Protein AF-T1KMU9-F1 (afdb_monomer_lite)

Structure (mmCIF, N/CA/C/O backbone):
data_AF-T1KMU9-F1
#
_entry.id   AF-T1KMU9-F1
#
loop_
_atom_site.group_PDB
_atom_site.id
_atom_site.type_symbol
_atom_site.label_atom_id
_atom_site.label_alt_id
_atom_site.label_comp_id
_atom_site.label_asym_id
_atom_site.label_entity_id
_atom_site.label_seq_id
_atom_site.pdbx_PDB_ins_code
_atom_site.Cartn_x
_atom_site.Cartn_y
_atom_site.Cartn_z
_atom_site.occupancy
_atom_site.B_iso_or_equiv
_atom_site.auth_seq_id
_atom_site.auth_comp_id
_atom_site.auth_asym_id
_atom_site.auth_atom_id
_atom_site.pdbx_PDB_model_num
ATOM 1 N N . MET A 1 1 ? 41.778 -11.193 -11.182 1.00 35.47 1 MET A N 1
ATOM 2 C CA . MET A 1 1 ? 40.832 -10.112 -11.517 1.00 35.47 1 MET A CA 1
ATOM 3 C C . MET A 1 1 ? 41.648 -8.946 -12.033 1.00 35.47 1 MET A C 1
ATOM 5 O O . MET A 1 1 ? 42.296 -8.279 -11.237 1.00 35.47 1 MET A O 1
ATOM 9 N N . GLU A 1 2 ? 41.706 -8.772 -13.350 1.00 30.92 2 GLU A N 1
ATOM 10 C CA . GLU A 1 2 ? 42.262 -7.556 -13.945 1.00 30.92 2 GLU A CA 1
ATOM 11 C C . GLU A 1 2 ? 41.321 -6.395 -13.622 1.00 30.92 2 GLU A C 1
ATOM 13 O O . GLU A 1 2 ? 40.133 -6.436 -13.941 1.00 30.92 2 GLU A O 1
ATOM 18 N N . GLN A 1 3 ? 41.849 -5.381 -12.938 1.00 37.22 3 GLN A N 1
ATOM 19 C CA . GLN A 1 3 ? 41.213 -4.075 -12.839 1.00 37.22 3 GLN A CA 1
ATOM 20 C C . GLN A 1 3 ? 41.080 -3.524 -14.261 1.00 37.22 3 GLN A C 1
ATOM 22 O O . GLN A 1 3 ? 42.087 -3.198 -14.889 1.00 37.22 3 GLN A O 1
ATOM 27 N N . GLN A 1 4 ? 39.853 -3.414 -14.777 1.00 42.16 4 GLN A N 1
ATOM 28 C CA . GLN A 1 4 ? 39.608 -2.554 -15.929 1.00 42.16 4 GLN A CA 1
ATOM 29 C C . GLN A 1 4 ? 40.000 -1.132 -15.528 1.00 42.16 4 GLN A C 1
ATOM 31 O O . GLN A 1 4 ? 39.414 -0.528 -14.633 1.00 42.16 4 GLN A O 1
ATOM 36 N N . SER A 1 5 ? 41.060 -0.649 -16.163 1.00 38.38 5 SER A N 1
ATOM 37 C CA . SER A 1 5 ? 41.624 0.679 -15.998 1.00 38.38 5 SER A CA 1
ATOM 38 C C . SER A 1 5 ? 40.558 1.758 -16.185 1.00 38.38 5 SER A C 1
ATOM 40 O O . SER A 1 5 ? 39.973 1.880 -17.263 1.00 38.38 5 SER A O 1
ATOM 42 N N . ASP A 1 6 ? 40.374 2.575 -15.154 1.00 45.53 6 ASP A N 1
ATOM 43 C CA . ASP A 1 6 ? 39.490 3.742 -15.090 1.00 45.53 6 ASP A CA 1
ATOM 44 C C . ASP A 1 6 ? 40.054 4.928 -15.902 1.00 45.53 6 ASP A C 1
ATOM 46 O O . ASP A 1 6 ? 40.309 6.010 -15.381 1.00 45.53 6 ASP A O 1
ATOM 50 N N . ASN A 1 7 ? 40.340 4.697 -17.189 1.00 49.81 7 ASN A N 1
ATOM 51 C CA . ASN A 1 7 ? 40.978 5.685 -18.065 1.00 49.81 7 ASN A CA 1
ATOM 52 C C . ASN A 1 7 ? 40.315 5.843 -19.440 1.00 49.81 7 ASN A C 1
ATOM 54 O O . ASN A 1 7 ? 40.753 6.665 -20.244 1.00 49.81 7 ASN A O 1
ATOM 58 N N . SER A 1 8 ? 39.240 5.109 -19.736 1.00 59.44 8 SER A N 1
ATOM 59 C CA . SER A 1 8 ? 38.420 5.426 -20.902 1.00 59.44 8 SER A CA 1
ATOM 60 C C . SER A 1 8 ? 37.391 6.482 -20.512 1.00 59.44 8 SER A C 1
ATOM 62 O O . SER A 1 8 ? 36.563 6.271 -19.629 1.00 59.44 8 SER A O 1
ATOM 64 N N . GLY A 1 9 ? 37.349 7.602 -21.236 1.00 85.88 9 GLY A N 1
ATOM 65 C CA . GLY A 1 9 ? 36.228 8.555 -21.200 1.00 85.88 9 GLY A CA 1
ATOM 66 C C . GLY A 1 9 ? 34.877 7.946 -21.611 1.00 85.88 9 GLY A C 1
ATOM 67 O O . GLY A 1 9 ? 33.913 8.670 -21.798 1.00 85.88 9 GLY A O 1
ATOM 68 N N . LYS A 1 10 ? 34.797 6.619 -21.748 1.00 91.94 10 LYS A N 1
ATOM 69 C CA . LYS A 1 10 ? 33.654 5.838 -22.196 1.00 91.94 10 LYS A CA 1
ATOM 70 C C . LYS A 1 10 ? 33.396 4.691 -21.227 1.00 91.94 10 LYS A C 1
ATOM 72 O O . LYS A 1 10 ? 34.346 4.052 -20.775 1.00 91.94 10 LYS A O 1
ATOM 77 N N . THR A 1 11 ? 32.129 4.393 -20.980 1.00 92.62 11 THR A N 1
ATOM 78 C CA . THR A 1 11 ? 31.681 3.150 -20.342 1.00 92.62 11 THR A CA 1
ATOM 79 C C . THR A 1 11 ? 31.007 2.288 -21.396 1.00 92.62 11 THR A C 1
ATOM 81 O O . THR A 1 11 ? 30.127 2.776 -22.097 1.00 92.62 11 THR A O 1
ATOM 84 N N . THR A 1 12 ? 31.421 1.025 -21.511 1.00 94.81 12 THR A N 1
ATOM 85 C CA . THR A 1 12 ? 30.827 0.050 -22.439 1.00 94.81 12 THR A CA 1
ATOM 86 C C . THR A 1 12 ? 30.276 -1.128 -21.650 1.00 94.81 12 THR A C 1
ATOM 88 O O . THR A 1 12 ? 30.941 -1.606 -20.733 1.00 94.81 12 THR A O 1
ATOM 91 N N . PHE A 1 13 ? 29.080 -1.592 -21.994 1.00 95.06 13 PHE A N 1
ATOM 92 C CA . PHE A 1 13 ? 28.454 -2.773 -21.400 1.00 95.06 13 PHE A CA 1
ATOM 93 C C . PHE A 1 13 ? 27.574 -3.484 -22.430 1.00 95.06 13 PHE A C 1
ATOM 95 O O . PHE A 1 13 ? 27.214 -2.906 -23.453 1.00 95.06 13 PHE A O 1
ATOM 102 N N . LYS A 1 14 ? 27.242 -4.748 -22.172 1.00 96.94 14 LYS A N 1
ATOM 103 C CA . LYS A 1 14 ? 26.488 -5.597 -23.094 1.00 96.94 14 LYS A CA 1
ATOM 104 C C . LYS A 1 14 ? 25.031 -5.693 -22.703 1.00 96.94 14 LYS A C 1
ATOM 106 O O . LYS A 1 14 ? 24.708 -5.825 -21.523 1.00 96.94 14 LYS A O 1
ATOM 111 N N . VAL A 1 15 ? 24.169 -5.706 -23.709 1.00 96.25 15 VAL A N 1
ATOM 112 C CA . VAL A 1 15 ? 22.746 -5.963 -23.541 1.00 96.25 15 VAL A CA 1
ATOM 113 C C . VAL A 1 15 ? 22.283 -7.075 -24.482 1.00 96.25 15 VAL A C 1
ATOM 115 O O . VAL A 1 15 ? 22.514 -7.002 -25.684 1.00 96.25 15 VAL A O 1
ATOM 118 N N . GLU A 1 16 ? 21.657 -8.118 -23.944 1.00 95.06 16 GLU A N 1
ATOM 119 C CA . GLU A 1 16 ? 20.971 -9.144 -24.724 1.00 95.06 16 GLU A CA 1
ATOM 120 C C . GLU A 1 16 ? 19.561 -8.664 -25.063 1.00 95.06 16 GLU A C 1
ATOM 122 O O . GLU A 1 16 ? 18.756 -8.365 -24.177 1.00 95.06 16 GLU A O 1
ATOM 127 N N . PHE A 1 17 ? 19.236 -8.640 -26.348 1.00 94.94 17 PHE A N 1
ATOM 128 C CA . PHE A 1 17 ? 17.902 -8.363 -26.836 1.00 94.94 17 PHE A CA 1
ATOM 129 C C . PHE A 1 17 ? 17.502 -9.413 -27.869 1.00 94.94 17 PHE A C 1
ATOM 131 O O . PHE A 1 17 ? 18.180 -9.621 -28.869 1.00 94.94 17 PHE A O 1
ATOM 138 N N . LEU A 1 18 ? 16.387 -10.105 -27.614 1.00 90.06 18 LEU A N 1
ATOM 139 C CA . LEU A 1 18 ? 15.819 -11.116 -28.517 1.00 90.06 18 LEU A CA 1
ATOM 140 C C . LEU A 1 18 ? 16.801 -12.236 -28.931 1.00 90.06 18 LEU A C 1
ATOM 142 O O . LEU A 1 18 ? 16.654 -12.810 -30.010 1.00 90.06 18 LEU A O 1
ATOM 146 N N . GLY A 1 19 ? 17.757 -12.575 -28.059 1.00 87.81 19 GLY A N 1
ATOM 147 C CA . GLY A 1 19 ? 18.765 -13.618 -28.283 1.00 87.81 19 GLY A CA 1
ATOM 148 C C . GLY A 1 19 ? 20.084 -13.128 -28.887 1.00 87.81 19 GLY A C 1
ATOM 149 O O . GLY A 1 19 ? 20.975 -13.944 -29.114 1.00 87.81 19 GLY A O 1
ATOM 150 N N . GLU A 1 20 ? 20.227 -11.827 -29.143 1.00 93.38 20 GLU A N 1
ATOM 151 C CA . GLU A 1 20 ? 21.447 -11.219 -29.679 1.00 93.38 20 GLU A CA 1
ATOM 152 C C . GLU A 1 20 ? 22.046 -10.238 -28.666 1.00 93.38 20 GLU A C 1
ATOM 154 O O . GLU A 1 20 ? 21.326 -9.491 -28.007 1.00 93.38 20 GLU A O 1
ATOM 159 N N . TYR A 1 21 ? 23.374 -10.239 -28.521 1.00 96.69 21 TYR A N 1
ATOM 160 C CA . TYR A 1 21 ? 24.072 -9.277 -27.666 1.00 96.69 21 TYR A CA 1
ATOM 161 C C . TYR A 1 21 ? 24.503 -8.050 -28.466 1.00 96.69 21 TYR A C 1
ATOM 163 O O . TYR A 1 21 ? 25.114 -8.170 -29.528 1.00 96.69 21 TYR A O 1
ATOM 171 N N . HIS A 1 22 ? 24.271 -6.876 -27.889 1.00 97.25 22 HIS A N 1
ATOM 172 C CA . HIS A 1 22 ? 24.672 -5.583 -28.424 1.00 97.25 22 HIS A CA 1
ATOM 173 C C . HIS A 1 22 ? 25.554 -4.848 -27.413 1.00 97.25 22 HIS A C 1
ATOM 175 O O . HIS A 1 22 ? 25.317 -4.923 -26.206 1.00 97.25 22 HIS A O 1
ATOM 181 N N . ASP A 1 23 ? 26.553 -4.119 -27.903 1.00 96.69 23 ASP A N 1
ATOM 182 C CA . ASP A 1 23 ? 27.363 -3.235 -27.068 1.00 96.69 23 ASP A CA 1
ATOM 183 C C . ASP A 1 23 ? 26.676 -1.868 -26.960 1.00 96.69 23 ASP A C 1
ATOM 185 O O . ASP A 1 23 ? 26.379 -1.224 -27.968 1.00 96.69 23 ASP A O 1
ATOM 189 N N . LEU A 1 24 ? 26.438 -1.423 -25.729 1.00 95.94 24 LEU A N 1
ATOM 190 C CA . LEU A 1 24 ? 26.002 -0.070 -25.409 1.00 95.94 24 LEU A CA 1
ATOM 191 C C . LEU A 1 24 ? 27.184 0.730 -24.869 1.00 95.94 24 LEU A C 1
ATOM 193 O O . LEU A 1 24 ? 27.920 0.266 -23.996 1.00 95.94 24 LEU A O 1
ATOM 197 N N . VAL A 1 25 ? 27.353 1.948 -25.379 1.00 94.81 25 VAL A N 1
ATOM 198 C CA . VAL A 1 25 ? 28.472 2.836 -25.053 1.00 94.81 25 VAL A CA 1
ATOM 199 C C . VAL A 1 25 ? 27.946 4.182 -24.570 1.00 94.81 25 VAL A C 1
ATOM 201 O O . VAL A 1 25 ? 27.153 4.827 -25.246 1.00 94.81 25 VAL A O 1
ATOM 204 N N . ILE A 1 26 ? 28.419 4.638 -23.413 1.00 92.25 26 ILE A N 1
ATOM 205 C CA . ILE A 1 26 ? 28.221 6.012 -22.943 1.00 92.25 26 ILE A CA 1
ATOM 206 C C . ILE A 1 26 ? 29.570 6.716 -22.989 1.00 92.25 26 ILE A C 1
ATOM 208 O O . ILE A 1 26 ? 30.481 6.349 -22.247 1.00 92.25 26 ILE A O 1
ATOM 212 N N . ASP A 1 27 ? 29.697 7.724 -23.846 1.00 92.62 27 ASP A N 1
ATOM 213 C CA . ASP A 1 27 ? 30.846 8.623 -23.900 1.00 92.62 27 ASP A CA 1
ATOM 214 C C . ASP A 1 27 ? 30.638 9.806 -22.949 1.00 92.62 27 ASP A C 1
ATOM 216 O O . ASP A 1 27 ? 29.829 10.705 -23.183 1.00 92.62 27 ASP A O 1
ATOM 220 N N . TRP A 1 28 ? 31.374 9.809 -21.843 1.00 88.38 28 TRP A N 1
ATOM 221 C CA . TRP A 1 28 ? 31.303 10.849 -20.821 1.00 88.38 28 TRP A CA 1
ATOM 222 C C . TRP A 1 28 ? 31.886 12.181 -21.301 1.00 88.38 28 TRP A C 1
ATOM 224 O O . TRP A 1 28 ? 31.529 13.226 -20.754 1.00 88.38 28 TRP A O 1
ATOM 234 N N . ASN A 1 29 ? 32.698 12.158 -22.359 1.00 88.75 29 ASN A N 1
ATOM 235 C CA . ASN A 1 29 ? 33.295 13.339 -22.973 1.00 88.75 29 ASN A CA 1
ATOM 236 C C . ASN A 1 29 ? 32.461 13.886 -24.146 1.00 88.75 29 ASN A C 1
ATOM 238 O O . ASN A 1 29 ? 32.847 14.884 -24.742 1.00 88.75 29 ASN A O 1
ATOM 242 N N . ASP A 1 30 ? 31.315 13.277 -24.479 1.00 84.56 30 ASP A N 1
ATOM 243 C CA . ASP A 1 30 ? 30.477 13.745 -25.591 1.00 84.56 30 ASP A CA 1
ATOM 244 C C . ASP A 1 30 ? 29.642 14.971 -25.201 1.00 84.56 30 ASP A C 1
ATOM 246 O O . ASP A 1 30 ? 28.592 14.868 -24.554 1.00 84.56 30 ASP A O 1
ATOM 250 N N . ASP A 1 31 ? 30.110 16.149 -25.594 1.00 83.25 31 ASP A N 1
ATOM 251 C CA . ASP A 1 31 ? 29.490 17.440 -25.288 1.00 83.25 31 ASP A CA 1
ATOM 252 C C . ASP A 1 31 ? 28.140 17.674 -25.982 1.00 83.25 31 ASP A C 1
ATOM 254 O O . ASP A 1 31 ? 27.430 18.619 -25.634 1.00 83.25 31 ASP A O 1
ATOM 258 N N . LYS A 1 32 ? 27.720 16.789 -26.898 1.00 82.25 32 LYS A N 1
ATOM 259 C CA . LYS A 1 32 ? 26.381 16.831 -27.504 1.00 82.25 32 LYS A CA 1
ATOM 260 C C . LYS A 1 32 ? 25.267 16.623 -26.472 1.00 82.25 32 LYS A C 1
ATOM 262 O O . LYS A 1 32 ? 24.167 17.148 -26.649 1.00 82.25 32 LYS A O 1
ATOM 267 N N . TYR A 1 33 ? 25.528 15.871 -25.398 1.00 77.19 33 TYR A N 1
ATOM 268 C CA . TYR A 1 33 ? 24.531 15.544 -24.376 1.00 77.19 33 TYR A CA 1
ATOM 269 C C . TYR A 1 33 ? 24.895 16.160 -23.023 1.00 77.19 33 TYR A C 1
ATOM 271 O O . TYR A 1 33 ? 25.870 15.766 -22.385 1.00 77.19 33 TYR A O 1
ATOM 279 N N . ILE A 1 34 ? 24.040 17.061 -22.528 1.00 73.81 34 ILE A N 1
ATOM 280 C CA . ILE A 1 34 ? 24.131 17.590 -21.154 1.00 73.81 34 ILE A CA 1
ATOM 281 C C . ILE A 1 34 ? 23.980 16.446 -20.135 1.00 73.81 34 ILE A C 1
ATOM 283 O O . ILE A 1 34 ? 24.741 16.352 -19.175 1.00 73.81 34 ILE A O 1
ATOM 287 N N . CYS A 1 35 ? 23.037 15.530 -20.379 1.00 78.31 35 CYS A N 1
ATOM 288 C CA . CYS A 1 35 ? 22.885 14.286 -19.626 1.00 78.31 35 CYS A CA 1
ATOM 289 C C . CYS A 1 35 ? 23.428 13.120 -20.446 1.00 78.31 35 CYS A C 1
ATOM 291 O O . CYS A 1 35 ? 22.758 12.643 -21.362 1.00 78.31 35 CYS A O 1
ATOM 293 N N . LYS A 1 36 ? 24.625 12.638 -20.099 1.00 84.75 36 LYS A N 1
ATOM 294 C CA . LYS A 1 36 ? 25.361 11.634 -20.887 1.00 84.75 36 LYS A CA 1
ATOM 295 C C . LYS A 1 36 ? 24.585 10.321 -21.072 1.00 84.75 36 LYS A C 1
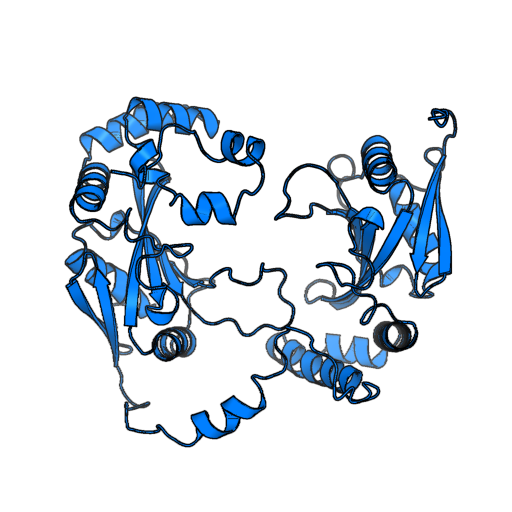ATOM 297 O O . LYS A 1 36 ? 24.629 9.735 -22.146 1.00 84.75 36 LYS A O 1
ATOM 302 N N . GLY A 1 37 ? 23.766 9.924 -20.092 1.00 82.69 37 GLY A N 1
ATOM 303 C CA . GLY A 1 37 ? 22.882 8.754 -20.198 1.00 82.69 37 GLY A CA 1
ATOM 304 C C . GLY A 1 37 ? 21.855 8.815 -21.343 1.00 82.69 37 GLY A C 1
ATOM 305 O O . GLY A 1 37 ? 21.378 7.771 -21.780 1.00 82.69 37 GLY A O 1
ATOM 306 N N . LYS A 1 38 ? 21.548 10.003 -21.896 1.00 86.56 38 LYS A N 1
ATOM 307 C CA . LYS A 1 38 ? 20.625 10.131 -23.039 1.00 86.56 38 LYS A CA 1
ATOM 308 C C . LYS A 1 38 ? 21.167 9.516 -24.339 1.00 86.56 38 LYS A C 1
ATOM 310 O O . LYS A 1 38 ? 20.378 9.231 -25.235 1.00 86.56 38 LYS A O 1
ATOM 315 N N . GLN A 1 39 ? 22.467 9.230 -24.422 1.00 91.12 39 GLN A N 1
ATOM 316 C CA . GLN A 1 39 ? 23.059 8.484 -25.542 1.00 91.12 39 GLN A CA 1
ATOM 317 C C . GLN A 1 39 ? 22.447 7.087 -25.721 1.00 91.12 39 GLN A C 1
ATOM 319 O O . GLN A 1 39 ? 22.483 6.535 -26.820 1.00 91.12 39 GLN A O 1
ATOM 324 N N . LEU A 1 40 ? 21.874 6.507 -24.659 1.00 92.56 40 LEU A N 1
ATOM 325 C CA . LEU A 1 40 ? 21.238 5.194 -24.730 1.00 92.56 40 LEU A CA 1
ATOM 326 C C . LEU A 1 40 ? 19.968 5.197 -25.592 1.00 92.56 40 LEU A C 1
ATOM 328 O O . LEU A 1 40 ? 19.663 4.178 -26.197 1.00 92.56 40 LEU A O 1
ATOM 332 N N . PHE A 1 41 ? 19.252 6.320 -25.714 1.00 92.06 41 PHE A N 1
ATOM 333 C CA . PHE A 1 41 ? 18.036 6.383 -26.537 1.00 92.06 41 PHE A CA 1
ATOM 334 C C . PHE A 1 41 ? 18.330 6.184 -28.025 1.00 92.06 41 PHE A C 1
ATOM 336 O O . PHE A 1 41 ? 17.638 5.410 -28.677 1.00 92.06 41 PHE A O 1
ATOM 343 N N . ASP A 1 42 ? 19.376 6.831 -28.547 1.00 93.06 42 ASP A N 1
ATOM 344 C CA . ASP A 1 42 ? 19.779 6.679 -29.953 1.00 93.06 42 ASP A CA 1
ATOM 345 C C . ASP A 1 42 ? 20.252 5.244 -30.248 1.00 93.06 42 ASP A C 1
ATOM 347 O O . ASP A 1 42 ? 19.977 4.678 -31.305 1.00 93.06 42 ASP A O 1
ATOM 351 N N . GLN A 1 43 ? 20.941 4.623 -29.288 1.00 96.31 43 GLN A N 1
ATOM 352 C CA . GLN A 1 43 ? 21.412 3.246 -29.426 1.00 96.31 43 GLN A CA 1
ATOM 353 C C . GLN A 1 43 ? 20.266 2.236 -29.349 1.00 96.31 43 GLN A C 1
ATOM 355 O O . GLN A 1 43 ? 20.214 1.311 -30.157 1.00 96.31 43 GLN A O 1
ATOM 360 N N . LEU A 1 44 ? 19.314 2.422 -28.431 1.00 95.56 44 LEU A N 1
ATOM 361 C CA . LEU A 1 44 ? 18.135 1.563 -28.334 1.00 95.56 44 LEU A CA 1
ATOM 362 C C . LEU A 1 44 ? 17.194 1.741 -29.528 1.00 95.56 44 LEU A C 1
ATOM 364 O O . LEU A 1 44 ? 16.608 0.756 -29.967 1.00 95.56 44 LEU A O 1
ATOM 368 N N . GLU A 1 45 ? 17.084 2.937 -30.107 1.00 94.62 45 GLU A N 1
ATOM 369 C CA . GLU A 1 45 ? 16.388 3.140 -31.384 1.00 94.62 45 GLU A CA 1
ATOM 370 C C . GLU A 1 45 ? 17.025 2.300 -32.499 1.00 94.62 45 GLU A C 1
ATOM 372 O O . GLU A 1 45 ? 16.313 1.600 -33.213 1.00 94.62 45 GLU A O 1
ATOM 377 N N . SER A 1 46 ? 18.357 2.276 -32.594 1.00 95.50 46 SER A N 1
ATOM 378 C CA . SER A 1 46 ? 19.078 1.435 -33.561 1.00 95.50 46 SER A CA 1
ATOM 379 C C . SER A 1 46 ? 18.872 -0.070 -33.319 1.00 95.50 46 SER A C 1
ATOM 381 O O . SER A 1 46 ? 18.597 -0.818 -34.256 1.00 95.50 46 SER A O 1
ATOM 383 N N . ILE A 1 47 ? 18.948 -0.521 -32.060 1.00 95.75 47 ILE A N 1
ATOM 384 C CA . ILE A 1 47 ? 18.835 -1.944 -31.683 1.00 95.75 47 ILE A CA 1
ATOM 385 C C . ILE A 1 47 ? 17.403 -2.466 -31.854 1.00 95.75 47 ILE A C 1
ATOM 387 O O . ILE A 1 47 ? 17.176 -3.558 -32.370 1.00 95.75 47 ILE A O 1
ATOM 391 N N . THR A 1 48 ? 16.416 -1.694 -31.407 1.00 93.81 48 THR A N 1
ATOM 392 C CA . THR A 1 48 ? 15.017 -2.142 -31.330 1.00 93.81 48 THR A CA 1
ATOM 393 C C . THR A 1 48 ? 14.205 -1.725 -32.561 1.00 93.81 48 THR A C 1
ATOM 395 O O . THR A 1 48 ? 13.177 -2.322 -32.909 1.00 93.81 48 THR A O 1
ATOM 398 N N . GLY A 1 49 ? 14.665 -0.691 -33.268 1.00 92.38 49 GLY A N 1
ATOM 399 C CA . GLY A 1 49 ? 13.944 -0.022 -34.343 1.00 92.38 49 GLY A CA 1
ATOM 400 C C . GLY A 1 49 ? 12.638 0.632 -33.887 1.00 92.38 49 GLY A C 1
ATOM 401 O O . GLY A 1 49 ? 11.763 0.848 -34.724 1.00 92.38 49 GLY A O 1
ATOM 402 N N . VAL A 1 50 ? 12.465 0.876 -32.583 1.00 90.62 50 VAL A N 1
ATOM 403 C CA . VAL A 1 50 ? 11.398 1.732 -32.053 1.00 90.62 50 VAL A CA 1
ATOM 404 C C . VAL A 1 50 ? 11.924 3.166 -32.039 1.00 90.62 50 VAL A C 1
ATOM 406 O O . VAL A 1 50 ? 12.964 3.398 -31.418 1.00 90.62 50 VAL A O 1
ATOM 409 N N . PRO A 1 51 ? 11.243 4.126 -32.692 1.00 90.12 51 PRO A N 1
ATOM 410 C CA . PRO A 1 51 ? 11.711 5.502 -32.723 1.00 90.12 51 PRO A CA 1
ATOM 411 C C . PRO A 1 51 ? 11.866 6.073 -31.314 1.00 90.12 51 PRO A C 1
ATOM 413 O O . PRO A 1 51 ? 10.973 5.919 -30.476 1.00 90.12 51 PRO A O 1
ATOM 416 N N . LYS A 1 52 ? 12.974 6.770 -31.046 1.00 87.56 52 LYS A N 1
ATOM 417 C CA . LYS A 1 52 ? 13.311 7.226 -29.682 1.00 87.56 52 LYS A CA 1
ATOM 418 C C . LYS A 1 52 ? 12.266 8.142 -29.048 1.00 87.56 52 LYS A C 1
ATOM 420 O O . LYS A 1 52 ? 12.143 8.169 -27.832 1.00 87.56 52 LYS A O 1
ATOM 425 N N . GLN A 1 53 ? 11.473 8.836 -29.864 1.00 85.19 53 GLN A N 1
ATOM 426 C CA . GLN A 1 53 ? 10.347 9.664 -29.420 1.00 85.19 53 GLN A CA 1
ATOM 427 C C . GLN A 1 53 ? 9.237 8.879 -28.704 1.00 85.19 53 GLN A C 1
ATOM 429 O O . GLN A 1 53 ? 8.480 9.472 -27.941 1.00 85.19 53 GLN A O 1
ATOM 434 N N . TYR A 1 54 ? 9.148 7.564 -28.930 1.00 85.69 54 TYR A N 1
ATOM 435 C CA . TYR A 1 54 ? 8.225 6.678 -28.221 1.00 85.69 54 TYR A CA 1
ATOM 436 C C . TYR A 1 54 ? 8.864 6.020 -26.996 1.00 85.69 54 TYR A C 1
ATOM 438 O O . TYR A 1 54 ? 8.160 5.386 -26.216 1.00 85.69 54 TYR A O 1
ATOM 446 N N . ILE A 1 55 ? 10.176 6.156 -26.791 1.00 88.75 55 ILE A N 1
ATOM 447 C CA . ILE A 1 55 ? 10.849 5.632 -25.604 1.00 88.75 55 ILE A CA 1
ATOM 448 C C . ILE A 1 55 ? 10.687 6.665 -24.489 1.00 88.75 55 ILE A C 1
ATOM 450 O O . ILE A 1 55 ? 11.343 7.702 -24.497 1.00 88.75 55 ILE A O 1
ATOM 454 N N . ALA A 1 56 ? 9.813 6.394 -23.523 1.00 83.62 56 ALA A N 1
ATOM 455 C CA . ALA A 1 56 ? 9.587 7.319 -22.415 1.00 83.62 56 ALA A CA 1
ATOM 456 C C . ALA A 1 56 ? 10.763 7.294 -21.433 1.00 83.62 56 ALA A C 1
ATOM 458 O O . ALA A 1 56 ? 11.283 8.343 -21.030 1.00 83.62 56 ALA A O 1
ATOM 459 N N . GLU A 1 57 ? 11.191 6.085 -21.067 1.00 86.75 57 GLU A N 1
ATOM 460 C CA . GLU A 1 57 ? 12.144 5.866 -19.987 1.00 86.75 57 GLU A CA 1
ATOM 461 C C . GLU A 1 57 ? 13.085 4.692 -20.268 1.00 86.75 57 GLU A C 1
ATOM 463 O O . GLU A 1 57 ? 12.693 3.668 -20.834 1.00 86.75 57 GLU A O 1
ATOM 468 N N . ILE A 1 58 ? 14.328 4.834 -19.809 1.00 89.44 58 ILE A N 1
ATOM 469 C CA . ILE A 1 58 ? 15.304 3.751 -19.707 1.00 89.44 58 ILE A CA 1
ATOM 470 C C . ILE A 1 58 ? 15.646 3.586 -18.233 1.00 89.44 58 ILE A C 1
ATOM 472 O O . ILE A 1 58 ? 16.158 4.499 -17.589 1.00 89.44 58 ILE A O 1
ATOM 476 N N . ASN A 1 59 ? 15.357 2.410 -17.708 1.00 87.06 59 ASN A N 1
ATOM 477 C CA . ASN A 1 59 ? 15.504 2.060 -16.313 1.00 87.06 59 ASN A CA 1
ATOM 478 C C . ASN A 1 59 ? 16.763 1.202 -16.150 1.00 87.06 59 ASN A C 1
ATOM 480 O O . ASN A 1 59 ? 16.823 0.068 -16.629 1.00 87.06 59 ASN A O 1
ATOM 484 N N . VAL A 1 60 ? 17.783 1.750 -15.484 1.00 84.69 60 VAL A N 1
ATOM 485 C CA . VAL A 1 60 ? 19.050 1.052 -15.217 1.00 84.69 60 VAL A CA 1
ATOM 486 C C . VAL A 1 60 ? 19.013 0.459 -13.814 1.00 84.69 60 VAL A C 1
ATOM 488 O O . VAL A 1 60 ? 18.779 1.186 -12.849 1.00 84.69 60 VAL A O 1
ATOM 491 N N . TYR A 1 61 ? 19.205 -0.856 -13.710 1.00 71.00 61 TYR A N 1
ATOM 492 C CA . TYR A 1 61 ? 19.143 -1.581 -12.441 1.00 71.00 61 TYR A CA 1
ATOM 493 C C . TYR A 1 61 ? 20.167 -1.048 -11.428 1.00 71.00 61 TYR A C 1
ATOM 495 O O . TYR A 1 61 ? 21.357 -0.974 -11.744 1.00 71.00 61 TYR A O 1
ATOM 503 N N . GLU A 1 62 ? 19.728 -0.712 -10.210 1.00 65.19 62 GLU A N 1
ATOM 504 C CA . GLU A 1 62 ? 20.615 -0.367 -9.097 1.00 65.19 62 GLU A CA 1
ATOM 505 C C . GLU A 1 62 ? 20.685 -1.507 -8.064 1.00 65.19 62 GLU A C 1
ATOM 507 O O . GLU A 1 62 ? 19.659 -1.949 -7.548 1.00 65.19 62 GLU A O 1
ATOM 512 N N . PRO A 1 63 ? 21.891 -1.972 -7.713 1.00 53.66 63 PRO A N 1
ATOM 513 C CA . PRO A 1 63 ? 22.069 -3.098 -6.797 1.00 53.66 63 PRO A CA 1
ATOM 514 C C . PRO A 1 63 ? 21.898 -2.798 -5.305 1.00 53.66 63 PRO A C 1
ATOM 516 O O . PRO A 1 63 ? 21.932 -3.726 -4.499 1.00 53.66 63 PRO A O 1
ATOM 519 N N . TRP A 1 64 ? 21.709 -1.536 -4.912 1.00 45.75 64 TRP A N 1
ATOM 520 C CA . TRP A 1 64 ? 21.678 -1.142 -3.503 1.00 45.75 64 TRP A CA 1
ATOM 521 C C . TRP A 1 64 ? 20.532 -0.180 -3.206 1.00 45.75 64 TRP A C 1
ATOM 523 O O . TRP A 1 64 ? 20.667 1.006 -3.472 1.00 45.75 64 TRP A O 1
ATOM 533 N N . TRP A 1 65 ? 19.455 -0.691 -2.594 1.00 38.34 65 TRP A N 1
ATOM 534 C CA . TRP A 1 65 ? 18.883 -0.154 -1.343 1.00 38.34 65 TRP A CA 1
ATOM 535 C C . TRP A 1 65 ? 17.701 -0.984 -0.815 1.00 38.34 65 TRP A C 1
ATOM 537 O O . TRP A 1 65 ? 17.392 -0.892 0.370 1.00 38.34 65 TRP A O 1
ATOM 547 N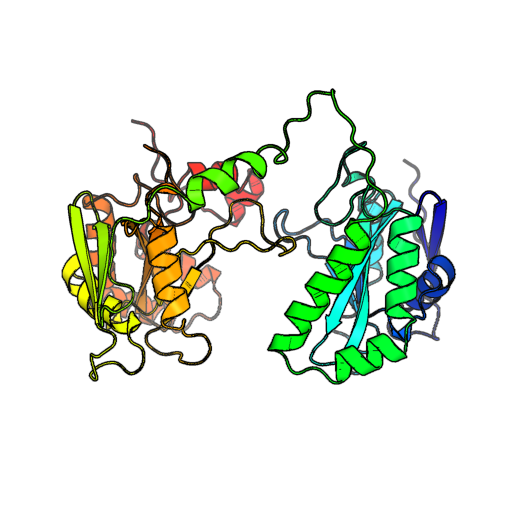 N . ASP A 1 66 ? 17.055 -1.811 -1.644 1.00 40.75 66 ASP A N 1
ATOM 548 C CA . ASP A 1 66 ? 15.844 -2.532 -1.238 1.00 40.75 66 ASP A CA 1
ATOM 549 C C . ASP A 1 66 ? 15.532 -3.713 -2.190 1.00 40.75 66 ASP A C 1
ATOM 551 O O . ASP A 1 66 ? 15.349 -3.493 -3.385 1.00 40.75 66 ASP A O 1
ATOM 555 N N . PRO A 1 67 ? 15.456 -4.970 -1.719 1.00 36.78 67 PRO A N 1
ATOM 556 C CA . PRO A 1 67 ? 15.037 -6.099 -2.554 1.00 36.78 67 PRO A CA 1
ATOM 557 C C . PRO A 1 67 ? 13.532 -6.101 -2.897 1.00 36.78 67 PRO A C 1
ATOM 559 O O . PRO A 1 67 ? 13.124 -6.869 -3.763 1.00 36.78 67 PRO A O 1
ATOM 562 N N . PHE A 1 68 ? 12.715 -5.247 -2.268 1.00 36.44 68 PHE A N 1
ATOM 563 C CA . PHE A 1 68 ? 11.285 -5.065 -2.583 1.00 36.44 68 PHE A CA 1
ATOM 564 C C . PHE A 1 68 ? 11.006 -3.823 -3.422 1.00 36.44 68 PHE A C 1
ATOM 566 O O . PHE A 1 68 ? 9.885 -3.611 -3.877 1.00 36.44 68 PHE A O 1
ATOM 573 N N . ASN A 1 69 ? 12.031 -3.005 -3.632 1.00 41.59 69 ASN A N 1
ATOM 574 C CA . ASN A 1 69 ? 11.959 -1.796 -4.421 1.00 41.59 69 ASN A CA 1
ATOM 575 C C . ASN A 1 69 ? 13.184 -1.830 -5.319 1.00 41.59 69 ASN A C 1
ATOM 577 O O . ASN A 1 69 ? 14.236 -1.298 -4.969 1.00 41.59 69 ASN A O 1
ATOM 581 N N . THR A 1 70 ? 13.076 -2.520 -6.457 1.00 47.91 70 THR A N 1
ATOM 582 C CA . THR A 1 70 ? 14.099 -2.422 -7.495 1.00 47.91 70 THR A CA 1
ATOM 583 C C . THR A 1 70 ? 14.149 -0.959 -7.914 1.00 47.91 70 THR A C 1
ATOM 585 O O . THR A 1 70 ? 13.335 -0.493 -8.710 1.00 47.91 70 THR A O 1
ATOM 588 N N . GLN A 1 71 ? 15.042 -0.193 -7.288 1.00 54.41 71 GLN A N 1
ATOM 589 C CA . GLN A 1 71 ? 15.222 1.206 -7.611 1.00 54.41 71 GLN A CA 1
ATOM 590 C C . GLN A 1 71 ? 15.958 1.219 -8.935 1.00 54.41 71 GLN A C 1
ATOM 592 O O . GLN A 1 71 ? 17.166 1.033 -9.020 1.00 54.41 71 GLN A O 1
ATOM 597 N N . TYR A 1 72 ? 15.194 1.366 -10.004 1.00 62.28 72 TYR A N 1
ATOM 598 C CA . TYR A 1 72 ? 15.779 1.728 -11.269 1.00 62.28 72 TYR A CA 1
ATOM 599 C C . TYR A 1 72 ? 16.144 3.195 -11.210 1.00 62.28 72 TYR A C 1
ATOM 601 O O . TYR A 1 72 ? 15.350 4.043 -10.796 1.00 62.28 72 TYR A O 1
ATOM 609 N N . ARG A 1 73 ? 17.348 3.506 -11.675 1.00 72.06 73 ARG A N 1
ATOM 610 C CA . ARG A 1 73 ? 17.641 4.881 -12.045 1.00 72.06 73 ARG A CA 1
ATOM 611 C C . ARG A 1 73 ? 17.024 5.118 -13.410 1.00 72.06 73 ARG A C 1
ATOM 613 O O . ARG A 1 73 ? 17.428 4.520 -14.407 1.00 72.06 73 ARG A O 1
ATOM 620 N N . THR A 1 74 ? 16.007 5.963 -13.415 1.00 77.44 74 THR A N 1
ATOM 621 C CA . THR A 1 74 ? 15.232 6.294 -14.601 1.00 77.44 74 THR A CA 1
ATOM 622 C C . THR A 1 74 ? 15.928 7.399 -15.382 1.00 77.44 74 THR A C 1
ATOM 624 O O . THR A 1 74 ? 16.185 8.486 -14.867 1.00 77.44 74 THR A O 1
ATOM 627 N N . ILE A 1 75 ? 16.211 7.135 -16.651 1.00 79.81 75 ILE A N 1
ATOM 628 C CA . ILE A 1 75 ? 16.640 8.133 -17.623 1.00 79.81 75 ILE A CA 1
ATOM 629 C C . ILE A 1 75 ? 15.417 8.455 -18.477 1.00 79.81 75 ILE A C 1
ATOM 631 O O . ILE A 1 75 ? 14.879 7.565 -19.130 1.00 79.81 75 ILE A O 1
ATOM 635 N N . ARG A 1 76 ? 14.967 9.712 -18.474 1.00 78.19 76 ARG A N 1
ATOM 636 C CA . ARG A 1 76 ? 13.759 10.148 -19.193 1.00 78.19 76 ARG A CA 1
ATOM 637 C C . ARG A 1 76 ? 14.083 10.888 -20.483 1.00 78.19 76 ARG A C 1
ATOM 639 O O . ARG A 1 76 ? 15.032 11.678 -20.537 1.00 78.19 76 ARG A O 1
ATOM 646 N N . TYR A 1 77 ? 13.264 10.669 -21.510 1.00 71.88 77 TYR A N 1
ATOM 647 C CA . TYR A 1 77 ? 13.439 11.307 -22.817 1.00 71.88 77 TYR A CA 1
ATOM 648 C C . TYR A 1 77 ? 13.059 12.802 -22.793 1.00 71.88 77 TYR A C 1
ATOM 650 O O . TYR A 1 77 ? 13.898 13.654 -23.113 1.00 71.88 77 TYR A O 1
ATOM 658 N N . ASN A 1 78 ? 11.841 13.116 -22.322 1.00 62.03 78 ASN A N 1
ATOM 659 C CA . ASN A 1 78 ? 11.153 14.410 -22.494 1.00 62.03 78 ASN A CA 1
ATOM 660 C C . ASN A 1 78 ? 11.348 15.461 -21.386 1.00 62.03 78 ASN A C 1
ATOM 662 O O . ASN A 1 78 ? 10.760 16.539 -21.465 1.00 62.03 78 ASN A O 1
ATOM 666 N N . GLU A 1 79 ? 12.151 15.214 -20.351 1.00 56.28 79 GLU A N 1
ATOM 667 C CA . GLU A 1 79 ? 12.288 16.217 -19.289 1.00 56.28 79 GLU A CA 1
ATOM 668 C C . GLU A 1 79 ? 13.049 17.458 -19.786 1.00 56.28 79 GLU A C 1
ATOM 670 O O . GLU A 1 79 ? 14.157 17.365 -20.306 1.00 56.28 79 GLU A O 1
ATOM 675 N N . THR A 1 80 ? 12.416 18.625 -19.653 1.00 50.19 80 THR A N 1
ATOM 676 C CA . THR A 1 80 ? 12.955 19.976 -19.893 1.00 50.19 80 THR A CA 1
ATOM 677 C C . THR A 1 80 ? 13.238 20.727 -18.581 1.00 50.19 80 THR A C 1
ATOM 679 O O . THR A 1 80 ? 13.652 21.884 -18.612 1.00 50.19 80 THR A O 1
ATOM 682 N N . TYR A 1 81 ? 13.032 20.086 -17.423 1.00 40.81 81 TYR A N 1
ATOM 683 C CA . TYR A 1 81 ? 13.215 20.679 -16.095 1.00 40.81 81 TYR A CA 1
ATOM 684 C C . TYR A 1 81 ? 14.651 20.527 -15.556 1.00 40.81 81 TYR A C 1
ATOM 686 O O . TYR A 1 81 ? 15.331 19.534 -15.788 1.00 40.81 81 TYR A O 1
ATOM 694 N N . ASP A 1 82 ? 15.081 21.560 -14.827 1.00 44.44 82 ASP A N 1
ATOM 695 C CA . ASP A 1 82 ? 16.421 21.850 -14.298 1.00 44.44 82 ASP A CA 1
ATOM 696 C C . ASP A 1 82 ? 17.218 20.635 -13.753 1.00 44.44 82 ASP A C 1
ATOM 698 O O . ASP A 1 82 ? 16.824 19.927 -12.824 1.00 44.44 82 ASP A O 1
ATOM 702 N N . PHE A 1 83 ? 18.394 20.417 -14.348 1.00 47.06 83 PHE A N 1
ATOM 703 C CA . PHE A 1 83 ? 18.927 19.101 -14.722 1.00 47.06 83 PHE A CA 1
ATOM 704 C C . PHE A 1 83 ? 20.027 18.517 -13.817 1.00 47.06 83 PHE A C 1
ATOM 706 O O . PHE A 1 83 ? 20.676 17.540 -14.186 1.00 47.06 83 PHE A O 1
ATOM 713 N N . ARG A 1 84 ? 20.288 19.077 -12.629 1.00 48.28 84 ARG A N 1
ATOM 714 C CA . ARG A 1 84 ? 21.421 18.608 -11.793 1.00 48.28 84 ARG A CA 1
ATOM 715 C C . ARG A 1 84 ? 21.062 17.611 -10.694 1.00 48.28 84 ARG A C 1
ATOM 717 O O . ARG A 1 84 ? 21.955 16.923 -10.216 1.00 48.28 84 ARG A O 1
ATOM 724 N N . ARG A 1 85 ? 19.795 17.521 -10.274 1.00 47.97 85 ARG A N 1
ATOM 725 C CA . ARG A 1 85 ? 19.400 16.654 -9.142 1.00 47.97 85 ARG A CA 1
ATOM 726 C C . ARG A 1 85 ? 18.998 15.227 -9.526 1.00 47.97 85 ARG A C 1
ATOM 72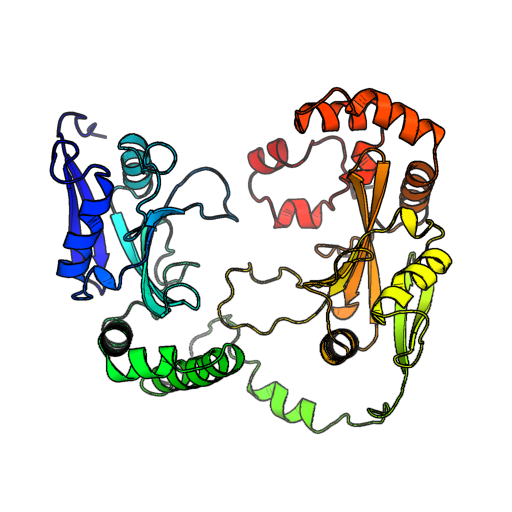8 O O . ARG A 1 85 ? 19.058 14.365 -8.659 1.00 47.97 85 ARG A O 1
ATOM 735 N N . PHE A 1 86 ? 18.632 14.978 -10.786 1.00 52.03 86 PHE A N 1
ATOM 736 C CA . PHE A 1 86 ? 18.118 13.674 -11.243 1.00 52.03 86 PHE A CA 1
ATOM 737 C C . PHE A 1 86 ? 18.899 13.060 -12.415 1.00 52.03 86 PHE A C 1
ATOM 739 O O . PHE A 1 86 ? 18.579 11.960 -12.854 1.00 52.03 86 PHE A O 1
ATOM 746 N N . ALA A 1 87 ? 19.935 13.738 -12.924 1.00 64.38 87 ALA A N 1
ATOM 747 C CA . ALA A 1 87 ? 20.789 13.167 -13.959 1.00 64.38 87 ALA A CA 1
ATOM 748 C C . ALA A 1 87 ? 21.602 11.999 -13.387 1.00 64.38 87 ALA A C 1
ATOM 750 O O . ALA A 1 87 ? 22.302 12.156 -12.385 1.00 64.38 87 ALA A O 1
ATOM 751 N N . ILE A 1 88 ? 21.528 10.842 -14.048 1.00 73.12 88 ILE A N 1
ATOM 752 C CA . ILE A 1 88 ? 22.340 9.683 -13.684 1.00 73.12 88 ILE A CA 1
ATOM 753 C C . ILE A 1 88 ? 23.833 10.022 -13.820 1.00 73.12 88 ILE A C 1
ATOM 755 O O . ILE A 1 88 ? 24.270 10.570 -14.838 1.00 73.12 88 ILE A O 1
ATOM 759 N N . THR A 1 89 ? 24.614 9.739 -12.781 1.00 80.69 89 THR A N 1
ATOM 760 C CA . THR A 1 89 ? 26.048 10.050 -12.744 1.00 80.69 89 THR A CA 1
ATOM 761 C C . THR A 1 89 ? 26.883 8.932 -13.374 1.00 80.69 89 THR A C 1
ATOM 763 O O . THR A 1 89 ? 26.436 7.788 -13.494 1.00 80.69 89 THR A O 1
ATOM 766 N N . LYS A 1 90 ? 28.133 9.250 -13.748 1.00 86.19 90 LYS A N 1
ATOM 767 C CA . LYS A 1 90 ? 29.115 8.251 -14.209 1.00 86.19 90 LYS A CA 1
ATOM 768 C C . LYS A 1 90 ? 29.282 7.117 -13.204 1.00 86.19 90 LYS A C 1
ATOM 770 O O . LYS A 1 90 ? 29.226 5.952 -13.579 1.00 86.19 90 LYS A O 1
ATOM 775 N N . GLU A 1 91 ? 29.433 7.468 -11.934 1.00 83.81 91 GLU A N 1
ATOM 776 C CA . GLU A 1 91 ? 29.590 6.512 -10.839 1.00 83.81 91 GLU A CA 1
ATOM 777 C C . GLU A 1 91 ? 28.380 5.578 -10.711 1.00 83.81 91 GLU A C 1
ATOM 779 O O . GLU A 1 91 ? 28.547 4.371 -10.581 1.00 83.81 91 GLU A O 1
ATOM 784 N N . GLN A 1 92 ? 27.159 6.108 -10.831 1.00 81.62 92 GLN A N 1
ATOM 785 C CA . GLN A 1 92 ? 25.939 5.301 -10.758 1.00 81.62 92 GLN A CA 1
ATOM 786 C C . GLN A 1 92 ? 25.862 4.265 -11.883 1.00 81.62 92 GLN A C 1
ATOM 788 O O . GLN A 1 92 ? 25.604 3.096 -11.612 1.00 81.62 92 GLN A O 1
ATOM 793 N N . ILE A 1 93 ? 26.147 4.663 -13.129 1.00 86.38 93 ILE A N 1
ATOM 794 C CA . ILE A 1 93 ? 26.219 3.718 -14.251 1.00 86.38 93 ILE A CA 1
ATOM 795 C C . ILE A 1 93 ? 27.317 2.678 -14.017 1.00 86.38 93 ILE A C 1
ATOM 797 O O . ILE A 1 93 ? 27.076 1.492 -14.218 1.00 86.38 93 ILE A O 1
ATOM 801 N N . LEU A 1 94 ? 28.511 3.097 -13.588 1.00 87.44 94 LEU A N 1
ATOM 802 C CA . LEU A 1 94 ? 29.617 2.173 -13.333 1.00 87.44 94 LEU A CA 1
ATOM 803 C C . LEU A 1 94 ? 29.272 1.152 -12.245 1.00 87.44 94 LEU A C 1
ATOM 805 O O . LEU A 1 94 ? 29.593 -0.021 -12.404 1.00 87.44 94 LEU A O 1
ATOM 809 N N . ASN A 1 95 ? 28.571 1.563 -11.188 1.00 84.56 95 ASN A N 1
ATOM 810 C CA . ASN A 1 95 ? 28.113 0.663 -10.130 1.00 84.56 95 ASN A CA 1
ATOM 811 C C . ASN A 1 95 ? 27.108 -0.369 -10.657 1.00 84.56 95 ASN A C 1
ATOM 813 O O . ASN A 1 95 ? 27.255 -1.560 -10.381 1.00 84.56 95 ASN A O 1
ATOM 817 N N . SER A 1 96 ? 26.125 0.065 -11.451 1.00 84.81 96 SER A N 1
ATOM 818 C CA . SER A 1 96 ? 25.161 -0.828 -12.104 1.00 84.81 96 SER A CA 1
ATOM 819 C C . SER A 1 96 ? 25.844 -1.817 -13.049 1.00 84.81 96 SER A C 1
ATOM 821 O O . SER A 1 96 ? 25.578 -3.015 -12.989 1.00 84.81 96 SER A O 1
ATOM 823 N N . VAL A 1 97 ? 26.752 -1.328 -13.900 1.00 89.19 97 VAL A N 1
ATOM 824 C CA . VAL A 1 97 ? 27.528 -2.143 -14.848 1.00 89.19 97 VAL A CA 1
ATOM 825 C C . VAL A 1 97 ? 28.402 -3.148 -14.105 1.00 89.19 97 VAL A C 1
ATOM 827 O O . VAL A 1 97 ? 28.412 -4.317 -14.469 1.00 89.19 97 VAL A O 1
ATOM 830 N N . SER A 1 98 ? 29.095 -2.719 -13.050 1.00 86.75 98 SER A N 1
ATOM 831 C CA . SER A 1 98 ? 29.947 -3.580 -12.225 1.00 86.75 98 SER A CA 1
ATOM 832 C C . SER A 1 98 ? 29.149 -4.715 -11.581 1.00 86.75 98 SER A C 1
ATOM 834 O O . SER A 1 98 ? 29.532 -5.877 -11.686 1.00 86.75 98 SER A O 1
ATOM 836 N N . TYR A 1 99 ? 27.996 -4.403 -10.984 1.00 85.06 99 TYR A N 1
ATOM 837 C CA . TYR A 1 99 ? 27.136 -5.414 -10.372 1.00 85.06 99 TYR A CA 1
ATOM 838 C C . TYR A 1 99 ? 26.569 -6.417 -11.372 1.00 85.06 99 TYR A C 1
ATOM 840 O O . TYR A 1 99 ? 26.501 -7.608 -11.086 1.00 85.06 99 TYR A O 1
ATOM 848 N N . ALA A 1 100 ? 26.165 -5.939 -12.545 1.00 85.62 100 ALA A N 1
ATOM 849 C CA . ALA A 1 100 ? 25.650 -6.791 -13.604 1.00 85.62 100 ALA A CA 1
ATOM 850 C C . ALA A 1 100 ? 26.760 -7.562 -14.339 1.00 85.62 100 ALA A C 1
ATOM 852 O O . ALA A 1 100 ? 26.500 -8.163 -15.377 1.00 85.62 100 ALA A O 1
ATOM 853 N N . GLU A 1 101 ? 28.011 -7.489 -13.867 1.00 89.62 101 GLU A N 1
ATOM 854 C CA . GLU A 1 101 ? 29.188 -8.059 -14.531 1.00 89.62 101 GLU A CA 1
ATOM 855 C C . GLU A 1 101 ? 29.305 -7.613 -16.003 1.00 89.62 101 GLU A C 1
ATOM 857 O O . GLU A 1 101 ? 29.769 -8.334 -16.888 1.00 89.62 101 GLU A O 1
ATOM 862 N N . GLY A 1 102 ? 28.845 -6.391 -16.278 1.00 91.19 102 GLY A N 1
ATOM 863 C CA . GLY A 1 102 ? 28.804 -5.785 -17.600 1.00 91.19 102 GLY A CA 1
ATOM 864 C C . GLY A 1 102 ? 27.748 -6.354 -18.545 1.00 91.19 102 GLY A C 1
ATOM 865 O O . GLY A 1 102 ? 27.819 -6.044 -19.735 1.00 91.19 102 GLY A O 1
ATOM 866 N N . ARG A 1 103 ? 26.793 -7.164 -18.068 1.00 93.50 103 ARG A N 1
ATOM 867 C CA . ARG A 1 103 ? 25.793 -7.843 -18.904 1.00 93.50 103 ARG A CA 1
ATOM 868 C C . ARG A 1 103 ? 24.368 -7.667 -18.400 1.00 93.50 103 ARG A C 1
ATOM 870 O O . ARG A 1 103 ? 24.043 -7.942 -17.247 1.00 93.50 103 ARG A O 1
ATOM 877 N N . PHE A 1 104 ? 23.495 -7.268 -19.311 1.00 94.19 104 PHE A N 1
ATOM 878 C CA . PHE A 1 104 ? 22.084 -7.046 -19.033 1.00 94.19 104 PHE A CA 1
ATOM 879 C C . PHE A 1 104 ? 21.211 -7.775 -20.048 1.00 94.19 104 PHE A C 1
ATOM 881 O O . PHE A 1 104 ? 21.591 -7.909 -21.204 1.00 94.19 104 PHE A O 1
ATOM 888 N N . HIS A 1 105 ? 20.002 -8.151 -19.657 1.00 92.31 105 HIS A N 1
ATOM 889 C CA . HIS A 1 105 ? 18.906 -8.371 -20.588 1.00 92.31 105 HIS A CA 1
ATOM 890 C C . HIS A 1 105 ? 18.145 -7.060 -20.807 1.00 92.31 105 HIS A C 1
ATOM 892 O O . HIS A 1 105 ? 17.865 -6.329 -19.851 1.00 92.31 105 HIS A O 1
ATOM 898 N N . LEU A 1 106 ? 17.766 -6.782 -22.056 1.00 93.88 106 LEU A N 1
ATOM 899 C CA . LEU A 1 106 ? 16.831 -5.712 -22.383 1.00 93.88 106 LEU A CA 1
ATOM 900 C C . LEU A 1 106 ? 15.404 -6.241 -22.262 1.00 93.88 106 LEU A C 1
ATOM 902 O O . LEU A 1 106 ? 14.938 -7.015 -23.102 1.00 93.88 106 LEU A O 1
ATOM 906 N N . ALA A 1 107 ? 14.702 -5.800 -21.226 1.00 89.56 107 ALA A N 1
ATOM 907 C CA . ALA A 1 107 ? 13.268 -6.001 -21.113 1.00 89.56 107 ALA A CA 1
ATOM 908 C C . ALA A 1 107 ? 12.505 -4.735 -21.493 1.00 89.56 107 ALA A C 1
ATOM 910 O O . ALA A 1 107 ? 13.065 -3.636 -21.515 1.00 89.56 107 ALA A O 1
ATOM 911 N N . TYR A 1 108 ? 11.215 -4.893 -21.772 1.00 87.69 108 TYR A N 1
ATOM 912 C CA . TYR A 1 108 ? 10.353 -3.780 -22.129 1.00 87.69 108 TYR A CA 1
ATOM 913 C C . TYR A 1 108 ? 8.943 -3.907 -21.549 1.00 87.69 108 TYR A C 1
ATOM 915 O O . TYR A 1 108 ? 8.425 -5.014 -21.354 1.00 87.69 108 TYR A O 1
ATOM 923 N N . ASP A 1 109 ? 8.317 -2.749 -21.349 1.00 82.50 109 ASP A N 1
ATOM 924 C CA . ASP A 1 109 ? 6.885 -2.596 -21.101 1.00 82.50 109 ASP A CA 1
ATOM 925 C C . ASP A 1 109 ? 6.290 -1.511 -21.991 1.00 82.50 109 ASP A C 1
ATOM 927 O O . ASP A 1 109 ? 6.939 -0.514 -22.306 1.00 82.50 109 ASP A O 1
ATOM 931 N N . ILE A 1 110 ? 5.037 -1.717 -22.396 1.00 78.12 110 ILE A N 1
ATOM 932 C CA . ILE A 1 110 ? 4.258 -0.716 -23.123 1.00 78.12 110 ILE A CA 1
ATOM 933 C C . ILE A 1 110 ? 3.401 0.031 -22.118 1.00 78.12 110 ILE A C 1
ATOM 935 O O . ILE A 1 110 ? 2.706 -0.579 -21.302 1.00 78.12 110 ILE A O 1
ATOM 939 N N . TYR A 1 111 ? 3.390 1.345 -22.238 1.00 73.75 111 TYR A N 1
ATOM 940 C CA . TYR A 1 111 ? 2.536 2.216 -21.466 1.00 73.75 111 TYR A CA 1
ATOM 941 C C . TYR A 1 111 ? 1.644 3.034 -22.390 1.00 73.75 111 TYR A C 1
ATOM 943 O O . TYR A 1 111 ? 2.065 3.526 -23.436 1.00 73.75 111 TYR A O 1
ATOM 951 N N . PHE A 1 112 ? 0.399 3.207 -21.968 1.00 69.81 112 PHE A N 1
ATOM 952 C CA . PHE A 1 112 ? -0.564 4.078 -22.625 1.00 69.81 112 PHE A CA 1
ATOM 953 C C . PHE A 1 112 ? -0.833 5.232 -21.666 1.00 69.81 112 PHE A C 1
ATOM 955 O O . PHE A 1 112 ? -1.548 5.080 -20.675 1.00 69.81 112 PHE A O 1
ATOM 962 N N . GLY A 1 113 ? -0.152 6.355 -21.896 1.00 55.94 113 GLY A N 1
ATOM 963 C CA . GLY A 1 113 ? -0.099 7.450 -20.936 1.00 55.94 113 GLY A CA 1
ATOM 964 C C . GLY A 1 113 ? -1.193 8.491 -21.128 1.00 55.94 113 GLY A C 1
ATOM 965 O O . GLY A 1 113 ? -1.258 9.151 -22.162 1.00 55.94 113 GLY A O 1
ATOM 966 N N . ASN A 1 114 ? -1.976 8.732 -20.072 1.00 49.62 114 ASN A N 1
ATOM 967 C CA . ASN A 1 114 ? -3.055 9.731 -20.067 1.00 49.62 114 ASN A CA 1
ATOM 968 C C . ASN A 1 114 ? -2.555 11.190 -20.090 1.00 49.62 114 ASN A C 1
ATOM 970 O O . ASN A 1 114 ? -3.278 12.073 -20.545 1.00 49.62 114 ASN A O 1
ATOM 974 N N . ARG A 1 115 ? -1.344 11.472 -19.580 1.00 44.34 115 ARG A N 1
ATOM 975 C CA . ARG A 1 115 ? -0.803 12.847 -19.488 1.00 44.34 115 ARG A CA 1
ATOM 976 C C . ARG A 1 115 ? -0.120 13.326 -20.766 1.00 44.34 115 ARG A C 1
ATOM 978 O O . ARG A 1 115 ? -0.271 14.488 -21.121 1.00 44.34 115 ARG A O 1
ATOM 985 N N . GLU A 1 116 ? 0.612 12.446 -21.441 1.00 50.78 116 GLU A N 1
ATOM 986 C CA . GLU A 1 116 ? 1.371 12.794 -22.653 1.00 50.78 116 GLU A CA 1
ATOM 987 C C . GLU A 1 116 ? 0.626 12.442 -23.942 1.00 50.78 116 GLU A C 1
ATOM 989 O O . GLU A 1 116 ? 1.114 12.755 -25.024 1.00 50.78 116 GLU A O 1
ATOM 994 N N . LYS A 1 117 ? -0.558 11.818 -23.825 1.00 55.25 117 LYS A N 1
ATOM 995 C CA . LYS A 1 117 ? -1.376 11.355 -24.948 1.00 55.25 117 LYS A CA 1
ATOM 996 C C . LYS A 1 117 ? -0.535 10.644 -26.014 1.00 55.25 117 LYS A C 1
ATOM 998 O O . LYS A 1 117 ? -0.651 10.948 -27.194 1.00 55.25 117 LYS A O 1
ATOM 1003 N N . ASN A 1 118 ? 0.293 9.690 -25.594 1.00 65.50 118 ASN A N 1
ATOM 1004 C CA . ASN A 1 118 ? 1.100 8.872 -26.492 1.00 65.50 118 ASN A CA 1
ATOM 1005 C C . ASN A 1 118 ? 1.192 7.432 -25.970 1.00 65.50 118 ASN A C 1
ATOM 1007 O O . ASN A 1 118 ? 1.207 7.193 -24.758 1.00 65.50 118 ASN A O 1
ATOM 1011 N N . THR A 1 119 ? 1.261 6.477 -26.898 1.00 75.38 119 THR A N 1
ATOM 1012 C CA . THR A 1 119 ? 1.759 5.128 -26.612 1.00 75.38 119 THR A CA 1
ATOM 1013 C C . THR A 1 119 ? 3.269 5.226 -26.469 1.00 75.38 119 THR A C 1
ATOM 1015 O O . THR A 1 119 ? 3.934 5.778 -27.345 1.00 75.38 119 THR A O 1
ATOM 1018 N N . SER A 1 120 ? 3.815 4.709 -25.378 1.00 82.44 120 SER A N 1
ATOM 1019 C CA . SER A 1 120 ? 5.248 4.742 -25.120 1.00 82.44 120 SER A CA 1
ATOM 1020 C C . SER A 1 120 ? 5.778 3.389 -24.668 1.00 82.44 120 SER A C 1
ATOM 1022 O O . SER A 1 120 ? 5.038 2.516 -24.215 1.00 82.44 120 SER A O 1
ATOM 1024 N N . ILE A 1 121 ? 7.084 3.208 -24.826 1.00 87.12 121 ILE A N 1
ATOM 1025 C CA . ILE A 1 121 ? 7.821 2.038 -24.371 1.00 87.12 121 ILE A CA 1
ATOM 1026 C C . ILE A 1 121 ? 8.799 2.432 -23.269 1.00 87.12 121 ILE A C 1
ATOM 1028 O O . ILE A 1 121 ? 9.437 3.487 -23.310 1.00 87.12 121 ILE A O 1
ATOM 1032 N N . TYR A 1 122 ? 8.893 1.559 -22.278 1.00 88.69 122 TYR A N 1
ATOM 1033 C CA . TYR A 1 122 ? 9.810 1.640 -21.156 1.00 88.69 122 TYR A CA 1
ATOM 1034 C C . TYR A 1 122 ? 10.799 0.506 -21.335 1.00 88.69 122 TYR A C 1
ATOM 1036 O O . TYR A 1 122 ? 10.385 -0.641 -21.506 1.00 88.69 122 TYR A O 1
ATOM 1044 N N . TYR A 1 123 ? 12.089 0.816 -21.302 1.00 92.88 123 TYR A N 1
ATOM 1045 C CA . TYR A 1 123 ? 13.135 -0.198 -21.345 1.00 92.88 123 TYR A CA 1
ATOM 1046 C C . TYR A 1 123 ? 13.729 -0.414 -19.963 1.00 92.88 123 TYR A C 1
ATOM 1048 O O . TYR A 1 123 ? 13.957 0.542 -19.226 1.00 92.88 123 TYR A O 1
ATOM 1056 N N . TYR A 1 124 ? 14.026 -1.668 -19.640 1.00 90.50 124 TYR A N 1
ATOM 1057 C CA . TYR A 1 124 ? 14.679 -2.063 -18.399 1.00 90.50 124 TYR A CA 1
ATOM 1058 C C . TYR A 1 124 ? 15.956 -2.823 -18.730 1.00 90.50 124 TYR A C 1
ATOM 1060 O O . TYR A 1 124 ? 15.921 -3.835 -19.432 1.00 90.50 124 TYR A O 1
ATOM 1068 N N . LEU A 1 125 ? 17.081 -2.341 -18.208 1.00 92.31 125 LEU A N 1
ATOM 1069 C CA . LEU A 1 125 ? 18.349 -3.058 -18.229 1.00 92.31 125 LEU A CA 1
ATOM 1070 C C . LEU A 1 125 ? 18.409 -3.929 -16.976 1.00 92.31 125 LEU A C 1
ATOM 1072 O O . LEU A 1 125 ? 18.716 -3.439 -15.889 1.00 92.31 125 LEU A O 1
ATOM 1076 N N . VAL A 1 126 ? 18.066 -5.208 -17.120 1.00 87.00 126 VAL A N 1
ATOM 1077 C CA . VAL A 1 126 ? 18.011 -6.183 -16.021 1.00 87.00 126 VAL A CA 1
ATOM 1078 C C . VAL A 1 126 ? 19.325 -6.950 -15.983 1.00 87.00 126 VAL A C 1
ATOM 1080 O O . VAL A 1 126 ? 19.700 -7.522 -16.997 1.00 87.00 126 VAL A O 1
ATOM 1083 N N . ALA A 1 127 ? 20.036 -6.964 -14.855 1.00 87.75 127 ALA A N 1
ATOM 1084 C CA . ALA A 1 127 ? 21.296 -7.703 -14.747 1.00 87.75 127 ALA A CA 1
ATOM 1085 C C . ALA A 1 127 ? 21.093 -9.189 -15.098 1.00 87.75 127 ALA A C 1
ATOM 1087 O O . ALA A 1 127 ? 20.161 -9.815 -14.592 1.00 87.75 127 ALA A O 1
ATOM 1088 N N . GLU A 1 128 ? 21.958 -9.748 -15.951 1.00 87.00 128 GLU A N 1
ATOM 1089 C CA . GLU A 1 128 ? 21.874 -11.159 -16.374 1.00 87.00 128 GLU A CA 1
ATOM 1090 C C . GLU A 1 128 ? 21.969 -12.102 -15.161 1.00 87.00 128 GLU A C 1
ATOM 1092 O O . GLU A 1 128 ? 21.205 -13.056 -15.039 1.00 87.00 128 GLU A O 1
ATOM 1097 N N . SER A 1 129 ? 22.815 -11.754 -14.187 1.00 83.00 129 SER A N 1
ATOM 1098 C CA . SER A 1 129 ? 22.966 -12.467 -12.911 1.00 83.00 129 SER A CA 1
ATOM 1099 C C . SER A 1 129 ? 21.709 -12.469 -12.028 1.00 83.00 129 SER A C 1
ATOM 1101 O O . SER A 1 129 ? 21.590 -13.317 -11.144 1.00 83.00 129 SER A O 1
ATOM 1103 N N . SER A 1 130 ? 20.758 -11.560 -12.266 1.00 75.44 130 SER A N 1
ATOM 1104 C CA . SER A 1 130 ? 19.494 -11.469 -11.523 1.00 75.44 130 SER A CA 1
ATOM 1105 C C . SER A 1 130 ? 18.355 -12.282 -12.152 1.00 75.44 130 SER A C 1
ATOM 1107 O O . SER A 1 130 ? 17.248 -12.291 -11.609 1.00 75.44 130 SER A O 1
ATOM 1109 N N . VAL A 1 131 ? 18.584 -12.945 -13.291 1.00 75.44 131 VAL A N 1
ATOM 1110 C CA . VAL A 1 131 ? 17.587 -13.790 -13.963 1.00 75.44 131 VAL A CA 1
ATOM 1111 C C . VAL A 1 131 ? 17.962 -15.261 -13.763 1.00 75.44 131 VAL A C 1
ATOM 1113 O O . VAL A 1 131 ? 18.956 -15.719 -14.327 1.00 75.44 131 VAL A O 1
ATOM 1116 N N . PRO A 1 132 ? 17.187 -16.039 -12.981 1.00 71.06 132 PRO A N 1
ATOM 1117 C CA . PRO A 1 132 ? 17.475 -17.456 -12.806 1.00 71.06 132 PRO A CA 1
ATOM 1118 C C . PRO A 1 132 ? 17.397 -18.206 -14.143 1.00 71.06 132 PRO A C 1
ATOM 1120 O O . PRO A 1 132 ? 16.566 -17.916 -15.009 1.00 71.06 132 PRO A O 1
ATOM 1123 N N . GLN A 1 133 ? 18.287 -19.181 -14.325 1.00 65.38 133 GLN A N 1
ATOM 1124 C CA . GLN A 1 133 ? 18.445 -19.889 -15.591 1.00 65.38 133 GLN A CA 1
ATOM 1125 C C . GLN A 1 133 ? 17.148 -20.606 -16.002 1.00 65.38 133 GLN A C 1
ATOM 1127 O O . GLN A 1 133 ? 16.697 -21.529 -15.334 1.00 65.38 133 GLN A O 1
ATOM 1132 N N . GLY A 1 134 ? 16.579 -20.214 -17.145 1.00 61.28 134 GLY A N 1
ATOM 1133 C CA . GLY A 1 134 ? 15.344 -20.810 -17.672 1.00 61.28 134 GLY A CA 1
ATOM 1134 C C . GLY A 1 134 ? 14.055 -20.296 -17.024 1.00 61.28 134 GLY A C 1
ATOM 1135 O O . GLY A 1 134 ? 12.978 -20.769 -17.383 1.00 61.28 134 GLY A O 1
ATOM 1136 N N . GLU A 1 135 ? 14.146 -19.317 -16.125 1.00 64.56 135 GLU A N 1
ATOM 1137 C CA . GLU A 1 135 ? 13.006 -18.763 -15.401 1.00 64.56 135 GLU A CA 1
ATOM 1138 C C . GLU A 1 135 ? 12.716 -17.311 -15.812 1.00 64.56 135 GLU A C 1
ATOM 1140 O O . GLU A 1 135 ? 13.324 -16.742 -16.723 1.00 64.56 135 GLU A O 1
ATOM 1145 N N . CYS A 1 136 ? 11.720 -16.721 -15.155 1.00 62.28 136 CYS A N 1
ATOM 1146 C CA . CYS A 1 136 ? 11.346 -15.325 -15.301 1.00 62.28 136 CYS A CA 1
ATOM 1147 C C . CYS A 1 136 ? 11.595 -14.608 -13.975 1.00 62.28 136 CYS A C 1
ATOM 1149 O O . CYS A 1 136 ? 11.295 -15.146 -12.913 1.00 62.28 136 CYS A O 1
ATOM 1151 N N . CYS A 1 137 ? 12.113 -13.387 -14.036 1.00 64.62 137 CYS A N 1
ATOM 1152 C CA . CYS A 1 137 ? 12.091 -12.460 -12.916 1.00 64.62 137 CYS A CA 1
ATOM 1153 C C . CYS A 1 137 ? 10.987 -11.418 -13.133 1.00 64.62 137 CYS A C 1
ATOM 1155 O O . CYS A 1 137 ? 10.304 -11.405 -14.160 1.00 64.62 137 CYS A O 1
ATOM 1157 N N . PHE A 1 138 ? 10.823 -10.526 -12.159 1.00 63.31 138 PHE A N 1
ATOM 1158 C CA . PHE A 1 138 ? 9.788 -9.498 -12.184 1.00 63.31 138 PHE A CA 1
ATOM 1159 C C . PHE A 1 138 ? 9.816 -8.645 -13.464 1.00 63.31 138 PHE A C 1
ATOM 1161 O O . PHE A 1 138 ? 8.777 -8.397 -14.067 1.00 63.31 138 PHE A O 1
ATOM 1168 N N . TYR A 1 139 ? 11.010 -8.242 -13.908 1.00 67.62 139 TYR A N 1
ATOM 1169 C CA . TYR A 1 139 ? 11.176 -7.333 -15.046 1.00 67.62 139 TYR A CA 1
ATOM 1170 C C . TYR A 1 139 ? 11.544 -8.041 -16.348 1.00 67.62 139 TYR A C 1
ATOM 1172 O O . TYR A 1 139 ? 11.437 -7.440 -17.410 1.00 67.62 139 TYR A O 1
ATOM 1180 N N . PHE A 1 140 ? 11.957 -9.310 -16.313 1.00 75.88 140 PHE A N 1
ATOM 1181 C CA . PHE A 1 140 ? 12.373 -10.041 -17.506 1.00 75.88 140 PHE A CA 1
ATOM 1182 C C . PHE A 1 140 ? 11.832 -11.466 -17.510 1.00 75.88 140 PHE A C 1
ATOM 1184 O O . PHE A 1 140 ? 12.046 -12.238 -16.583 1.00 75.88 140 PHE A O 1
ATOM 1191 N N . CYS A 1 141 ? 11.186 -11.848 -18.609 1.00 76.25 141 CYS A N 1
ATOM 1192 C CA . CYS A 1 141 ? 10.730 -13.213 -18.823 1.00 76.25 141 CYS A CA 1
ATOM 1193 C C . CYS A 1 141 ? 11.058 -13.647 -20.248 1.00 76.25 141 CYS A C 1
ATOM 1195 O O . CYS A 1 141 ? 10.617 -13.001 -21.202 1.00 76.25 141 CYS A O 1
ATOM 1197 N N . ARG A 1 142 ? 11.794 -14.753 -20.414 1.00 70.62 142 ARG A N 1
ATOM 1198 C CA . ARG A 1 142 ? 12.233 -15.222 -21.741 1.00 70.62 142 ARG A CA 1
ATOM 1199 C C . ARG A 1 142 ? 11.061 -15.556 -22.673 1.00 70.62 142 ARG A C 1
ATOM 1201 O O . ARG A 1 142 ? 11.183 -15.409 -23.882 1.00 70.62 142 ARG A O 1
ATOM 1208 N N . PHE A 1 143 ? 9.909 -15.936 -22.114 1.00 77.12 143 PHE A N 1
ATOM 1209 C CA . PHE A 1 143 ? 8.678 -16.202 -22.872 1.00 77.12 143 PHE A CA 1
ATOM 1210 C C . PHE A 1 143 ? 7.964 -14.924 -23.351 1.00 77.12 143 PHE A C 1
ATOM 1212 O O . PHE A 1 143 ? 7.316 -14.939 -24.396 1.00 77.12 143 PHE A O 1
ATOM 1219 N N . LYS A 1 144 ? 8.099 -13.808 -22.619 1.00 78.12 144 LYS A N 1
ATOM 1220 C CA . LYS A 1 144 ? 7.557 -12.489 -23.003 1.00 78.12 144 LYS A CA 1
ATOM 1221 C C . LYS A 1 144 ? 8.495 -11.774 -23.978 1.00 78.12 144 LYS A C 1
ATOM 1223 O O . LYS A 1 144 ? 8.053 -11.214 -24.975 1.00 78.12 144 LYS A O 1
ATOM 1228 N N . ASN A 1 145 ? 9.797 -11.819 -23.710 1.00 76.50 145 ASN A N 1
ATOM 1229 C CA . ASN A 1 145 ? 10.827 -11.118 -24.475 1.00 76.50 145 ASN A CA 1
ATOM 1230 C C . ASN A 1 145 ? 11.282 -11.931 -25.701 1.00 76.50 145 ASN A C 1
ATOM 1232 O O . ASN A 1 145 ? 12.471 -12.153 -25.914 1.00 76.50 145 ASN A O 1
ATOM 1236 N N . THR A 1 146 ? 10.322 -12.394 -26.507 1.00 81.50 146 THR A N 1
ATOM 1237 C CA . THR A 1 146 ? 10.584 -13.091 -27.775 1.00 81.50 146 THR A CA 1
ATOM 1238 C C . THR A 1 146 ? 10.434 -12.146 -28.960 1.00 81.50 146 THR A C 1
ATOM 1240 O O . THR A 1 146 ? 9.691 -11.163 -28.903 1.00 81.50 146 THR A O 1
ATOM 1243 N N . LYS A 1 147 ? 11.111 -12.466 -30.070 1.00 85.69 147 LYS A N 1
ATOM 1244 C CA . LYS A 1 147 ? 11.068 -11.659 -31.299 1.00 85.69 147 LYS A CA 1
ATOM 1245 C C . LYS A 1 147 ? 9.645 -11.496 -31.829 1.00 85.69 147 LYS A C 1
ATOM 1247 O O . LYS A 1 147 ? 9.258 -10.406 -32.232 1.00 85.69 147 LYS A O 1
ATOM 1252 N N . THR A 1 148 ? 8.847 -12.560 -31.762 1.00 80.25 148 THR A N 1
ATOM 1253 C CA . THR A 1 148 ? 7.444 -12.554 -32.189 1.00 80.25 148 THR A CA 1
ATOM 1254 C C . THR A 1 148 ? 6.598 -11.582 -31.370 1.00 80.25 148 THR A C 1
ATOM 1256 O O . THR A 1 148 ? 5.851 -10.794 -31.945 1.00 80.25 148 THR A O 1
ATOM 1259 N N . VAL A 1 149 ? 6.719 -11.608 -30.038 1.00 79.12 149 VAL A N 1
ATOM 1260 C CA . VAL A 1 149 ? 5.953 -10.706 -29.162 1.00 79.12 149 VAL A CA 1
ATOM 1261 C C . VAL A 1 149 ? 6.421 -9.265 -29.346 1.00 79.12 149 VAL A C 1
ATOM 1263 O O . VAL A 1 149 ? 5.588 -8.379 -29.527 1.00 79.12 149 VAL A O 1
ATOM 1266 N N . PHE A 1 150 ? 7.736 -9.032 -29.388 1.00 86.31 150 PHE A N 1
ATOM 1267 C CA . PHE A 1 150 ? 8.280 -7.687 -29.551 1.00 86.31 150 PHE A CA 1
ATOM 1268 C C . PHE A 1 150 ? 7.899 -7.053 -30.894 1.00 86.31 150 PHE A C 1
ATOM 1270 O O . PHE A 1 150 ? 7.562 -5.875 -30.932 1.00 86.31 150 PHE A O 1
ATOM 1277 N N . ASN A 1 151 ? 7.872 -7.818 -31.989 1.00 85.12 151 ASN A N 1
ATOM 1278 C CA . ASN A 1 151 ? 7.422 -7.293 -33.280 1.00 85.12 151 ASN A CA 1
ATOM 1279 C C . ASN A 1 151 ? 5.967 -6.805 -33.218 1.00 85.12 151 ASN A C 1
ATOM 1281 O O . ASN A 1 151 ? 5.685 -5.708 -33.684 1.00 85.12 151 ASN A O 1
ATOM 1285 N N . LYS A 1 152 ? 5.066 -7.542 -32.551 1.00 81.94 152 LYS A N 1
ATOM 1286 C CA . LYS A 1 152 ? 3.677 -7.087 -32.343 1.00 81.94 152 LYS A CA 1
ATOM 1287 C C . LYS A 1 152 ? 3.623 -5.797 -31.514 1.00 81.94 152 LYS A C 1
ATOM 1289 O O . LYS A 1 152 ? 2.848 -4.898 -31.819 1.00 81.94 152 LYS A O 1
ATOM 1294 N N . VAL A 1 153 ? 4.454 -5.692 -30.475 1.00 81.81 153 VAL A N 1
ATOM 1295 C CA . VAL A 1 153 ? 4.582 -4.473 -29.655 1.00 81.81 153 VAL A CA 1
ATOM 1296 C C . VAL A 1 153 ? 5.058 -3.286 -30.489 1.00 81.81 153 VAL A C 1
ATOM 1298 O O . VAL A 1 153 ? 4.476 -2.206 -30.427 1.00 81.81 153 VAL A O 1
ATOM 1301 N N . LYS A 1 154 ? 6.084 -3.501 -31.307 1.00 84.62 154 LYS A N 1
ATOM 1302 C CA . LYS A 1 154 ? 6.627 -2.504 -32.223 1.00 84.62 154 LYS A CA 1
ATOM 1303 C C . LYS A 1 154 ? 5.588 -2.049 -33.248 1.00 84.62 154 LYS A C 1
ATOM 1305 O O . LYS A 1 154 ? 5.471 -0.850 -33.485 1.00 84.62 154 LYS A O 1
ATOM 1310 N N . ASP A 1 155 ? 4.810 -2.974 -33.804 1.00 83.19 155 ASP A N 1
ATOM 1311 C CA . ASP A 1 155 ? 3.725 -2.659 -34.737 1.00 83.19 155 ASP A CA 1
ATOM 1312 C C . ASP A 1 155 ? 2.636 -1.811 -34.069 1.00 83.19 155 ASP A C 1
ATOM 1314 O O . ASP A 1 155 ? 2.132 -0.876 -34.681 1.00 83.19 155 ASP A O 1
ATOM 1318 N N . ILE A 1 156 ? 2.302 -2.088 -32.802 1.00 78.25 156 ILE A N 1
ATOM 1319 C CA . ILE A 1 156 ? 1.352 -1.286 -32.013 1.00 78.25 156 ILE A CA 1
ATOM 1320 C C . ILE A 1 156 ? 1.879 0.137 -31.804 1.00 78.25 156 ILE A C 1
ATOM 1322 O O . ILE A 1 156 ? 1.153 1.094 -32.059 1.00 78.25 156 ILE A O 1
ATOM 1326 N N . ILE A 1 157 ? 3.133 0.281 -31.364 1.00 77.94 157 ILE A N 1
ATOM 1327 C CA . ILE A 1 157 ? 3.746 1.590 -31.085 1.00 77.94 157 ILE A CA 1
ATOM 1328 C C . ILE A 1 157 ? 3.835 2.437 -32.358 1.00 77.94 157 ILE A C 1
ATOM 1330 O O . ILE A 1 157 ? 3.557 3.632 -32.318 1.00 77.94 157 ILE A O 1
ATOM 1334 N N . ASN A 1 158 ? 4.163 1.815 -33.491 1.00 78.19 158 ASN A N 1
ATOM 1335 C CA . ASN A 1 158 ? 4.297 2.493 -34.780 1.00 78.19 158 ASN A CA 1
ATOM 1336 C C . ASN A 1 158 ? 2.963 2.664 -35.531 1.00 78.19 158 ASN A C 1
ATOM 1338 O O . ASN A 1 158 ? 2.957 3.127 -36.671 1.00 78.19 158 ASN A O 1
ATOM 1342 N N . ASN A 1 159 ? 1.826 2.281 -34.940 1.00 80.62 159 ASN A N 1
ATOM 1343 C CA . ASN A 1 159 ? 0.524 2.434 -35.576 1.00 80.62 159 ASN A CA 1
ATOM 1344 C C . ASN A 1 159 ? -0.090 3.796 -35.237 1.00 80.62 159 ASN A C 1
ATOM 1346 O O . ASN A 1 159 ? -0.803 3.952 -34.245 1.00 80.62 159 ASN A O 1
ATOM 1350 N N . ASP A 1 160 ? 0.141 4.775 -36.110 1.00 73.50 160 ASP A N 1
ATOM 1351 C CA . ASP A 1 160 ? -0.357 6.145 -35.945 1.00 73.50 160 ASP A CA 1
ATOM 1352 C C . ASP A 1 160 ? -1.885 6.228 -35.815 1.00 73.50 160 ASP A C 1
ATOM 1354 O O . ASP A 1 160 ? -2.397 7.051 -35.056 1.00 73.50 160 ASP A O 1
ATOM 1358 N N . GLN A 1 161 ? -2.632 5.358 -36.504 1.00 73.31 161 GLN A N 1
ATOM 1359 C CA . GLN A 1 161 ? -4.095 5.329 -36.414 1.00 73.31 161 GLN A CA 1
ATOM 1360 C C . GLN A 1 161 ? -4.567 4.805 -35.057 1.00 73.31 161 GLN A C 1
ATOM 1362 O O . GLN A 1 161 ? -5.493 5.362 -34.467 1.00 73.31 161 GLN A O 1
ATOM 1367 N N . LEU A 1 162 ? -3.930 3.745 -34.554 1.00 69.81 162 LEU A N 1
ATOM 1368 C CA . LEU A 1 162 ? -4.216 3.192 -33.235 1.00 69.81 162 LEU A CA 1
ATOM 1369 C C . LEU A 1 162 ? -3.845 4.195 -32.146 1.00 69.81 162 LEU A C 1
ATOM 1371 O O . LEU A 1 162 ? -4.651 4.434 -31.251 1.00 69.81 162 LEU A O 1
ATOM 1375 N N . ASN A 1 163 ? -2.679 4.829 -32.265 1.00 68.25 163 ASN A N 1
ATOM 1376 C CA . ASN A 1 163 ? -2.248 5.890 -31.364 1.00 68.25 163 ASN A CA 1
ATOM 1377 C C . ASN A 1 163 ? -3.276 7.026 -31.349 1.00 68.25 163 ASN A C 1
ATOM 1379 O O . ASN A 1 163 ? -3.792 7.358 -30.287 1.00 68.25 163 ASN A O 1
ATOM 1383 N N . ALA A 1 164 ? -3.676 7.545 -32.514 1.00 68.88 164 ALA A N 1
ATOM 1384 C CA . ALA A 1 164 ? -4.693 8.592 -32.614 1.00 68.88 164 ALA A CA 1
ATOM 1385 C C . ALA A 1 164 ? -6.048 8.173 -32.014 1.00 68.88 164 ALA A C 1
ATOM 1387 O O . ALA A 1 164 ? -6.693 8.969 -31.330 1.00 68.88 164 ALA A O 1
ATOM 1388 N N . LYS A 1 165 ? -6.466 6.916 -32.219 1.00 68.19 165 LYS A N 1
ATOM 1389 C CA . LYS A 1 165 ? -7.703 6.371 -31.646 1.00 68.19 165 LYS A CA 1
ATOM 1390 C C . LYS A 1 165 ? -7.621 6.287 -30.123 1.00 68.19 165 LYS A C 1
ATOM 1392 O O . LYS A 1 165 ? -8.536 6.765 -29.458 1.00 68.19 165 LYS A O 1
ATOM 1397 N N . VAL A 1 166 ? -6.531 5.756 -29.566 1.00 63.34 166 VAL A N 1
ATOM 1398 C CA . VAL A 1 166 ? -6.297 5.713 -28.110 1.00 63.34 166 VAL A CA 1
ATOM 1399 C C . VAL A 1 166 ? -6.312 7.128 -27.521 1.00 63.34 166 VAL A C 1
ATOM 1401 O O . VAL A 1 166 ? -6.891 7.332 -26.460 1.00 63.34 166 VAL A O 1
ATOM 1404 N N . MET A 1 167 ? -5.800 8.125 -28.250 1.00 62.22 167 MET A N 1
ATOM 1405 C CA . MET A 1 167 ? -5.818 9.532 -27.822 1.00 62.22 167 MET A CA 1
ATOM 1406 C C . MET A 1 167 ? -7.178 10.219 -27.863 1.00 62.22 167 MET A C 1
ATOM 1408 O O . MET A 1 167 ? -7.324 11.303 -27.290 1.00 62.22 167 MET A O 1
ATOM 1412 N N . SER A 1 168 ? -8.161 9.605 -28.518 1.00 61.56 168 SER A N 1
ATOM 1413 C CA . SER A 1 168 ? -9.539 10.096 -28.587 1.00 61.56 168 SER A CA 1
ATOM 1414 C C . SER A 1 168 ? -10.470 9.487 -27.532 1.00 61.56 168 SER A C 1
ATOM 1416 O O . SER A 1 168 ? -11.618 9.911 -27.433 1.00 61.56 168 SER A O 1
ATOM 1418 N N . LEU A 1 169 ? -10.005 8.499 -26.757 1.00 58.84 169 LEU A N 1
ATOM 1419 C CA . LEU A 1 169 ? -10.811 7.810 -25.746 1.00 58.84 169 LEU A CA 1
ATOM 1420 C C . LEU A 1 169 ? -10.741 8.525 -24.385 1.00 58.84 169 LEU A C 1
ATOM 1422 O O . LEU A 1 169 ? -9.660 8.886 -23.923 1.00 58.84 169 LEU A O 1
ATOM 1426 N N . ASP A 1 170 ? -11.887 8.671 -23.712 1.00 53.16 170 ASP A N 1
ATOM 1427 C CA . ASP A 1 170 ? -11.952 9.109 -22.310 1.00 53.16 170 ASP A CA 1
ATOM 1428 C C . ASP A 1 170 ? -11.487 7.998 -21.346 1.00 53.16 170 ASP A C 1
ATOM 1430 O O . ASP A 1 170 ? -11.552 6.805 -21.665 1.00 53.16 170 ASP A O 1
ATOM 1434 N N . GLN A 1 171 ? -11.036 8.388 -20.144 1.00 49.41 171 GLN A N 1
ATOM 1435 C CA . GLN A 1 171 ? -10.312 7.532 -19.183 1.00 49.41 171 GLN A CA 1
ATOM 1436 C C . GLN A 1 171 ? -10.884 6.112 -18.960 1.00 49.41 171 GLN A C 1
ATOM 1438 O O . GLN A 1 171 ? -10.083 5.177 -18.947 1.00 49.41 171 GLN A O 1
ATOM 1443 N N . PRO A 1 172 ? -12.208 5.883 -18.829 1.00 46.38 172 PRO A N 1
ATOM 1444 C CA . PRO A 1 172 ? -12.750 4.536 -18.606 1.00 46.38 172 PRO A CA 1
ATOM 1445 C C . PRO A 1 172 ? -12.649 3.621 -19.839 1.00 46.38 172 PRO A C 1
ATOM 1447 O O . PRO A 1 172 ? -12.521 2.404 -19.713 1.00 46.38 172 PRO A O 1
ATOM 1450 N N . HIS A 1 173 ? -12.686 4.187 -21.049 1.00 45.00 173 HIS A N 1
ATOM 1451 C CA . HIS A 1 173 ? -12.718 3.415 -22.294 1.00 45.00 173 HIS A CA 1
ATOM 1452 C C . HIS A 1 173 ? -11.334 2.934 -22.749 1.00 45.00 173 HIS A C 1
ATOM 1454 O O . HIS A 1 173 ? -11.242 1.918 -23.442 1.00 45.00 173 HIS A O 1
ATOM 1460 N N . ILE A 1 174 ? -10.263 3.604 -22.311 1.00 46.28 174 ILE A N 1
ATOM 1461 C CA . ILE A 1 174 ? -8.872 3.205 -22.579 1.00 46.28 174 ILE A CA 1
ATOM 1462 C C . ILE A 1 174 ? -8.563 1.835 -21.951 1.00 46.28 174 ILE A C 1
ATOM 1464 O O . ILE A 1 174 ? -7.942 0.993 -22.599 1.00 46.28 174 ILE A O 1
ATOM 1468 N N . PHE A 1 175 ? -9.041 1.571 -20.727 1.00 41.19 175 PHE A N 1
ATOM 1469 C CA . PHE A 1 175 ? -8.812 0.294 -20.035 1.00 41.19 175 PHE A CA 1
ATOM 1470 C C . PHE A 1 175 ? -9.493 -0.891 -20.742 1.00 41.19 175 PHE A C 1
ATOM 1472 O O . PHE A 1 175 ? -8.897 -1.955 -20.883 1.00 41.19 175 PHE A O 1
ATOM 1479 N N . ILE A 1 176 ? -10.699 -0.689 -21.281 1.00 45.94 176 ILE A N 1
ATOM 1480 C CA . ILE A 1 176 ? -11.467 -1.742 -21.965 1.00 45.94 176 ILE A CA 1
ATOM 1481 C C . ILE A 1 176 ? -10.878 -2.077 -23.350 1.00 45.94 176 ILE A C 1
ATOM 1483 O O . ILE A 1 176 ? -10.856 -3.241 -23.756 1.00 45.94 176 ILE A O 1
ATOM 1487 N N . GLU A 1 177 ? -10.404 -1.082 -24.108 1.00 47.25 177 GLU A N 1
ATOM 1488 C CA . GLU A 1 177 ? -9.711 -1.318 -25.389 1.00 47.25 177 GLU A CA 1
ATOM 1489 C C . GLU A 1 177 ? -8.315 -1.930 -25.178 1.00 47.25 177 GLU A C 1
ATOM 1491 O O . GLU A 1 177 ? -7.936 -2.838 -25.922 1.00 47.25 177 GLU A O 1
ATOM 1496 N N . ARG A 1 178 ? -7.594 -1.538 -24.114 1.00 49.19 178 ARG A N 1
ATOM 1497 C CA . ARG A 1 178 ? -6.318 -2.151 -23.697 1.00 49.19 178 ARG A CA 1
ATOM 1498 C C . ARG A 1 178 ? -6.443 -3.668 -23.537 1.00 49.19 178 ARG A C 1
ATOM 1500 O O . ARG A 1 178 ? -5.632 -4.405 -24.101 1.00 49.19 178 ARG A O 1
ATOM 1507 N N . ASP A 1 179 ? -7.465 -4.140 -22.829 1.00 47.03 179 ASP A N 1
ATOM 1508 C CA . ASP A 1 179 ? -7.660 -5.574 -22.592 1.00 47.03 179 ASP A CA 1
ATOM 1509 C C . ASP A 1 179 ? -7.982 -6.340 -23.879 1.00 47.03 179 ASP A C 1
ATOM 1511 O O . ASP A 1 179 ? -7.505 -7.459 -24.078 1.00 47.03 179 ASP A O 1
ATOM 1515 N N . LYS A 1 180 ? -8.712 -5.723 -24.816 1.00 50.12 180 LYS A N 1
ATOM 1516 C CA . LYS A 1 180 ? -9.004 -6.318 -26.132 1.00 50.12 180 LYS A CA 1
ATOM 1517 C C . LYS A 1 180 ? -7.753 -6.431 -27.005 1.00 50.12 180 LYS A C 1
ATOM 1519 O O . LYS A 1 180 ? -7.544 -7.467 -27.641 1.00 50.12 180 LYS A O 1
ATOM 1524 N N . ILE A 1 181 ? -6.903 -5.407 -27.017 1.00 48.72 181 ILE A N 1
ATOM 1525 C CA . ILE A 1 181 ? -5.654 -5.393 -27.794 1.00 48.72 181 ILE A CA 1
ATOM 1526 C C . ILE A 1 181 ? -4.663 -6.426 -27.229 1.00 48.72 181 ILE A C 1
ATOM 1528 O O . ILE A 1 181 ? -4.123 -7.243 -27.980 1.00 48.72 181 ILE A O 1
ATOM 1532 N N . LEU A 1 182 ? -4.496 -6.476 -25.901 1.00 46.41 182 LEU A N 1
ATOM 1533 C CA . LEU A 1 182 ? -3.614 -7.440 -25.230 1.00 46.41 182 LEU A CA 1
ATOM 1534 C C . LEU A 1 182 ? -4.129 -8.887 -25.332 1.00 46.41 182 LEU A C 1
ATOM 1536 O O . LEU A 1 182 ? -3.336 -9.811 -25.530 1.00 46.41 182 LEU A O 1
ATOM 1540 N N . ALA A 1 183 ? -5.446 -9.107 -25.272 1.00 48.06 183 ALA A N 1
ATOM 1541 C CA . ALA A 1 183 ? -6.044 -10.427 -25.476 1.00 48.06 183 ALA A CA 1
ATOM 1542 C C . ALA A 1 183 ? -5.862 -10.944 -26.915 1.00 48.06 183 ALA A C 1
ATOM 1544 O O . ALA A 1 183 ? -5.662 -12.143 -27.122 1.00 48.06 183 ALA A O 1
ATOM 1545 N N . THR A 1 184 ? -5.877 -10.050 -27.908 1.00 42.38 184 THR A N 1
ATOM 1546 C CA . THR A 1 184 ? -5.655 -10.406 -29.320 1.00 42.38 184 THR A CA 1
ATOM 1547 C C . THR A 1 184 ? -4.203 -10.836 -29.566 1.00 42.38 184 THR A C 1
ATOM 1549 O O . THR A 1 184 ? -3.958 -11.789 -30.306 1.00 42.38 184 THR A O 1
ATOM 1552 N N . ALA A 1 185 ? -3.240 -10.224 -28.867 1.00 37.41 185 ALA A N 1
ATOM 1553 C CA . ALA A 1 185 ? -1.831 -10.619 -28.918 1.00 37.41 185 ALA A CA 1
ATOM 1554 C C . ALA A 1 185 ? -1.549 -11.989 -28.260 1.00 37.41 185 ALA A C 1
ATOM 1556 O O . ALA A 1 185 ? -0.648 -12.700 -28.708 1.00 37.41 185 ALA A O 1
ATOM 1557 N N . ARG A 1 186 ? -2.327 -12.378 -27.234 1.00 44.62 186 ARG A N 1
ATOM 1558 C CA . ARG A 1 186 ? -2.172 -13.647 -26.488 1.00 44.62 186 ARG A CA 1
ATOM 1559 C C . ARG A 1 186 ? -2.771 -14.876 -27.188 1.00 44.62 186 ARG A C 1
ATOM 1561 O O . ARG A 1 186 ? -2.325 -15.987 -26.924 1.00 44.62 186 ARG A O 1
ATOM 1568 N N . ARG A 1 187 ? -3.771 -14.713 -28.064 1.00 39.38 187 ARG A N 1
ATOM 1569 C CA . ARG A 1 187 ? -4.533 -15.841 -28.647 1.00 39.38 187 ARG A CA 1
ATOM 1570 C C . ARG A 1 187 ? -3.837 -16.611 -29.775 1.00 39.38 187 ARG A C 1
ATOM 1572 O O . ARG A 1 187 ? -4.390 -17.618 -30.202 1.00 39.38 187 ARG A O 1
ATOM 1579 N N . SER A 1 188 ? -2.683 -16.167 -30.277 1.00 37.06 188 SER A N 1
ATOM 1580 C CA . SER A 1 188 ? -2.151 -16.707 -31.539 1.00 37.06 188 SER A CA 1
ATOM 1581 C C . SER A 1 188 ? -1.138 -17.858 -31.431 1.00 37.06 188 SER A C 1
ATOM 1583 O O . SER A 1 188 ? -1.113 -18.636 -32.367 1.00 37.06 188 SER A O 1
ATOM 1585 N N . ASP A 1 189 ? -0.334 -18.025 -30.365 1.00 39.09 189 ASP A N 1
ATOM 1586 C CA . ASP A 1 189 ? 0.885 -18.869 -30.489 1.00 39.09 189 ASP A CA 1
ATOM 1587 C C . ASP A 1 189 ? 1.384 -19.592 -29.208 1.00 39.09 189 ASP A C 1
ATOM 1589 O O . ASP A 1 189 ? 2.591 -19.677 -28.986 1.00 39.09 189 ASP A O 1
ATOM 1593 N N . MET A 1 190 ? 0.520 -20.146 -28.345 1.00 31.88 190 MET A N 1
ATOM 1594 C CA . MET A 1 190 ? 0.994 -21.064 -27.283 1.00 31.88 190 MET A CA 1
ATOM 1595 C C . MET A 1 190 ? 0.670 -22.527 -27.636 1.00 31.88 190 MET A C 1
ATOM 1597 O O . MET A 1 190 ? -0.510 -22.880 -27.659 1.00 31.88 190 MET A O 1
ATOM 1601 N N . PRO A 1 191 ? 1.667 -23.400 -27.899 1.00 30.02 191 PRO A N 1
ATOM 1602 C CA . PRO A 1 191 ? 1.421 -24.830 -28.031 1.00 30.02 191 PRO A CA 1
ATOM 1603 C C . PRO A 1 191 ? 1.028 -25.414 -26.670 1.00 30.02 191 PRO A C 1
ATOM 1605 O O . PRO A 1 191 ? 1.692 -25.167 -25.661 1.00 30.02 191 PRO A O 1
ATOM 1608 N N . LEU A 1 192 ? -0.041 -26.210 -26.658 1.00 31.59 192 LEU A N 1
ATOM 1609 C CA . LEU A 1 192 ? -0.446 -27.054 -25.536 1.00 31.59 192 LEU A CA 1
ATOM 1610 C C . LEU A 1 192 ? 0.667 -28.073 -25.237 1.00 31.59 192 LEU A C 1
ATOM 1612 O O . LEU A 1 192 ? 0.793 -29.083 -25.923 1.00 31.59 192 LEU A O 1
ATOM 1616 N N . LEU A 1 193 ? 1.482 -27.799 -24.219 1.00 27.83 193 LEU A N 1
ATOM 1617 C CA . LEU A 1 193 ? 2.355 -28.787 -23.587 1.00 27.83 193 LEU A CA 1
ATOM 1618 C C . LEU A 1 193 ? 1.555 -29.478 -22.479 1.00 27.83 193 LEU A C 1
ATOM 1620 O O . LEU A 1 193 ? 1.510 -29.025 -21.335 1.00 27.83 193 LEU A O 1
ATOM 1624 N N . GLU A 1 194 ? 0.885 -30.567 -22.848 1.00 29.16 194 GLU A N 1
ATOM 1625 C CA . GLU A 1 194 ? 0.495 -31.589 -21.885 1.00 29.16 194 GLU A CA 1
ATOM 1626 C C . GLU A 1 194 ? 1.758 -32.341 -21.436 1.00 29.16 194 GLU A C 1
ATOM 1628 O O . GLU A 1 194 ? 2.603 -32.722 -22.242 1.00 29.16 194 GLU A O 1
ATOM 1633 N N . ASP A 1 195 ? 1.856 -32.550 -20.124 1.00 30.69 195 ASP A N 1
ATOM 1634 C CA . ASP A 1 195 ? 2.754 -33.504 -19.470 1.00 30.69 195 ASP A CA 1
ATOM 1635 C C . ASP A 1 195 ? 4.239 -33.118 -19.286 1.00 30.69 195 ASP A C 1
ATOM 1637 O O . ASP A 1 195 ? 5.167 -33.781 -19.735 1.00 30.69 195 ASP A O 1
ATOM 1641 N N . THR A 1 196 ? 4.496 -32.094 -18.466 1.00 25.50 196 THR A N 1
ATOM 1642 C CA . THR A 1 196 ? 5.586 -32.150 -17.469 1.00 25.50 196 THR A CA 1
ATOM 1643 C C . THR A 1 196 ? 5.176 -31.400 -16.197 1.00 25.50 196 THR A C 1
ATOM 1645 O O . THR A 1 196 ? 4.500 -30.373 -16.234 1.00 25.50 196 THR A O 1
ATOM 1648 N N . ARG A 1 197 ? 5.534 -31.960 -15.036 1.00 29.59 197 ARG A N 1
ATOM 1649 C CA . ARG A 1 197 ? 5.188 -31.467 -13.693 1.00 29.59 197 ARG A CA 1
ATOM 1650 C C . ARG A 1 197 ? 5.792 -30.078 -13.444 1.00 29.59 197 ARG A C 1
ATOM 1652 O O . ARG A 1 197 ? 6.912 -29.974 -12.960 1.00 29.59 197 ARG A O 1
ATOM 1659 N N . LEU A 1 198 ? 5.027 -29.030 -13.731 1.00 25.97 198 LEU A N 1
ATOM 1660 C CA . LEU A 1 198 ? 5.285 -27.657 -13.300 1.00 25.97 198 LEU A CA 1
ATOM 1661 C C . LEU A 1 198 ? 4.295 -27.289 -12.190 1.00 25.97 198 LEU A C 1
ATOM 1663 O O . LEU A 1 198 ? 3.077 -27.331 -12.372 1.00 25.97 198 LEU A O 1
ATOM 1667 N N . ILE A 1 199 ? 4.833 -26.949 -11.022 1.00 31.52 199 ILE A N 1
ATOM 1668 C CA . ILE A 1 199 ? 4.094 -26.342 -9.916 1.00 31.52 199 ILE A CA 1
ATOM 1669 C C . ILE A 1 199 ? 3.975 -24.851 -10.260 1.00 31.52 199 ILE A C 1
ATOM 1671 O O . ILE A 1 199 ? 4.926 -24.094 -10.114 1.00 31.52 199 ILE A O 1
ATOM 1675 N N . GLY A 1 200 ? 2.817 -24.456 -10.788 1.00 25.25 200 GLY A N 1
ATOM 1676 C CA . GLY A 1 200 ? 2.470 -23.090 -11.193 1.00 25.25 200 GLY A CA 1
ATOM 1677 C C . GLY A 1 200 ? 0.951 -22.953 -11.395 1.00 25.25 200 GLY A C 1
ATOM 1678 O O . GLY A 1 200 ? 0.260 -23.971 -11.514 1.00 25.25 200 GLY A O 1
ATOM 1679 N N . PRO A 1 201 ? 0.384 -21.731 -11.382 1.00 29.19 201 PRO A N 1
ATOM 1680 C CA . PRO A 1 201 ? -1.033 -21.477 -11.110 1.00 29.19 201 PRO A CA 1
ATOM 1681 C C . PRO A 1 201 ? -1.931 -21.659 -12.347 1.00 29.19 201 PRO A C 1
ATOM 1683 O O . PRO A 1 201 ? -2.775 -20.825 -12.641 1.00 29.19 201 PRO A O 1
ATOM 1686 N N . THR A 1 202 ? -1.792 -22.757 -13.086 1.00 28.45 202 THR A N 1
ATOM 1687 C CA . THR A 1 202 ? -2.553 -22.997 -14.329 1.00 28.45 202 THR A CA 1
ATOM 1688 C C . THR A 1 202 ? -3.710 -23.988 -14.189 1.00 28.45 202 THR A C 1
ATOM 1690 O O . THR A 1 202 ? -4.417 -24.244 -15.157 1.00 28.45 202 THR A O 1
ATOM 1693 N N . ARG A 1 203 ? -4.011 -24.495 -12.982 1.00 25.22 203 ARG A N 1
ATOM 1694 C CA . ARG A 1 203 ? -5.150 -25.419 -12.758 1.00 25.22 203 ARG A CA 1
ATOM 1695 C C . ARG A 1 203 ? -6.439 -24.808 -12.189 1.00 25.22 203 ARG A C 1
ATOM 1697 O O . ARG A 1 203 ? -7.389 -25.554 -11.969 1.00 25.22 203 ARG A O 1
ATOM 1704 N N . ARG A 1 204 ? -6.541 -23.492 -11.960 1.00 30.56 204 ARG A N 1
ATOM 1705 C CA . ARG A 1 204 ? -7.756 -22.911 -11.334 1.00 30.56 204 ARG A CA 1
ATOM 1706 C C . ARG A 1 204 ? -8.857 -22.440 -12.288 1.00 30.56 204 ARG A C 1
ATOM 1708 O O . ARG A 1 204 ? -9.975 -22.251 -11.826 1.00 30.56 204 ARG A O 1
ATOM 1715 N N . ILE A 1 205 ? -8.614 -22.361 -13.597 1.00 33.09 205 ILE A N 1
ATOM 1716 C CA . ILE A 1 205 ? -9.619 -21.828 -14.538 1.00 33.09 205 ILE A CA 1
ATOM 1717 C C . ILE A 1 205 ? -10.793 -22.803 -14.760 1.00 33.09 205 ILE A C 1
ATOM 1719 O O . ILE A 1 205 ? -11.930 -22.367 -14.887 1.00 33.09 205 ILE A O 1
ATOM 1723 N N . HIS A 1 206 ? -10.578 -24.121 -14.682 1.00 25.59 206 HIS A N 1
ATOM 1724 C CA . HIS A 1 206 ? -11.677 -25.091 -14.833 1.00 25.59 206 HIS A CA 1
ATOM 1725 C C . HIS A 1 206 ? -12.514 -25.316 -13.562 1.00 25.59 206 HIS A C 1
ATOM 1727 O O . HIS A 1 206 ? -13.576 -25.915 -13.647 1.00 25.59 206 HIS A O 1
ATOM 1733 N N . LYS A 1 207 ? -12.091 -24.822 -12.386 1.00 28.16 207 LYS A N 1
ATOM 1734 C CA . LYS A 1 207 ? -12.869 -24.959 -11.136 1.00 28.16 207 LYS A CA 1
ATOM 1735 C C . LYS A 1 207 ? -13.774 -23.764 -10.824 1.00 28.16 207 LYS A C 1
ATOM 1737 O O . LYS A 1 207 ? -14.490 -23.814 -9.833 1.00 28.16 207 LYS A O 1
ATOM 1742 N N . HIS A 1 208 ? -13.719 -22.680 -11.598 1.00 29.12 208 HIS A N 1
ATOM 1743 C CA . HIS A 1 208 ? -14.468 -21.449 -11.296 1.00 29.12 208 HIS A CA 1
ATOM 1744 C C . HIS A 1 208 ? -15.721 -21.245 -12.154 1.00 29.12 208 HIS A C 1
ATOM 1746 O O . HIS A 1 208 ? -16.527 -20.383 -11.829 1.00 29.12 208 HIS A O 1
ATOM 1752 N N . ILE A 1 209 ? -15.950 -22.075 -13.177 1.00 28.94 209 ILE A N 1
ATOM 1753 C CA . ILE A 1 209 ? -17.206 -22.036 -13.943 1.00 28.94 209 ILE A CA 1
ATOM 1754 C C . ILE A 1 209 ? -18.341 -22.752 -13.185 1.00 28.94 209 ILE A C 1
ATOM 1756 O O . ILE A 1 209 ? -19.471 -22.272 -13.193 1.00 28.94 209 ILE A O 1
ATOM 1760 N N . ASP A 1 210 ? -18.039 -23.800 -12.411 1.00 27.28 210 ASP A N 1
ATOM 1761 C CA . ASP A 1 210 ? -19.066 -24.549 -11.664 1.00 27.28 210 ASP A CA 1
ATOM 1762 C C . ASP A 1 210 ? -19.455 -23.916 -10.312 1.00 27.28 210 ASP A C 1
ATOM 1764 O O . ASP A 1 210 ? -20.532 -24.192 -9.786 1.00 27.28 210 ASP A O 1
ATOM 1768 N N . ILE A 1 211 ? -18.628 -23.025 -9.749 1.00 31.59 211 ILE A N 1
ATOM 1769 C CA . ILE A 1 211 ? -18.913 -22.361 -8.458 1.00 31.59 211 ILE A CA 1
ATOM 1770 C C . ILE A 1 211 ? -19.825 -21.134 -8.634 1.00 31.59 211 ILE A C 1
ATOM 1772 O O . ILE A 1 211 ? -20.569 -20.786 -7.720 1.00 31.59 211 ILE A O 1
ATOM 1776 N N . ILE A 1 212 ? -19.860 -20.530 -9.825 1.00 30.44 212 ILE A N 1
ATOM 1777 C CA . ILE A 1 212 ? -20.721 -19.370 -10.111 1.00 30.44 212 ILE A CA 1
ATOM 1778 C C . ILE A 1 212 ? -22.192 -19.784 -10.326 1.00 30.44 212 ILE A C 1
ATOM 1780 O O . ILE A 1 212 ? -23.090 -18.970 -10.139 1.00 30.44 212 ILE A O 1
ATOM 1784 N N . CYS A 1 213 ? -22.478 -21.059 -10.622 1.00 26.59 213 CYS A N 1
ATOM 1785 C CA . CYS A 1 213 ? -23.853 -21.528 -10.849 1.00 26.59 213 CYS A CA 1
ATOM 1786 C C . CYS A 1 213 ? -24.520 -22.220 -9.645 1.00 26.59 213 CYS A C 1
ATOM 1788 O O . CYS A 1 213 ? -25.704 -22.540 -9.726 1.00 26.59 213 CYS A O 1
ATOM 1790 N N . VAL A 1 214 ? -23.827 -22.434 -8.517 1.00 28.55 214 VAL A N 1
ATOM 1791 C CA . VAL A 1 214 ? -24.407 -23.146 -7.358 1.00 28.55 214 VAL A CA 1
ATOM 1792 C C . VAL A 1 214 ? -24.030 -22.486 -6.026 1.00 28.55 214 VAL A C 1
ATOM 1794 O O . VAL A 1 214 ? -23.363 -23.087 -5.191 1.00 28.55 214 VAL A O 1
ATOM 1797 N N . LYS A 1 215 ? -24.464 -21.235 -5.820 1.00 31.55 215 LYS A N 1
ATOM 1798 C CA . LYS A 1 215 ? -24.942 -20.711 -4.517 1.00 31.55 215 LYS A CA 1
ATOM 1799 C C . LYS A 1 215 ? -25.508 -19.290 -4.658 1.00 31.55 215 LYS A C 1
ATOM 1801 O O . LYS A 1 215 ? -25.108 -18.356 -3.976 1.00 31.55 215 LYS A O 1
ATOM 1806 N N . MET A 1 216 ? -26.498 -19.134 -5.537 1.00 33.09 216 MET A N 1
ATOM 1807 C CA . MET A 1 216 ? -27.483 -18.060 -5.393 1.00 33.09 216 MET A CA 1
ATOM 1808 C C . MET A 1 216 ? -28.529 -18.505 -4.368 1.00 33.09 216 MET A C 1
ATOM 1810 O O . MET A 1 216 ? -29.590 -19.005 -4.726 1.00 33.09 216 MET A O 1
ATOM 1814 N N . GLU A 1 217 ? -28.238 -18.309 -3.086 1.00 31.91 217 GLU A N 1
ATOM 1815 C CA . GLU A 1 217 ? -29.280 -18.255 -2.060 1.00 31.91 217 GLU A CA 1
ATOM 1816 C C . GLU A 1 217 ? -29.193 -16.915 -1.325 1.00 31.91 217 GLU A C 1
ATOM 1818 O O . GLU A 1 217 ? -28.493 -16.754 -0.334 1.00 31.91 217 GLU A O 1
ATOM 1823 N N . ARG A 1 218 ? -29.932 -15.950 -1.889 1.00 39.16 218 ARG A N 1
ATOM 1824 C CA . ARG A 1 218 ? -30.576 -14.800 -1.235 1.00 39.16 218 ARG A CA 1
ATOM 1825 C C . ARG A 1 218 ? -29.753 -14.046 -0.179 1.00 39.16 218 ARG A C 1
ATOM 1827 O O . ARG A 1 218 ? -29.943 -14.239 1.018 1.00 39.16 218 ARG A O 1
ATOM 1834 N N . GLN A 1 219 ? -29.053 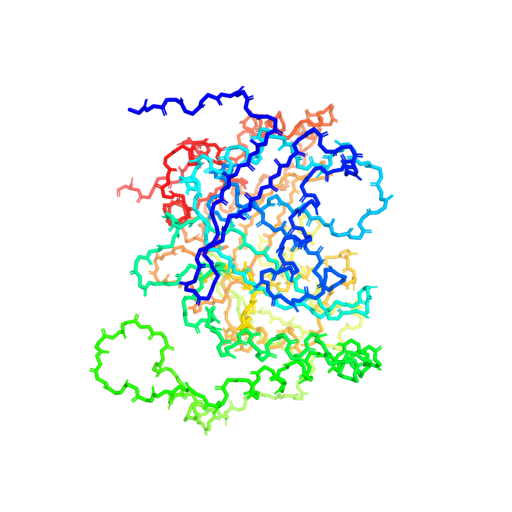-13.007 -0.622 1.00 38.75 219 GLN A N 1
ATOM 1835 C CA . GLN A 1 219 ? -29.111 -11.722 0.077 1.00 38.75 219 GLN A CA 1
ATOM 1836 C C . GLN A 1 219 ? -29.545 -10.651 -0.927 1.00 38.75 219 GLN A C 1
ATOM 1838 O O . GLN A 1 219 ? -29.098 -10.638 -2.067 1.00 38.75 219 GLN A O 1
ATOM 1843 N N . ASN A 1 220 ? -30.525 -9.845 -0.527 1.00 38.12 220 ASN A N 1
ATOM 1844 C CA . ASN A 1 220 ? -31.187 -8.842 -1.353 1.00 38.12 220 ASN A CA 1
ATOM 1845 C C . ASN A 1 220 ? -30.183 -7.816 -1.909 1.00 38.12 220 ASN A C 1
ATOM 1847 O O . ASN A 1 220 ? -29.812 -6.892 -1.191 1.00 38.12 220 ASN A O 1
ATOM 1851 N N . ASP A 1 221 ? -29.877 -7.878 -3.207 1.00 43.56 221 ASP A N 1
ATOM 1852 C CA . ASP A 1 221 ? -29.196 -6.796 -3.950 1.00 43.56 221 ASP A CA 1
ATOM 1853 C C . ASP A 1 221 ? -30.028 -5.478 -4.007 1.00 43.56 221 ASP A C 1
ATOM 1855 O O . ASP A 1 221 ? -29.584 -4.482 -4.565 1.00 43.56 221 ASP A O 1
ATOM 1859 N N . ASN A 1 222 ? -31.215 -5.443 -3.378 1.00 49.19 222 ASN A N 1
ATOM 1860 C CA . ASN A 1 222 ? -32.081 -4.266 -3.195 1.00 49.19 222 ASN A CA 1
ATOM 1861 C C . ASN A 1 222 ? -32.116 -3.736 -1.745 1.00 49.19 222 ASN A C 1
ATOM 1863 O O . ASN A 1 222 ? -33.014 -2.977 -1.388 1.00 49.19 222 ASN A O 1
ATOM 1867 N N . SER A 1 223 ? -31.210 -4.173 -0.869 1.00 62.31 223 SER A N 1
ATOM 1868 C CA . SER A 1 223 ? -31.177 -3.674 0.508 1.00 62.31 223 SER A CA 1
ATOM 1869 C C . SER A 1 223 ? -30.495 -2.304 0.575 1.00 62.31 223 SER A C 1
ATOM 1871 O O . SER A 1 223 ? -29.338 -2.148 0.184 1.00 62.31 223 SER A O 1
ATOM 1873 N N . ASP A 1 224 ? -31.186 -1.320 1.152 1.00 86.25 224 ASP A N 1
ATOM 1874 C CA . ASP A 1 224 ? -30.629 -0.005 1.501 1.00 86.25 224 ASP A CA 1
ATOM 1875 C C . ASP A 1 224 ? -29.538 -0.082 2.577 1.00 86.25 224 ASP A C 1
ATOM 1877 O O . ASP A 1 224 ? -28.919 0.921 2.911 1.00 86.25 224 ASP A O 1
ATOM 1881 N N . LYS A 1 225 ? -29.264 -1.276 3.111 1.00 91.38 225 LYS A N 1
ATOM 1882 C CA . LYS A 1 225 ? -28.222 -1.523 4.106 1.00 91.38 225 LYS A CA 1
ATOM 1883 C C . LYS A 1 225 ? -27.396 -2.744 3.739 1.00 91.38 225 LYS A C 1
ATOM 1885 O O . LYS A 1 225 ? -27.933 -3.711 3.197 1.00 91.38 225 LYS A O 1
ATOM 1890 N N . ILE A 1 226 ? -26.122 -2.736 4.101 1.00 92.94 226 ILE A N 1
ATOM 1891 C CA . ILE A 1 226 ? -25.277 -3.931 4.100 1.00 92.94 226 ILE A CA 1
ATOM 1892 C C . ILE A 1 226 ? -24.820 -4.236 5.523 1.00 92.94 226 ILE A C 1
ATOM 1894 O O . ILE A 1 226 ? -24.436 -3.333 6.264 1.00 92.94 226 ILE A O 1
ATOM 1898 N N . THR A 1 227 ? -24.874 -5.512 5.896 1.00 94.88 227 THR A N 1
ATOM 1899 C CA . THR A 1 227 ? -24.496 -6.002 7.223 1.00 94.88 227 THR A CA 1
ATOM 1900 C C . THR A 1 227 ? -23.384 -7.029 7.082 1.00 94.88 227 THR A C 1
ATOM 1902 O O . THR A 1 227 ? -23.465 -7.925 6.243 1.00 94.88 227 THR A O 1
ATOM 1905 N N . PHE A 1 228 ? -22.354 -6.916 7.912 1.00 96.25 228 PHE A N 1
ATOM 1906 C CA . PHE A 1 228 ? -21.230 -7.846 7.952 1.00 96.25 228 PHE A CA 1
ATOM 1907 C C . PHE A 1 228 ? -20.697 -7.985 9.381 1.00 96.25 228 PHE A C 1
ATOM 1909 O O . PHE A 1 228 ? -21.132 -7.279 10.291 1.00 96.25 228 PHE A O 1
ATOM 1916 N N . ARG A 1 229 ? -19.788 -8.936 9.610 1.00 97.62 229 ARG A N 1
ATOM 1917 C CA . ARG A 1 229 ? -19.259 -9.246 10.942 1.00 97.62 229 ARG A CA 1
ATOM 1918 C C . ARG A 1 229 ? -17.774 -8.940 11.028 1.00 97.62 229 ARG A C 1
ATOM 1920 O O . ARG A 1 229 ? -17.012 -9.249 10.112 1.00 97.62 229 ARG A O 1
ATOM 1927 N N . VAL A 1 230 ? -17.373 -8.386 12.163 1.00 97.19 230 VAL A N 1
ATOM 1928 C CA . VAL A 1 230 ? -15.985 -8.059 12.483 1.00 97.19 230 VAL A CA 1
ATOM 1929 C C . VAL A 1 230 ? -15.591 -8.773 13.772 1.00 97.19 230 VAL A C 1
ATOM 1931 O O . VAL A 1 230 ? -16.213 -8.566 14.811 1.00 97.19 230 VAL A O 1
ATOM 1934 N N . GLU A 1 231 ? -14.571 -9.626 13.708 1.00 95.44 231 GLU A N 1
ATOM 1935 C CA . GLU A 1 231 ? -13.943 -10.238 14.877 1.00 95.44 231 GLU A CA 1
ATOM 1936 C C . GLU A 1 231 ? -12.944 -9.256 15.495 1.00 95.44 231 GLU A C 1
ATOM 1938 O O . GLU A 1 231 ? -11.986 -8.831 14.841 1.00 95.44 231 GLU A O 1
ATOM 1943 N N . PHE A 1 232 ? -13.124 -8.935 16.772 1.00 95.25 232 PHE A N 1
ATOM 1944 C CA . PHE A 1 232 ? -12.181 -8.150 17.550 1.00 95.25 232 PHE A CA 1
ATOM 1945 C C . PHE A 1 232 ? -11.935 -8.814 18.905 1.00 95.25 232 PHE A C 1
ATOM 1947 O O . PHE A 1 232 ? -12.856 -9.081 19.668 1.00 95.25 232 PHE A O 1
ATOM 1954 N N . LEU A 1 233 ? -10.666 -9.117 19.201 1.00 91.50 233 LEU A N 1
ATOM 1955 C CA . LEU A 1 233 ? -10.233 -9.747 20.459 1.00 91.50 233 LEU A CA 1
ATOM 1956 C C . LEU A 1 233 ? -10.989 -11.045 20.825 1.00 91.50 233 LEU A C 1
ATOM 1958 O O . LEU A 1 233 ? -11.127 -11.366 22.006 1.00 91.50 233 LEU A O 1
ATOM 1962 N N . GLY A 1 234 ? -11.422 -11.810 19.817 1.00 88.75 234 GLY A N 1
ATOM 1963 C CA . GLY A 1 234 ? -12.147 -13.076 19.972 1.00 88.75 234 GLY A CA 1
ATOM 1964 C C . GLY A 1 234 ? -13.670 -12.943 20.057 1.00 88.75 234 GLY A C 1
ATOM 1965 O O . GLY A 1 234 ? -14.351 -13.955 20.211 1.00 88.75 234 GLY A O 1
ATOM 1966 N N . GLU A 1 235 ? -14.212 -11.730 19.945 1.00 93.94 235 GLU A N 1
ATOM 1967 C CA . GLU A 1 235 ? -15.651 -11.464 19.924 1.00 93.94 235 GLU A CA 1
ATOM 1968 C C . GLU A 1 235 ? -16.087 -10.978 18.537 1.00 93.94 235 GLU A C 1
ATOM 1970 O O . GLU A 1 235 ? -15.386 -10.212 17.880 1.00 93.94 235 GLU A O 1
ATOM 1975 N N . TYR A 1 236 ? -17.249 -11.445 18.074 1.00 96.81 236 TYR A N 1
ATOM 1976 C CA . TYR A 1 236 ? -17.828 -11.018 16.801 1.00 96.81 236 TYR A CA 1
ATOM 1977 C C . TYR A 1 236 ? -18.835 -9.897 17.016 1.00 96.81 236 TYR A C 1
ATOM 1979 O O . TYR A 1 236 ? -19.819 -10.069 17.737 1.00 96.81 236 TYR A O 1
ATOM 1987 N N . HIS A 1 237 ? -18.635 -8.801 16.298 1.00 97.81 237 HIS A N 1
ATOM 1988 C CA . HIS A 1 237 ? -19.518 -7.646 16.282 1.00 97.81 237 HIS A CA 1
ATOM 1989 C C . HIS A 1 237 ? -20.209 -7.545 14.926 1.00 97.81 237 HIS A C 1
ATOM 1991 O O . HIS A 1 237 ? -19.591 -7.778 13.886 1.00 97.81 237 HIS A O 1
ATOM 1997 N N . GLU A 1 238 ? -21.498 -7.226 14.936 1.00 97.62 238 GLU A N 1
ATOM 1998 C CA . GLU A 1 238 ? -22.239 -6.916 13.718 1.00 97.62 238 GLU A CA 1
ATOM 1999 C C . GLU A 1 238 ? -22.043 -5.439 13.373 1.00 97.62 238 GLU A C 1
ATOM 2001 O O . GLU A 1 238 ? -22.149 -4.576 14.243 1.00 97.62 238 GLU A O 1
ATOM 2006 N N . VAL A 1 239 ? -21.730 -5.170 12.109 1.00 97.50 239 VAL A N 1
ATOM 2007 C CA . VAL A 1 239 ? -21.499 -3.832 11.567 1.00 97.50 239 VAL A CA 1
ATOM 2008 C C . VAL A 1 239 ? -22.454 -3.617 10.404 1.00 97.50 239 VAL A C 1
ATOM 2010 O O . VAL A 1 239 ? -22.626 -4.500 9.561 1.00 97.50 239 VAL A O 1
ATOM 2013 N N . VAL A 1 240 ? -23.080 -2.442 10.360 1.00 96.06 240 VAL A N 1
ATOM 2014 C CA . VAL A 1 240 ? -24.097 -2.087 9.366 1.00 96.06 240 VAL A CA 1
ATOM 2015 C C . VAL A 1 240 ? -23.709 -0.791 8.668 1.00 96.06 240 VAL A C 1
ATOM 2017 O O . VAL A 1 240 ? -23.410 0.198 9.326 1.00 96.06 240 VAL A O 1
ATOM 2020 N N . ILE A 1 241 ? -23.748 -0.769 7.339 1.00 94.38 241 ILE A N 1
ATOM 2021 C CA . ILE A 1 241 ? -23.673 0.469 6.556 1.00 94.38 241 ILE A CA 1
ATOM 2022 C C . ILE A 1 241 ? -25.047 0.703 5.938 1.00 94.38 241 ILE A C 1
ATOM 2024 O O . ILE A 1 241 ? -25.510 -0.100 5.129 1.00 94.38 241 ILE A O 1
ATOM 2028 N N . ASP A 1 242 ? -25.697 1.794 6.332 1.00 94.62 242 ASP A N 1
ATOM 2029 C CA . ASP A 1 242 ? -26.973 2.252 5.789 1.00 94.62 242 ASP A CA 1
ATOM 2030 C C . ASP A 1 242 ? -26.741 3.275 4.669 1.00 94.62 242 ASP A C 1
ATOM 2032 O O . ASP A 1 242 ? -26.293 4.400 4.902 1.00 94.62 242 ASP A O 1
ATOM 2036 N N . TRP A 1 243 ? -27.043 2.895 3.432 1.00 90.88 243 TRP A N 1
ATOM 2037 C CA . TRP A 1 243 ? -26.854 3.737 2.254 1.00 90.88 243 TRP A CA 1
ATOM 2038 C C . TRP A 1 243 ? -27.797 4.949 2.239 1.00 90.88 243 TRP A C 1
ATOM 2040 O O . TRP A 1 243 ? -27.468 5.959 1.615 1.00 90.88 243 TRP A O 1
ATOM 2050 N N . ASN A 1 244 ? -28.897 4.902 2.995 1.00 90.75 244 ASN A N 1
ATOM 2051 C CA . ASN A 1 244 ? -29.873 5.984 3.120 1.00 90.75 244 ASN A CA 1
ATOM 2052 C C . ASN A 1 244 ? -29.622 6.895 4.332 1.00 90.75 244 ASN A C 1
ATOM 2054 O O . ASN A 1 244 ? -30.399 7.813 4.570 1.00 90.75 244 ASN A O 1
ATOM 2058 N N . ASP A 1 245 ? -28.540 6.694 5.094 1.00 89.88 245 ASP A N 1
ATOM 2059 C CA . ASP A 1 245 ? -28.255 7.544 6.256 1.00 89.88 245 ASP A CA 1
ATOM 2060 C C . ASP A 1 245 ? -27.693 8.911 5.841 1.00 89.88 245 ASP A C 1
ATOM 2062 O O . ASP A 1 245 ? -26.497 9.072 5.567 1.00 89.88 245 ASP A O 1
ATOM 2066 N N . ASP A 1 246 ? -28.566 9.910 5.789 1.00 89.94 246 ASP A N 1
ATOM 2067 C CA . ASP A 1 246 ? -28.252 11.282 5.386 1.00 89.94 246 ASP A CA 1
ATOM 2068 C C . ASP A 1 246 ? -27.266 12.004 6.319 1.00 89.94 246 ASP A C 1
ATOM 2070 O O . ASP A 1 246 ? -26.734 13.053 5.946 1.00 89.94 246 ASP A O 1
ATOM 2074 N N . LYS A 1 247 ? -26.946 11.445 7.499 1.00 90.69 247 LYS A N 1
ATOM 2075 C CA . LYS A 1 247 ? -25.898 11.982 8.383 1.00 90.69 247 LYS A CA 1
ATOM 2076 C C . LYS A 1 247 ? -24.524 11.972 7.709 1.00 90.69 247 LYS A C 1
ATOM 2078 O O . LYS A 1 247 ? -23.701 12.843 7.998 1.00 90.69 247 LYS A O 1
ATOM 2083 N N . TYR A 1 248 ? -24.259 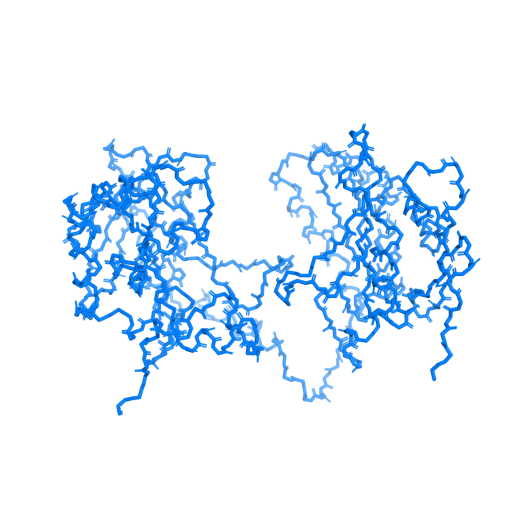11.010 6.822 1.00 87.25 248 TYR A N 1
ATOM 2084 C CA . TYR A 1 248 ? -22.949 10.837 6.197 1.00 87.25 248 TYR A CA 1
ATOM 2085 C C . TYR A 1 248 ? -23.019 11.059 4.690 1.00 87.25 248 TYR A C 1
ATOM 2087 O O . TYR A 1 248 ? -23.668 10.307 3.961 1.00 87.25 248 TYR A O 1
ATOM 2095 N N . LYS A 1 249 ? -22.245 12.036 4.204 1.00 85.88 249 LYS A N 1
ATOM 2096 C CA . LYS A 1 249 ? -21.970 12.211 2.768 1.00 85.88 249 LYS A CA 1
ATOM 2097 C C . LYS A 1 249 ? -21.381 10.932 2.163 1.00 85.88 249 LYS A C 1
ATOM 2099 O O . LYS A 1 249 ? -21.795 10.488 1.098 1.00 85.88 249 LYS A O 1
ATOM 2104 N N . HIS A 1 250 ? -20.434 10.341 2.883 1.00 88.88 250 HIS A N 1
ATOM 2105 C CA . HIS A 1 250 ? -19.722 9.132 2.510 1.00 88.88 250 HIS A CA 1
ATOM 2106 C C . HIS A 1 250 ? -20.111 8.001 3.464 1.00 88.88 250 HIS A C 1
ATOM 2108 O O . HIS A 1 250 ? -19.757 8.024 4.643 1.00 88.88 250 HIS A O 1
ATOM 2114 N N . LYS A 1 251 ? -20.891 7.031 2.975 1.00 89.81 251 LYS A N 1
ATOM 2115 C CA . LYS A 1 251 ? -21.631 6.089 3.835 1.00 89.81 251 LYS A CA 1
ATOM 2116 C C . LYS A 1 251 ? -20.727 5.132 4.615 1.00 89.81 251 LYS A C 1
ATOM 2118 O O . LYS A 1 251 ? -21.040 4.811 5.755 1.00 89.81 251 LYS A O 1
ATOM 2123 N N . GLY A 1 252 ? -19.556 4.779 4.085 1.00 89.31 252 GLY A N 1
ATOM 2124 C CA . GLY A 1 252 ? -18.559 4.002 4.828 1.00 89.31 252 GLY A CA 1
ATOM 2125 C C . GLY A 1 252 ? -18.002 4.720 6.070 1.00 89.31 252 GLY A C 1
ATOM 2126 O O . GLY A 1 252 ? -17.439 4.061 6.935 1.00 89.31 252 GLY A O 1
ATOM 2127 N N . ARG A 1 253 ? -18.200 6.042 6.247 1.00 92.31 253 ARG A N 1
ATOM 2128 C CA . ARG A 1 253 ? -17.787 6.741 7.481 1.00 92.31 253 ARG A CA 1
ATOM 2129 C C . ARG A 1 253 ? -18.609 6.324 8.706 1.00 92.31 253 ARG A C 1
ATOM 2131 O O . ARG A 1 253 ? -18.172 6.545 9.830 1.00 92.31 253 ARG A O 1
ATOM 2138 N N . GLN A 1 254 ? -19.737 5.636 8.510 1.00 94.50 254 GLN A N 1
ATOM 2139 C CA . GLN A 1 254 ? -20.461 4.945 9.585 1.00 94.50 254 GLN A CA 1
ATOM 2140 C C . GLN A 1 254 ? -19.586 3.936 10.341 1.00 94.50 254 GLN A C 1
ATOM 2142 O O . GLN A 1 254 ? -19.871 3.622 11.497 1.00 94.50 254 GLN A O 1
ATOM 2147 N N . LEU A 1 255 ? -18.519 3.435 9.709 1.00 95.19 255 LEU A N 1
ATOM 2148 C CA . LEU A 1 255 ? -17.574 2.524 10.343 1.00 95.19 255 LEU A CA 1
ATOM 2149 C C . LEU A 1 255 ? -16.816 3.182 11.498 1.00 95.19 255 LEU A C 1
ATOM 2151 O O . LEU A 1 255 ? -16.538 2.498 12.474 1.00 95.19 255 LEU A O 1
ATOM 2155 N N . PHE A 1 256 ? -16.520 4.485 11.446 1.00 95.06 256 PHE A N 1
ATOM 2156 C CA . PHE A 1 256 ? -15.805 5.162 12.534 1.00 95.06 256 PHE A CA 1
ATOM 2157 C C . PHE A 1 256 ? -16.605 5.138 13.838 1.00 95.06 256 PHE A C 1
ATOM 2159 O O . PHE A 1 256 ? -16.080 4.719 14.866 1.00 95.06 256 PHE A O 1
ATOM 2166 N N . ASP A 1 257 ? -17.884 5.515 13.779 1.00 94.69 257 ASP A N 1
ATOM 2167 C CA . ASP A 1 257 ? -18.750 5.575 14.962 1.00 94.69 257 ASP A CA 1
ATOM 2168 C C . ASP A 1 257 ? -19.025 4.161 15.525 1.00 94.69 257 ASP A C 1
ATOM 2170 O O . ASP A 1 257 ? -19.048 3.952 16.739 1.00 94.69 257 ASP A O 1
ATOM 2174 N N . GLN A 1 258 ? -19.182 3.155 14.656 1.00 96.88 258 GLN A N 1
ATOM 2175 C CA . GLN A 1 258 ? -19.372 1.765 15.093 1.00 96.88 258 GLN A CA 1
ATOM 2176 C C . GLN A 1 258 ? -18.097 1.155 15.679 1.00 96.88 258 GLN A C 1
ATOM 2178 O O . GLN A 1 258 ? -18.154 0.502 16.723 1.00 96.88 258 GLN A O 1
ATOM 2183 N N . LEU A 1 259 ? -16.939 1.384 15.052 1.00 96.31 259 LEU A N 1
ATOM 2184 C CA . LEU A 1 259 ? -15.664 0.908 15.579 1.00 96.31 259 LEU A CA 1
ATOM 2185 C C . LEU A 1 259 ? -15.316 1.599 16.894 1.00 96.31 259 LEU A C 1
ATOM 2187 O O . LEU A 1 259 ? -14.833 0.917 17.790 1.00 96.31 259 LEU A O 1
ATOM 2191 N N . GLU A 1 260 ? -15.621 2.888 17.071 1.00 95.88 260 GLU A N 1
ATOM 2192 C CA . GLU A 1 260 ? -15.481 3.566 18.366 1.00 95.88 260 GLU A CA 1
ATOM 2193 C C . GLU A 1 260 ? -16.228 2.808 19.472 1.00 95.88 260 GLU A C 1
ATOM 2195 O O . GLU A 1 260 ? -15.647 2.530 20.522 1.00 95.88 260 GLU A O 1
ATOM 2200 N N . SER A 1 261 ? -17.473 2.384 19.226 1.00 95.44 261 SER A N 1
ATOM 2201 C CA . SER A 1 261 ? -18.241 1.587 20.191 1.00 95.44 261 SER A CA 1
ATOM 2202 C C . SER A 1 261 ? -17.641 0.198 20.448 1.00 95.44 261 SER A C 1
ATOM 2204 O O . SER A 1 261 ? -17.768 -0.315 21.560 1.00 95.44 261 SER A O 1
ATOM 2206 N N . ILE A 1 262 ? -17.019 -0.429 19.446 1.00 96.31 262 ILE A N 1
ATOM 2207 C CA . ILE A 1 262 ? -16.448 -1.784 19.548 1.00 96.31 262 ILE A CA 1
ATOM 2208 C C . ILE A 1 262 ? -15.107 -1.759 20.292 1.00 96.31 262 ILE A C 1
ATOM 2210 O O . ILE A 1 262 ? -14.848 -2.572 21.178 1.00 96.31 262 ILE A O 1
ATOM 2214 N N . VAL A 1 263 ? -14.241 -0.813 19.942 1.00 95.81 263 VAL A N 1
ATOM 2215 C CA . VAL A 1 263 ? -12.845 -0.773 20.394 1.00 95.81 263 VAL A CA 1
ATOM 2216 C C . VAL A 1 263 ? -12.673 0.158 21.611 1.00 95.81 263 VAL A C 1
ATOM 2218 O O . VAL A 1 263 ? -11.792 -0.012 22.464 1.00 95.81 263 VAL A O 1
ATOM 2221 N N . GLY A 1 264 ? -13.576 1.127 21.769 1.00 94.81 264 GLY A N 1
ATOM 2222 C CA . GLY A 1 264 ? -13.560 2.142 22.820 1.00 94.81 264 GLY A CA 1
ATOM 2223 C C . GLY A 1 264 ? -12.373 3.100 22.718 1.00 94.81 264 GLY A C 1
ATOM 2224 O O . GLY A 1 264 ? -11.867 3.552 23.748 1.00 94.81 264 GLY A O 1
ATOM 2225 N N . VAL A 1 265 ? -11.891 3.349 21.500 1.00 93.88 265 VAL A N 1
ATOM 2226 C CA . VAL A 1 265 ? -11.002 4.469 21.176 1.00 93.88 265 VAL A CA 1
ATOM 2227 C C . VAL A 1 265 ? -11.856 5.510 20.454 1.00 93.88 265 VAL A C 1
ATOM 2229 O O . VAL A 1 265 ? -12.477 5.143 19.455 1.00 93.88 265 VAL A O 1
ATOM 2232 N N . PRO A 1 266 ? -11.901 6.761 20.941 1.00 93.25 266 PRO A N 1
ATOM 2233 C CA . PRO A 1 266 ? -12.680 7.822 20.313 1.00 93.25 266 PRO A CA 1
ATOM 2234 C C . PRO A 1 266 ? -12.322 8.019 18.838 1.00 93.25 266 PRO A C 1
ATOM 2236 O O . PRO A 1 266 ? -11.140 7.949 18.466 1.00 93.25 266 PRO A O 1
ATOM 2239 N N . ARG A 1 267 ? -13.330 8.284 17.996 1.00 91.31 267 ARG A N 1
ATOM 2240 C CA . ARG A 1 267 ? -13.150 8.443 16.547 1.00 91.31 267 ARG A CA 1
ATOM 2241 C C . ARG A 1 267 ? -12.097 9.478 16.173 1.00 91.31 267 ARG A C 1
ATOM 2243 O O . ARG A 1 267 ? -11.425 9.299 15.174 1.00 91.31 267 ARG A O 1
ATOM 2250 N N . GLU A 1 268 ? -11.873 10.525 16.966 1.00 89.69 268 GLU A N 1
ATOM 2251 C CA . GLU A 1 268 ? -10.898 11.572 16.646 1.00 89.69 268 GLU A CA 1
ATOM 2252 C C . GLU A 1 268 ? -9.441 11.090 16.626 1.00 89.69 268 GLU A C 1
ATOM 2254 O O . GLU A 1 268 ? -8.576 11.790 16.084 1.00 89.69 268 GLU A O 1
ATOM 2259 N N . PHE A 1 269 ? -9.157 9.928 17.222 1.00 90.75 269 PHE A N 1
ATOM 2260 C CA . PHE A 1 269 ? -7.850 9.277 17.160 1.00 90.75 269 PHE A CA 1
ATOM 2261 C C . PHE A 1 269 ? -7.733 8.315 15.974 1.00 90.75 269 PHE A C 1
ATOM 2263 O O . PHE A 1 269 ? -6.616 7.944 15.610 1.00 90.75 269 PHE A O 1
ATOM 2270 N N . ASN A 1 270 ? -8.853 7.952 15.349 1.00 91.00 270 ASN A N 1
ATOM 2271 C CA . ASN A 1 270 ? -8.915 7.129 14.154 1.00 91.00 270 ASN A CA 1
ATOM 2272 C C . ASN A 1 270 ? -9.114 8.006 12.912 1.00 91.00 270 ASN A C 1
ATOM 2274 O O . ASN A 1 270 ? -10.166 8.607 12.741 1.00 91.00 270 ASN A O 1
ATOM 2278 N N . TYR A 1 271 ? -8.116 8.086 12.040 1.00 85.75 271 TYR A N 1
ATOM 2279 C CA . TYR A 1 271 ? -8.222 8.880 10.805 1.00 85.75 271 TYR A CA 1
ATOM 2280 C C . TYR A 1 271 ? -8.434 8.015 9.563 1.00 85.75 271 TYR A C 1
ATOM 2282 O O . TYR A 1 271 ? -8.800 8.548 8.523 1.00 85.75 271 TYR A O 1
ATOM 2290 N N . GLU A 1 272 ? -8.221 6.702 9.661 1.00 90.12 272 GLU A N 1
ATOM 2291 C CA . GLU A 1 272 ? -8.187 5.825 8.498 1.00 90.12 272 GLU A CA 1
ATOM 2292 C C . GLU A 1 272 ? -8.669 4.418 8.855 1.00 90.12 272 GLU A C 1
ATOM 2294 O O . GLU A 1 272 ? -8.231 3.799 9.832 1.00 90.12 272 GLU A O 1
ATOM 2299 N N . ILE A 1 273 ? -9.567 3.903 8.018 1.00 94.50 273 ILE A N 1
ATOM 2300 C CA . ILE A 1 273 ? -9.985 2.506 8.020 1.00 94.50 273 ILE A CA 1
ATOM 2301 C C . ILE A 1 273 ? -9.642 1.919 6.654 1.00 94.50 273 ILE A C 1
ATOM 2303 O O . ILE A 1 273 ? -10.113 2.386 5.619 1.00 94.50 273 ILE A O 1
ATOM 2307 N N . LEU A 1 274 ? -8.840 0.862 6.657 1.00 93.12 274 LEU A N 1
ATOM 2308 C CA . LEU A 1 274 ? -8.413 0.153 5.461 1.00 93.12 274 LEU A CA 1
ATOM 2309 C C . LEU A 1 274 ? -9.292 -1.084 5.262 1.00 93.12 274 LEU A C 1
ATOM 2311 O O . LEU A 1 274 ? -9.227 -2.044 6.034 1.00 93.12 274 LEU A O 1
ATOM 2315 N N . LEU A 1 275 ? -10.131 -1.060 4.225 1.00 93.56 275 LEU A N 1
ATOM 2316 C CA . LEU A 1 275 ? -11.047 -2.149 3.876 1.00 93.56 275 LEU A CA 1
ATOM 2317 C C . LEU A 1 275 ? -10.409 -3.073 2.839 1.00 93.56 275 LEU A C 1
ATOM 2319 O O . LEU A 1 275 ? -10.185 -2.651 1.705 1.00 93.56 275 LEU A O 1
ATOM 2323 N N . GLN A 1 276 ? -10.098 -4.317 3.222 1.00 90.06 276 GLN A N 1
ATOM 2324 C CA . GLN A 1 276 ? -9.415 -5.243 2.320 1.00 90.06 276 GLN A CA 1
ATOM 2325 C C . GLN A 1 276 ? -10.328 -5.664 1.169 1.00 90.06 276 GLN A C 1
ATOM 2327 O O . GLN A 1 276 ? -11.454 -6.103 1.401 1.00 90.06 276 GLN A O 1
ATOM 2332 N N . TYR A 1 277 ? -9.796 -5.639 -0.050 1.00 84.94 277 TYR A N 1
ATOM 2333 C CA . TYR A 1 277 ? -10.477 -6.133 -1.242 1.00 84.94 277 TYR A CA 1
ATOM 2334 C C . TYR A 1 277 ? -9.585 -7.075 -2.051 1.00 84.94 277 TYR A C 1
ATOM 2336 O O . TYR A 1 277 ? -8.365 -7.152 -1.853 1.00 84.94 277 TYR A O 1
ATOM 2344 N N . HIS A 1 278 ? -10.196 -7.844 -2.953 1.00 72.69 278 HIS A N 1
ATOM 2345 C CA . HIS A 1 278 ? -9.449 -8.675 -3.882 1.00 72.69 278 HIS A CA 1
ATOM 2346 C C . HIS A 1 278 ? -9.159 -7.906 -5.170 1.00 72.69 278 HIS A C 1
ATOM 2348 O O . HIS A 1 278 ? -10.051 -7.650 -5.970 1.00 72.69 278 HIS A O 1
ATOM 2354 N N . HIS A 1 279 ? -7.897 -7.558 -5.407 1.00 62.75 279 HIS A N 1
ATOM 2355 C CA . HIS A 1 279 ? -7.503 -6.977 -6.683 1.00 62.75 279 HIS A CA 1
ATOM 2356 C C . HIS A 1 279 ? -7.088 -8.091 -7.650 1.00 62.75 279 HIS A C 1
ATOM 2358 O O . HIS A 1 279 ? -6.028 -8.703 -7.501 1.00 62.75 279 HIS A O 1
ATOM 2364 N N . VAL A 1 280 ? -7.924 -8.357 -8.654 1.00 50.16 280 VAL A N 1
ATOM 2365 C CA . VAL A 1 280 ? -7.567 -9.211 -9.794 1.00 50.16 280 VAL A CA 1
ATOM 2366 C C . VAL A 1 280 ? -6.973 -8.315 -10.875 1.00 50.16 280 VAL A C 1
ATOM 2368 O O . VAL A 1 280 ? -7.644 -7.968 -11.841 1.00 50.16 280 VAL A O 1
ATOM 2371 N N . VAL A 1 281 ? -5.719 -7.893 -10.716 1.00 46.12 281 VAL A N 1
ATOM 2372 C CA . VAL A 1 281 ? -4.995 -7.265 -11.829 1.00 46.12 281 VAL A CA 1
ATOM 2373 C C . VAL A 1 281 ? -3.806 -8.117 -12.211 1.00 46.12 281 VAL A C 1
ATOM 2375 O O . VAL A 1 281 ? -2.770 -8.130 -11.547 1.00 46.12 281 VAL A O 1
ATOM 2378 N N . ASP A 1 282 ? -3.969 -8.793 -13.347 1.00 41.97 282 ASP A N 1
ATOM 2379 C CA . ASP A 1 282 ? -2.869 -9.286 -14.163 1.00 41.97 282 ASP A CA 1
ATOM 2380 C C . ASP A 1 282 ? -1.992 -8.086 -14.566 1.00 41.97 282 ASP A C 1
ATOM 2382 O O . ASP A 1 282 ? -2.284 -7.369 -15.526 1.00 41.97 282 ASP A O 1
ATOM 2386 N N . GLY A 1 283 ? -0.903 -7.859 -13.828 1.00 40.16 283 GLY A N 1
ATOM 2387 C CA . GLY A 1 283 ? 0.166 -6.939 -14.227 1.00 40.16 283 GLY A CA 1
ATOM 2388 C C . GLY A 1 283 ? 0.349 -5.672 -13.388 1.00 40.16 283 GLY A C 1
ATOM 2389 O O . GLY A 1 283 ? 0.949 -4.724 -13.888 1.00 40.16 283 GLY A O 1
ATOM 2390 N N . ALA A 1 284 ? -0.134 -5.621 -12.142 1.00 38.09 284 ALA A N 1
ATOM 2391 C CA . ALA A 1 284 ? 0.308 -4.598 -11.192 1.00 38.09 284 ALA A CA 1
ATOM 2392 C C . ALA A 1 284 ? 1.631 -5.014 -10.523 1.00 38.09 284 ALA A C 1
ATOM 2394 O O . ALA A 1 284 ? 1.825 -6.181 -10.191 1.00 38.09 284 ALA A O 1
ATOM 2395 N N . ASN A 1 285 ? 2.519 -4.039 -10.306 1.00 38.97 285 ASN A N 1
ATOM 2396 C CA . ASN A 1 285 ? 3.852 -4.169 -9.704 1.00 38.97 285 ASN A CA 1
ATOM 2397 C C . ASN A 1 285 ? 3.846 -4.518 -8.196 1.00 38.97 285 ASN A C 1
ATOM 2399 O O . ASN A 1 285 ? 4.651 -4.000 -7.428 1.00 38.97 285 ASN A O 1
ATOM 2403 N N . THR A 1 286 ? 2.917 -5.348 -7.739 1.00 44.28 286 THR A N 1
ATOM 2404 C CA . THR A 1 286 ? 2.768 -5.723 -6.329 1.00 44.28 286 THR A CA 1
ATOM 2405 C C . THR A 1 286 ? 3.236 -7.150 -6.120 1.00 44.28 286 THR A C 1
ATOM 2407 O O . THR A 1 286 ? 2.912 -8.033 -6.920 1.00 44.28 286 THR A O 1
ATOM 2410 N N . SER A 1 287 ? 3.987 -7.384 -5.045 1.00 45.78 287 SER A N 1
ATOM 2411 C CA . SER A 1 287 ? 4.461 -8.719 -4.691 1.00 45.78 287 SER A CA 1
ATOM 2412 C C . SER A 1 287 ? 3.272 -9.683 -4.590 1.00 45.78 287 SER A C 1
ATOM 2414 O O . SER A 1 287 ? 2.238 -9.315 -4.024 1.00 45.78 287 SER A O 1
ATOM 2416 N N . PRO A 1 288 ? 3.382 -10.918 -5.110 1.00 43.16 288 PRO A N 1
ATOM 2417 C CA . PRO A 1 288 ? 2.364 -11.936 -4.894 1.00 43.16 288 PRO A CA 1
ATOM 2418 C C . PRO A 1 288 ? 2.095 -12.094 -3.390 1.00 43.16 288 PRO A C 1
ATOM 2420 O O . PRO A 1 288 ? 2.958 -12.569 -2.656 1.00 43.16 288 PRO A O 1
ATOM 2423 N N . GLY A 1 289 ? 0.907 -11.686 -2.933 1.00 55.31 289 GLY A N 1
ATOM 2424 C CA . GLY A 1 289 ? 0.479 -11.829 -1.538 1.00 55.31 289 GLY A CA 1
ATOM 2425 C C . GLY A 1 289 ? 0.293 -10.534 -0.743 1.00 55.31 289 GLY A C 1
ATOM 2426 O O . GLY A 1 289 ? -0.218 -10.622 0.373 1.00 55.31 289 GLY A O 1
ATOM 2427 N N . ASP A 1 290 ? 0.628 -9.360 -1.288 1.00 63.41 290 ASP A N 1
ATOM 2428 C CA . ASP A 1 290 ? 0.325 -8.098 -0.604 1.00 63.41 290 ASP A CA 1
ATOM 2429 C C . ASP A 1 290 ? -1.192 -7.808 -0.652 1.00 63.41 290 ASP A C 1
ATOM 2431 O O . ASP A 1 290 ? -1.807 -7.881 -1.723 1.00 63.41 290 ASP A O 1
ATOM 2435 N N . PRO A 1 291 ? -1.836 -7.520 0.495 1.00 74.12 291 PRO A N 1
ATOM 2436 C CA . PRO A 1 291 ? -3.247 -7.162 0.524 1.00 74.12 291 PRO A CA 1
ATOM 2437 C C . PRO A 1 291 ? -3.495 -5.776 -0.078 1.00 74.12 291 PRO A C 1
ATOM 2439 O O . PRO A 1 291 ? -2.718 -4.843 0.113 1.00 74.12 291 PRO A O 1
ATOM 2442 N N . PHE A 1 292 ? -4.627 -5.638 -0.765 1.00 83.50 292 PHE A N 1
ATOM 2443 C CA . PHE A 1 292 ? -5.103 -4.363 -1.285 1.00 83.50 292 PHE A CA 1
ATOM 2444 C C . PHE A 1 292 ? -6.223 -3.822 -0.406 1.00 83.50 292 PHE A C 1
ATOM 2446 O O . PHE A 1 292 ? -7.047 -4.595 0.087 1.00 83.50 292 PHE A O 1
ATOM 2453 N N . TYR A 1 293 ? -6.255 -2.500 -0.242 1.00 87.88 293 TYR A N 1
ATOM 2454 C CA . TYR A 1 293 ? -7.208 -1.820 0.627 1.00 87.88 293 TYR A CA 1
ATOM 2455 C C . TYR A 1 293 ? -7.857 -0.627 -0.055 1.00 87.88 293 TYR A C 1
ATOM 2457 O O . TYR A 1 293 ? -7.176 0.177 -0.694 1.00 87.88 293 TYR A O 1
ATOM 2465 N N . HIS A 1 294 ? -9.169 -0.499 0.114 1.00 89.44 294 HIS A N 1
ATOM 2466 C CA . HIS A 1 294 ? -9.832 0.779 -0.063 1.00 89.44 294 HIS A CA 1
ATOM 2467 C C . HIS A 1 294 ? -9.582 1.622 1.181 1.00 89.44 294 HIS A C 1
ATOM 2469 O O . HIS A 1 294 ? -9.705 1.133 2.307 1.00 89.44 294 HIS A O 1
ATOM 2475 N N . ASN A 1 295 ? -9.235 2.886 0.965 1.00 90.38 295 ASN A N 1
ATOM 2476 C CA . ASN A 1 295 ? -9.045 3.837 2.043 1.00 90.38 295 ASN A CA 1
ATOM 2477 C C . ASN A 1 295 ? -10.379 4.506 2.386 1.00 90.38 295 ASN A C 1
ATOM 2479 O O . ASN A 1 295 ? -10.994 5.157 1.541 1.00 90.38 295 ASN A O 1
ATOM 2483 N N . ILE A 1 296 ? -10.822 4.335 3.627 1.00 89.81 296 ILE A N 1
ATOM 2484 C CA . ILE A 1 296 ? -11.956 5.047 4.199 1.00 89.81 296 ILE A CA 1
ATOM 2485 C C . ILE A 1 296 ? -11.390 6.072 5.187 1.00 89.81 296 ILE A C 1
ATOM 2487 O O . ILE A 1 296 ? -11.132 5.755 6.348 1.00 89.81 296 ILE A O 1
ATOM 2491 N N . ASP A 1 297 ? -11.211 7.303 4.708 1.00 84.69 297 ASP A N 1
ATOM 2492 C CA . ASP A 1 297 ? -10.701 8.439 5.486 1.00 84.69 297 ASP A CA 1
ATOM 2493 C C . ASP A 1 297 ? -11.866 9.294 6.036 1.00 84.69 297 ASP A C 1
ATOM 2495 O O . ASP A 1 297 ? -12.940 9.410 5.420 1.00 84.69 297 ASP A O 1
ATOM 2499 N N . ASP A 1 298 ? -11.667 9.907 7.206 1.00 72.25 298 ASP A N 1
ATOM 2500 C CA . ASP A 1 298 ? -12.618 10.869 7.791 1.00 72.25 298 ASP A CA 1
ATOM 2501 C C . ASP A 1 298 ? -12.548 12.250 7.097 1.00 72.25 298 ASP A C 1
ATOM 2503 O O . ASP A 1 298 ? -13.504 13.026 7.143 1.00 72.25 298 ASP A O 1
ATOM 2507 N N . THR A 1 299 ? -11.438 12.559 6.415 1.00 70.44 299 THR A N 1
ATOM 2508 C CA . THR A 1 299 ? -11.085 13.915 5.955 1.00 70.44 299 THR A CA 1
ATOM 2509 C C . THR A 1 299 ? -10.917 14.089 4.446 1.00 70.44 299 THR A C 1
ATOM 2511 O O . THR A 1 299 ? -11.170 15.189 3.953 1.00 70.44 299 THR A O 1
ATOM 2514 N N . ASP A 1 300 ? -10.522 13.046 3.711 1.00 71.62 300 ASP A N 1
ATOM 2515 C CA . ASP A 1 300 ? -10.318 13.108 2.257 1.00 71.62 300 ASP A CA 1
ATOM 2516 C C . ASP A 1 300 ? -11.522 12.528 1.492 1.00 71.62 300 ASP A C 1
ATOM 2518 O O . ASP A 1 300 ? -12.028 11.447 1.798 1.00 71.62 300 ASP A O 1
ATOM 2522 N N . ASP A 1 301 ? -11.978 13.267 0.481 1.00 72.06 301 ASP A N 1
ATOM 2523 C CA . ASP A 1 301 ? -13.099 12.898 -0.388 1.00 72.06 301 ASP A CA 1
ATOM 2524 C C . ASP A 1 301 ? -12.624 12.422 -1.780 1.00 72.06 301 ASP A C 1
ATOM 2526 O O . ASP A 1 301 ? -13.430 11.940 -2.574 1.00 72.06 301 ASP A O 1
ATOM 2530 N N . SER A 1 302 ? -11.338 12.583 -2.117 1.00 66.00 302 SER A N 1
ATOM 2531 C CA . SER A 1 302 ? -10.835 12.443 -3.493 1.00 66.00 302 SER A CA 1
ATOM 2532 C C . SER A 1 302 ? -10.648 10.997 -3.970 1.00 66.00 302 SER A C 1
ATOM 2534 O O . SER A 1 302 ? -10.724 10.754 -5.172 1.00 66.00 302 SER A O 1
ATOM 2536 N N . ASN A 1 303 ? -10.470 10.046 -3.048 1.00 70.69 303 ASN A N 1
ATOM 2537 C CA . ASN A 1 303 ? -10.259 8.616 -3.328 1.00 70.69 303 ASN A CA 1
ATOM 2538 C C . ASN A 1 303 ? -11.211 7.708 -2.530 1.00 70.69 303 ASN A C 1
ATOM 2540 O O . ASN A 1 303 ? -10.870 6.576 -2.189 1.00 70.69 303 ASN A O 1
ATOM 2544 N N . TYR A 1 304 ? -12.394 8.219 -2.190 1.00 81.69 304 TYR A N 1
ATOM 2545 C CA . TYR A 1 304 ? -13.343 7.491 -1.358 1.00 81.69 304 TYR A CA 1
ATOM 2546 C C . TYR A 1 304 ? -14.025 6.353 -2.143 1.00 81.69 304 TYR A C 1
ATOM 2548 O O . TYR A 1 304 ? -14.567 6.629 -3.218 1.00 81.69 304 TYR A O 1
ATOM 2556 N N . PRO A 1 305 ? -14.067 5.108 -1.624 1.00 85.50 305 PRO A N 1
ATOM 2557 C CA . PRO A 1 305 ? -14.679 3.993 -2.334 1.00 85.50 305 PRO A CA 1
ATOM 2558 C C . PRO A 1 305 ? -16.191 4.183 -2.491 1.00 85.50 305 PRO A C 1
ATOM 2560 O O . PRO A 1 305 ? -16.895 4.590 -1.560 1.00 85.50 305 PRO A O 1
ATOM 2563 N N . ASN A 1 306 ? -16.704 3.881 -3.678 1.00 85.25 306 ASN A N 1
ATOM 2564 C CA . ASN A 1 306 ? -18.133 3.937 -3.954 1.00 85.25 306 ASN A CA 1
ATOM 2565 C C . ASN A 1 306 ? -18.887 2.765 -3.288 1.00 85.25 306 ASN A C 1
ATOM 2567 O O . ASN A 1 306 ? -18.306 1.892 -2.637 1.00 85.25 306 ASN A O 1
ATOM 2571 N N . LYS A 1 307 ? -20.220 2.778 -3.407 1.00 85.75 307 LYS A N 1
ATOM 2572 C CA . LYS A 1 307 ? -21.092 1.763 -2.802 1.00 85.75 307 LYS A CA 1
ATOM 2573 C C . LYS A 1 307 ? -20.728 0.361 -3.288 1.00 85.75 307 LYS A C 1
ATOM 2575 O O . LYS A 1 307 ? -20.637 -0.557 -2.478 1.00 85.75 307 LYS A O 1
ATOM 2580 N N . GLU A 1 308 ? -20.537 0.208 -4.590 1.00 85.06 308 GLU A N 1
ATOM 2581 C CA . GLU A 1 308 ? -20.239 -1.059 -5.244 1.00 85.06 308 GLU A CA 1
ATOM 2582 C C . GLU A 1 308 ? -18.891 -1.617 -4.768 1.00 85.06 308 GLU A C 1
ATOM 2584 O O . GLU A 1 308 ? -18.838 -2.766 -4.346 1.00 85.06 308 GLU A O 1
ATOM 2589 N N . GLU A 1 309 ? -17.846 -0.790 -4.694 1.00 86.94 309 GLU A N 1
ATOM 2590 C CA . GLU A 1 309 ? -16.512 -1.181 -4.208 1.00 86.94 309 GLU A CA 1
ATOM 2591 C C . GLU A 1 309 ? -16.538 -1.697 -2.760 1.00 86.94 309 GLU A C 1
ATOM 2593 O O . GLU A 1 309 ? -15.949 -2.736 -2.442 1.00 86.94 309 GLU A O 1
ATOM 2598 N N . ILE A 1 310 ? -17.266 -1.012 -1.869 1.00 88.31 310 ILE A N 1
ATOM 2599 C CA . ILE A 1 310 ? -17.436 -1.458 -0.478 1.00 88.31 310 ILE A CA 1
ATOM 2600 C C . ILE A 1 310 ? -18.221 -2.776 -0.431 1.00 88.31 310 ILE A C 1
ATOM 2602 O O . ILE A 1 310 ? -17.827 -3.708 0.275 1.00 88.31 310 ILE A O 1
ATOM 2606 N N . CYS A 1 311 ? -19.329 -2.868 -1.171 1.00 87.56 311 CYS A N 1
ATOM 2607 C CA . CYS A 1 311 ? -20.160 -4.069 -1.224 1.00 87.56 311 CYS A CA 1
ATOM 2608 C C . CYS A 1 311 ? -19.389 -5.279 -1.757 1.00 87.56 311 CYS A C 1
ATOM 2610 O O . CYS A 1 311 ? -19.505 -6.367 -1.195 1.00 87.56 311 CYS A O 1
ATOM 2612 N N . ASP A 1 312 ? -18.592 -5.094 -2.804 1.00 86.12 312 ASP A N 1
ATOM 2613 C CA . ASP A 1 312 ? -17.793 -6.155 -3.409 1.00 86.12 312 ASP A CA 1
ATOM 2614 C C . ASP A 1 312 ? -16.688 -6.612 -2.459 1.00 86.12 312 ASP A C 1
ATOM 2616 O O . ASP A 1 312 ? -16.541 -7.811 -2.238 1.00 86.12 312 ASP A O 1
ATOM 2620 N N . SER A 1 313 ? -16.024 -5.683 -1.767 1.00 88.75 313 SER A N 1
ATOM 2621 C CA . SER A 1 313 ? -15.065 -6.016 -0.703 1.00 88.75 313 SER A CA 1
ATOM 2622 C C . SER A 1 313 ? -15.696 -6.877 0.399 1.00 88.75 313 SER A C 1
ATOM 2624 O O . SER A 1 313 ? -15.120 -7.874 0.835 1.00 88.75 313 SER A O 1
ATOM 2626 N N . ILE A 1 314 ? -16.905 -6.517 0.846 1.00 90.69 314 ILE A N 1
ATOM 2627 C CA . ILE A 1 314 ? -17.653 -7.273 1.860 1.00 90.69 314 ILE A CA 1
ATOM 2628 C C . ILE A 1 314 ? -18.051 -8.654 1.327 1.00 90.69 314 ILE A C 1
ATOM 2630 O O . ILE A 1 314 ? -17.919 -9.647 2.044 1.00 90.69 314 ILE A O 1
ATOM 2634 N N . ARG A 1 315 ? -18.505 -8.739 0.074 1.00 87.69 315 ARG A N 1
ATOM 2635 C CA . ARG A 1 315 ? -18.899 -9.994 -0.583 1.00 87.69 315 ARG A CA 1
ATOM 2636 C C . ARG A 1 315 ? -17.708 -10.940 -0.735 1.00 87.69 315 ARG A C 1
ATOM 2638 O O . ARG A 1 315 ? -17.814 -12.110 -0.371 1.00 87.69 315 ARG A O 1
ATOM 2645 N N . ASP A 1 316 ? -16.568 -10.417 -1.176 1.00 85.31 316 ASP A N 1
ATOM 2646 C CA . ASP A 1 316 ? -15.299 -11.138 -1.323 1.00 85.31 316 ASP A CA 1
ATOM 2647 C C . ASP A 1 316 ? -14.750 -11.652 0.012 1.00 85.31 316 ASP A C 1
ATOM 2649 O O . ASP A 1 316 ? -14.023 -12.646 0.062 1.00 85.31 316 ASP A O 1
ATOM 2653 N N . ALA A 1 317 ? -15.079 -10.968 1.106 1.00 88.19 317 ALA A N 1
ATOM 2654 C CA . ALA A 1 317 ? -14.756 -11.381 2.465 1.00 88.19 317 ALA A CA 1
ATOM 2655 C C . ALA A 1 317 ? -15.752 -12.395 3.051 1.00 88.19 317 ALA A C 1
ATOM 2657 O O . ALA A 1 317 ? -15.645 -12.731 4.229 1.00 88.19 317 ALA A O 1
ATOM 2658 N N . GLU A 1 318 ? -16.756 -12.836 2.285 1.00 91.44 318 GLU A N 1
ATOM 2659 C CA . GLU A 1 318 ? -17.901 -13.609 2.787 1.00 91.44 318 GLU A CA 1
ATOM 2660 C C . GLU A 1 318 ? -18.607 -12.921 3.973 1.00 91.44 318 GLU A C 1
ATOM 2662 O O . GLU A 1 318 ? -19.104 -13.574 4.895 1.00 91.44 318 GLU A O 1
ATOM 2667 N N . GLY A 1 319 ? -18.599 -11.585 3.993 1.00 92.62 319 GLY A N 1
ATOM 2668 C CA . GLY A 1 319 ? -19.150 -10.773 5.074 1.00 92.62 319 GLY A CA 1
ATOM 2669 C C . GLY A 1 319 ? -18.414 -10.904 6.410 1.00 92.62 319 GLY A C 1
ATOM 2670 O O . GLY A 1 319 ? -19.000 -10.574 7.443 1.00 92.62 319 GLY A O 1
ATOM 2671 N N . ARG A 1 320 ? -17.172 -11.410 6.432 1.00 94.69 320 ARG A N 1
ATOM 2672 C CA . ARG A 1 320 ? -16.420 -11.673 7.667 1.00 94.69 320 ARG A CA 1
ATOM 2673 C C . ARG A 1 320 ? -15.008 -11.106 7.622 1.00 94.69 320 ARG A C 1
ATOM 2675 O O . ARG A 1 320 ? -14.177 -11.479 6.793 1.00 94.69 320 ARG A O 1
ATOM 2682 N N . PHE A 1 321 ? -14.723 -10.248 8.592 1.00 95.50 321 PHE A N 1
ATOM 2683 C CA . PHE A 1 321 ? -13.428 -9.604 8.750 1.00 95.50 321 PHE A CA 1
ATOM 2684 C C . PHE A 1 321 ? -12.866 -9.829 10.148 1.00 95.50 321 PHE A C 1
ATOM 2686 O O . PHE A 1 321 ? -13.604 -9.977 11.118 1.00 95.50 321 PHE A O 1
ATOM 2693 N N . ARG A 1 322 ? -11.544 -9.784 10.255 1.00 94.19 322 ARG A N 1
ATOM 2694 C CA . ARG A 1 322 ? -10.800 -9.612 11.496 1.00 94.19 322 ARG A CA 1
ATOM 2695 C C . ARG A 1 322 ? -10.301 -8.182 11.575 1.00 94.19 322 ARG A C 1
ATOM 2697 O O . ARG A 1 322 ? -9.760 -7.659 10.601 1.00 94.19 322 ARG A O 1
ATOM 2704 N N . LEU A 1 323 ? -10.464 -7.567 12.740 1.00 94.94 323 LEU A N 1
ATOM 2705 C CA . LEU A 1 323 ? -10.005 -6.208 12.978 1.00 94.94 323 LEU A CA 1
ATOM 2706 C C . LEU A 1 323 ? -8.530 -6.211 13.384 1.00 94.94 323 LEU A C 1
ATOM 2708 O O . LEU A 1 323 ? -8.179 -6.597 14.501 1.00 94.94 323 LEU A O 1
ATOM 2712 N N . GLY A 1 324 ? -7.669 -5.787 12.464 1.00 92.25 324 GLY A N 1
ATOM 2713 C CA . GLY A 1 324 ? -6.287 -5.413 12.744 1.00 92.25 324 GLY A CA 1
ATOM 2714 C C . GLY A 1 324 ? -6.185 -3.944 13.147 1.00 92.25 324 GLY A C 1
ATOM 2715 O O . GLY A 1 324 ? -7.091 -3.151 12.883 1.00 92.25 324 GLY A O 1
ATOM 2716 N N . TYR A 1 325 ? -5.073 -3.564 13.775 1.00 91.94 325 TYR A N 1
ATOM 2717 C CA . TYR A 1 325 ? -4.804 -2.166 14.102 1.00 91.94 325 TYR A CA 1
ATOM 2718 C C . TYR A 1 325 ? -3.312 -1.839 14.139 1.00 91.94 325 TYR A C 1
ATOM 2720 O O . TYR A 1 325 ? -2.481 -2.661 14.544 1.00 91.94 325 TYR A O 1
ATOM 2728 N N . ASP A 1 326 ? -3.007 -0.583 13.818 1.00 88.50 326 ASP A N 1
ATOM 2729 C CA . ASP A 1 326 ? -1.697 0.032 14.002 1.00 88.50 326 ASP A CA 1
ATOM 2730 C C . ASP A 1 326 ? -1.819 1.383 14.687 1.00 88.50 326 ASP A C 1
ATOM 2732 O O . ASP A 1 326 ? -2.560 2.262 14.257 1.00 88.50 326 ASP A O 1
ATOM 2736 N N . ALA A 1 327 ? -1.034 1.564 15.745 1.00 88.69 327 ALA A N 1
ATOM 2737 C CA . ALA A 1 327 ? -0.913 2.841 16.423 1.00 88.69 327 ALA A CA 1
ATOM 2738 C C . ALA A 1 327 ? 0.349 3.567 15.963 1.00 88.69 327 ALA A C 1
ATOM 2740 O O . ALA A 1 327 ? 1.400 2.958 15.773 1.00 88.69 327 ALA A O 1
ATOM 2741 N N . HIS A 1 328 ? 0.270 4.879 15.810 1.00 85.81 328 HIS A N 1
ATOM 2742 C CA . HIS A 1 328 ? 1.411 5.697 15.426 1.00 85.81 328 HIS A CA 1
ATOM 2743 C C . HIS A 1 328 ? 1.285 7.107 15.986 1.00 85.81 328 HIS A C 1
ATOM 2745 O O . HIS A 1 328 ? 0.258 7.516 16.522 1.00 85.81 328 HIS A O 1
ATOM 2751 N N . TYR A 1 329 ? 2.378 7.853 15.881 1.00 83.50 329 TYR A N 1
ATOM 2752 C CA . TYR A 1 329 ? 2.430 9.242 16.296 1.00 83.50 329 TYR A CA 1
ATOM 2753 C C . TYR A 1 329 ? 2.490 10.143 15.066 1.00 83.50 329 TYR A C 1
ATOM 2755 O O . TYR A 1 329 ? 3.475 10.110 14.325 1.00 83.50 329 TYR A O 1
ATOM 2763 N N . TRP A 1 330 ? 1.453 10.949 14.853 1.00 75.12 330 TRP A N 1
ATOM 2764 C CA . TRP A 1 330 ? 1.329 11.826 13.692 1.00 75.12 330 TRP A CA 1
ATOM 2765 C C . TRP A 1 330 ? 0.618 13.139 14.090 1.00 75.12 330 TRP A C 1
ATOM 2767 O O . TRP A 1 330 ? -0.126 13.179 15.060 1.00 75.12 330 TRP A O 1
ATOM 2777 N N . PHE A 1 331 ? 0.911 14.262 13.414 1.00 69.12 331 PHE A N 1
ATOM 2778 C CA . PHE A 1 331 ? 0.253 15.571 13.630 1.00 69.12 331 PHE A CA 1
ATOM 2779 C C . PHE A 1 331 ? 0.173 15.999 15.111 1.00 69.12 331 PHE A C 1
ATOM 2781 O O . PHE A 1 331 ? -0.803 16.599 15.551 1.00 69.12 331 PHE A O 1
ATOM 2788 N N . LYS A 1 332 ? 1.248 15.749 15.874 1.00 75.56 332 LYS A N 1
ATOM 2789 C CA . LYS A 1 332 ? 1.394 16.112 17.300 1.00 75.56 332 LYS A CA 1
ATOM 2790 C C . LYS A 1 332 ? 0.494 15.332 18.272 1.00 75.56 332 LYS A C 1
ATOM 2792 O O . LYS A 1 332 ? 0.360 15.746 19.423 1.00 75.56 332 LYS A O 1
ATOM 2797 N N . ARG A 1 333 ? -0.072 14.194 17.869 1.00 82.19 333 ARG A N 1
ATOM 2798 C CA . ARG A 1 333 ? -0.789 13.286 18.774 1.00 82.19 333 ARG A CA 1
ATOM 2799 C C . ARG A 1 333 ? -0.641 11.828 18.346 1.00 82.19 333 ARG A C 1
ATOM 2801 O O . ARG A 1 333 ? -0.049 11.513 17.315 1.00 82.19 333 ARG A O 1
ATOM 2808 N N . THR A 1 334 ? -1.115 10.930 19.193 1.00 89.19 334 THR A N 1
ATOM 2809 C CA . THR A 1 334 ? -1.201 9.508 18.870 1.00 89.19 334 THR A CA 1
ATOM 2810 C C . THR A 1 334 ? -2.467 9.240 18.074 1.00 89.19 334 THR A C 1
ATOM 2812 O O . THR A 1 334 ? -3.476 9.918 18.243 1.00 89.19 334 THR A O 1
ATOM 2815 N N . HIS A 1 335 ? -2.375 8.282 17.166 1.00 89.50 335 HIS A N 1
ATOM 2816 C CA . HIS A 1 335 ? -3.429 7.893 16.248 1.00 89.50 335 HIS A CA 1
ATOM 2817 C C . HIS A 1 335 ? -3.469 6.375 16.134 1.00 89.50 335 HIS A C 1
ATOM 2819 O O . HIS A 1 335 ? -2.461 5.702 16.376 1.00 89.50 335 HIS A O 1
ATOM 2825 N N . ILE A 1 336 ? -4.625 5.854 15.744 1.00 91.75 336 ILE A N 1
ATOM 2826 C CA . ILE A 1 336 ? -4.835 4.455 15.391 1.00 91.75 336 ILE A CA 1
ATOM 2827 C C . ILE A 1 336 ? -5.395 4.378 13.973 1.00 91.75 336 ILE A C 1
ATOM 2829 O O . ILE A 1 336 ? -6.200 5.214 13.581 1.00 91.75 336 ILE A O 1
ATOM 2833 N N . CYS A 1 337 ? -4.931 3.404 13.206 1.00 91.75 337 CYS A N 1
ATOM 2834 C CA . CYS A 1 337 ? -5.512 3.001 11.931 1.00 91.75 337 CYS A CA 1
ATOM 2835 C C . CYS A 1 337 ? -6.040 1.576 12.104 1.00 91.75 337 CYS A C 1
ATOM 2837 O O . CYS A 1 337 ? -5.403 0.760 12.786 1.00 91.75 337 CYS A O 1
ATOM 2839 N N . PHE A 1 338 ? -7.210 1.298 11.535 1.00 94.88 338 PHE A N 1
ATOM 2840 C CA . PHE A 1 338 ? -7.827 -0.024 11.587 1.00 94.88 338 PHE A CA 1
ATOM 2841 C C . PHE A 1 338 ? -7.806 -0.699 10.225 1.00 94.88 338 PHE A C 1
ATOM 2843 O O . PHE A 1 338 ? -8.029 -0.067 9.198 1.00 94.88 338 PHE A O 1
ATOM 2850 N N . PHE A 1 339 ? -7.621 -2.014 10.241 1.00 93.75 339 PHE A N 1
ATOM 2851 C CA . PHE A 1 339 ? -7.610 -2.849 9.049 1.00 93.75 339 PHE A CA 1
ATOM 2852 C C . PHE A 1 339 ? -8.743 -3.861 9.150 1.00 93.75 339 PHE A C 1
ATOM 2854 O O . PHE A 1 339 ? -8.788 -4.659 10.089 1.00 93.75 339 PHE A O 1
ATOM 2861 N N . LEU A 1 340 ? -9.653 -3.848 8.183 1.00 95.69 340 LEU A N 1
ATOM 2862 C CA . LEU A 1 340 ? -10.652 -4.894 8.011 1.00 95.69 340 LEU A CA 1
ATOM 2863 C C . LEU A 1 340 ? -10.050 -5.962 7.100 1.00 95.69 340 LEU A C 1
ATOM 2865 O O . LEU A 1 340 ? -10.143 -5.877 5.877 1.00 95.69 340 LEU A O 1
ATOM 2869 N N . VAL A 1 341 ? -9.407 -6.956 7.714 1.00 92.19 341 VAL A N 1
ATOM 2870 C CA . VAL A 1 341 ? -8.736 -8.063 7.022 1.00 92.19 341 VAL A CA 1
ATOM 2871 C C . VAL A 1 341 ? -9.718 -9.214 6.849 1.00 92.19 341 VAL A C 1
ATOM 2873 O O . VAL A 1 341 ? -10.333 -9.646 7.817 1.00 92.19 341 VAL A O 1
ATOM 2876 N N . ARG A 1 342 ? -9.877 -9.747 5.640 1.00 91.50 342 ARG A N 1
ATOM 2877 C CA . ARG A 1 342 ? -10.767 -10.880 5.355 1.00 91.50 342 ARG A CA 1
ATOM 2878 C C . ARG A 1 342 ? -10.389 -12.070 6.226 1.00 91.50 342 ARG A C 1
ATOM 2880 O O . ARG A 1 342 ? -9.224 -12.471 6.257 1.00 91.50 342 ARG A O 1
ATOM 2887 N N . GLU A 1 343 ? -11.375 -12.673 6.883 1.00 89.81 343 GLU A N 1
ATOM 2888 C CA . GLU A 1 343 ? -11.131 -13.803 7.788 1.00 89.81 343 GLU A CA 1
ATOM 2889 C C . GLU A 1 343 ? -10.420 -14.957 7.056 1.00 89.81 343 GLU A C 1
ATOM 2891 O O . GLU A 1 343 ? -9.447 -15.516 7.556 1.00 89.81 343 GLU A O 1
ATOM 2896 N N . SER A 1 344 ? -10.833 -15.228 5.814 1.00 86.81 344 SER A N 1
ATOM 2897 C CA . SER A 1 344 ? -10.266 -16.262 4.938 1.00 86.81 344 SER A CA 1
ATOM 2898 C C . SER A 1 344 ? -8.805 -16.028 4.532 1.00 86.81 344 SER A C 1
ATOM 2900 O O . SER A 1 344 ? -8.149 -16.957 4.063 1.00 86.81 344 SER A O 1
ATOM 2902 N N . SER A 1 345 ? -8.282 -14.806 4.694 1.00 81.56 345 SER A N 1
ATOM 2903 C CA . SER A 1 345 ? -6.889 -14.467 4.373 1.00 81.56 345 SER A CA 1
ATOM 2904 C C . SER A 1 345 ? -5.935 -14.687 5.550 1.00 81.56 345 SER A C 1
ATOM 2906 O O . SER A 1 345 ? -4.725 -14.628 5.357 1.00 81.56 345 SER A O 1
ATOM 2908 N N . VAL A 1 346 ? -6.451 -14.953 6.754 1.00 79.81 346 VAL A N 1
ATOM 2909 C CA . VAL A 1 346 ? -5.648 -15.158 7.964 1.00 79.81 346 VAL A CA 1
ATOM 2910 C C . VAL A 1 346 ? -5.599 -16.657 8.281 1.00 79.81 346 VAL A C 1
ATOM 2912 O O . VAL A 1 346 ? -6.591 -17.193 8.782 1.00 79.81 346 VAL A O 1
ATOM 2915 N N . PRO A 1 347 ? -4.476 -17.358 8.025 1.00 71.44 347 PRO A N 1
ATOM 2916 C CA . PRO A 1 347 ? -4.369 -18.777 8.342 1.00 71.44 347 PRO A CA 1
ATOM 2917 C C . PRO A 1 347 ? -4.555 -19.028 9.843 1.00 71.44 347 PRO A C 1
ATOM 2919 O O . PRO A 1 347 ? -4.244 -18.182 10.690 1.00 71.44 347 PRO A O 1
ATOM 2922 N N . GLU A 1 348 ? -5.083 -20.199 10.192 1.00 67.38 348 GLU A N 1
ATOM 2923 C CA . GLU A 1 348 ? -5.347 -20.551 11.584 1.00 67.38 348 GLU A CA 1
ATOM 2924 C C . GLU A 1 348 ? -4.043 -20.583 12.398 1.00 67.38 348 GLU A C 1
ATOM 2926 O O . GLU A 1 348 ? -3.114 -21.319 12.086 1.00 67.38 348 GLU A O 1
ATOM 2931 N N . GLY A 1 349 ? -3.969 -19.759 13.448 1.00 65.19 349 GLY A N 1
ATOM 2932 C CA . GLY A 1 349 ? -2.787 -19.669 14.313 1.00 65.19 349 GLY A CA 1
ATOM 2933 C C . GLY A 1 349 ? -1.635 -18.814 13.774 1.00 65.19 349 GLY A C 1
ATOM 2934 O O . GLY A 1 349 ? -0.678 -18.600 14.513 1.00 65.19 349 GLY A O 1
ATOM 2935 N N . GLU A 1 350 ? -1.734 -18.274 12.558 1.00 69.25 350 GLU A N 1
ATOM 2936 C CA . GLU A 1 350 ? -0.668 -17.479 11.939 1.00 69.25 350 GLU A CA 1
ATOM 2937 C C . GLU A 1 350 ? -0.950 -15.969 11.977 1.00 69.25 350 GLU A C 1
ATOM 2939 O O . GLU A 1 350 ? -1.983 -15.491 12.463 1.00 69.25 350 GLU A O 1
ATOM 2944 N N . CYS A 1 351 ? 0.019 -15.203 11.482 1.00 74.62 351 CYS A N 1
ATOM 2945 C CA . CYS A 1 351 ? -0.101 -13.772 11.276 1.00 74.62 351 CYS A CA 1
ATOM 2946 C C . CYS A 1 351 ? -0.139 -13.471 9.773 1.00 74.62 351 CYS A C 1
ATOM 2948 O O . CYS A 1 351 ? 0.554 -14.081 8.968 1.00 74.62 351 CYS A O 1
ATOM 2950 N N . PHE A 1 352 ? -0.992 -12.530 9.404 1.00 75.19 352 PHE A N 1
ATOM 2951 C CA . PHE A 1 352 ? -1.154 -11.964 8.076 1.00 75.19 352 PHE A CA 1
ATOM 2952 C C . PHE A 1 352 ? -0.697 -10.501 8.100 1.00 75.19 352 PHE A C 1
ATOM 2954 O O . PHE A 1 352 ? -0.651 -9.905 9.174 1.00 75.19 352 PHE A O 1
ATOM 2961 N N . TYR A 1 353 ? -0.363 -9.930 6.938 1.00 69.88 353 TYR A N 1
ATOM 2962 C CA . TYR A 1 353 ? 0.322 -8.636 6.783 1.00 69.88 353 TYR A CA 1
ATOM 2963 C C . TYR A 1 353 ? -0.164 -7.540 7.754 1.00 69.88 353 TYR A C 1
ATOM 2965 O O . TYR A 1 353 ? 0.655 -6.972 8.474 1.00 69.88 353 TYR A O 1
ATOM 2973 N N . ASP A 1 354 ? -1.481 -7.349 7.875 1.00 79.38 354 ASP A N 1
ATOM 2974 C CA . ASP A 1 354 ? -2.089 -6.338 8.759 1.00 79.38 354 ASP A CA 1
ATOM 2975 C C . ASP A 1 354 ? -2.829 -6.924 9.976 1.00 79.38 354 ASP A C 1
ATOM 2977 O O . ASP A 1 354 ? -3.507 -6.218 10.724 1.00 79.38 354 ASP A O 1
ATOM 2981 N N . PHE A 1 355 ? -2.706 -8.232 10.219 1.00 85.00 355 PHE A N 1
ATOM 2982 C CA . PHE A 1 355 ? -3.342 -8.898 11.352 1.00 85.00 355 PHE A CA 1
ATOM 2983 C C . PHE A 1 355 ? -2.453 -9.977 11.963 1.00 85.00 355 PHE A C 1
ATOM 2985 O O . PHE A 1 355 ? -2.156 -10.987 11.340 1.00 85.00 355 PHE A O 1
ATOM 2992 N N . CYS A 1 356 ? -2.120 -9.849 13.247 1.00 81.94 356 CYS A N 1
ATOM 2993 C CA . CYS A 1 356 ? -1.398 -10.899 13.958 1.00 81.94 356 CYS A CA 1
ATOM 2994 C C . CYS A 1 356 ? -2.054 -11.279 15.277 1.00 81.94 356 CYS A C 1
ATOM 2996 O O . CYS A 1 356 ? -2.241 -10.421 16.140 1.00 81.94 356 CYS A O 1
ATOM 2998 N N . ARG A 1 357 ? -2.334 -12.569 15.485 1.00 77.69 357 ARG A N 1
ATOM 2999 C CA . ARG A 1 357 ? -2.997 -13.051 16.707 1.00 77.69 357 ARG A CA 1
ATOM 3000 C C . ARG A 1 357 ? -2.210 -12.730 17.985 1.00 77.69 357 ARG A C 1
ATOM 3002 O O . ARG A 1 357 ? -2.811 -12.388 18.996 1.00 77.69 357 ARG A O 1
ATOM 3009 N N . TYR A 1 358 ? -0.876 -12.771 17.936 1.00 76.44 358 TYR A N 1
ATOM 3010 C CA . TYR A 1 358 ? -0.018 -12.471 19.094 1.00 76.44 358 TYR A CA 1
ATOM 3011 C C . TYR A 1 358 ? -0.042 -10.993 19.511 1.00 76.44 358 TYR A C 1
ATOM 3013 O O . TYR A 1 358 ? 0.111 -10.678 20.690 1.00 76.44 358 TYR A O 1
ATOM 3021 N N . LYS A 1 359 ? -0.257 -10.086 18.552 1.00 79.25 359 LYS A N 1
ATOM 3022 C CA . LYS A 1 359 ? -0.423 -8.648 18.803 1.00 79.25 359 LYS A CA 1
ATOM 3023 C C . LYS A 1 359 ? -1.859 -8.317 19.203 1.00 79.25 359 LYS A C 1
ATOM 3025 O O . LYS A 1 359 ? -2.068 -7.535 20.122 1.00 79.25 359 LYS A O 1
ATOM 3030 N N . ASN A 1 360 ? -2.837 -8.953 18.560 1.00 82.88 360 ASN A N 1
ATOM 3031 C CA . ASN A 1 360 ? -4.269 -8.761 18.794 1.00 82.88 360 ASN A CA 1
ATOM 3032 C C . ASN A 1 360 ? -4.760 -9.526 20.038 1.00 82.88 360 ASN A C 1
ATOM 3034 O O . ASN A 1 360 ? -5.734 -10.274 19.993 1.00 82.88 360 ASN A O 1
ATOM 3038 N N . THR A 1 361 ? -4.072 -9.345 21.168 1.00 86.75 361 THR A N 1
ATOM 3039 C CA . THR A 1 361 ? -4.515 -9.843 22.476 1.00 86.75 361 THR A CA 1
ATOM 3040 C C . THR A 1 361 ? -5.126 -8.709 23.286 1.00 86.75 361 THR A C 1
ATOM 3042 O O . THR A 1 361 ? -4.698 -7.559 23.187 1.00 86.75 361 THR A O 1
ATOM 3045 N N . LYS A 1 362 ? -6.086 -9.031 24.160 1.00 90.62 362 LYS A N 1
ATOM 3046 C CA . LYS A 1 362 ? -6.749 -8.034 25.015 1.00 90.62 362 LYS A CA 1
ATOM 3047 C C . LYS A 1 362 ? -5.755 -7.241 25.867 1.00 90.62 362 LYS A C 1
ATOM 3049 O O . LYS A 1 362 ? -5.877 -6.030 25.992 1.00 90.62 362 LYS A O 1
ATOM 3054 N N . SER A 1 363 ? -4.740 -7.917 26.410 1.00 88.81 363 SER A N 1
ATOM 3055 C CA . SER A 1 363 ? -3.680 -7.283 27.205 1.00 88.81 363 SER A CA 1
ATOM 3056 C C . SER A 1 363 ? -2.889 -6.257 26.391 1.00 88.81 363 SER A C 1
ATOM 3058 O O . SER A 1 363 ? -2.732 -5.114 26.821 1.00 88.81 363 SER A O 1
ATOM 3060 N N . PHE A 1 364 ? -2.431 -6.642 25.196 1.00 89.12 364 PHE A N 1
ATOM 3061 C CA . PHE A 1 364 ? -1.650 -5.755 24.341 1.00 89.12 364 PHE A CA 1
ATOM 3062 C C . PHE A 1 364 ? -2.497 -4.583 23.839 1.00 89.12 364 PHE A C 1
ATOM 3064 O O . PHE A 1 364 ? -2.077 -3.434 23.961 1.00 89.12 364 PHE A O 1
ATOM 3071 N N . TYR A 1 365 ? -3.708 -4.851 23.344 1.00 92.56 365 TYR A N 1
ATOM 3072 C CA . TYR A 1 365 ? -4.621 -3.811 22.877 1.00 92.56 365 TYR A CA 1
ATOM 3073 C C . TYR A 1 365 ? -4.958 -2.801 23.978 1.00 92.56 365 TYR A C 1
ATOM 3075 O O . TYR A 1 365 ? -4.885 -1.599 23.738 1.00 92.56 365 TYR A O 1
ATOM 3083 N N . ASN A 1 366 ? -5.239 -3.260 25.202 1.00 94.00 366 ASN A N 1
ATOM 3084 C CA . ASN A 1 366 ? -5.510 -2.359 26.322 1.00 94.00 366 ASN A CA 1
ATOM 3085 C C . ASN A 1 366 ? -4.342 -1.400 26.577 1.00 94.00 366 ASN A C 1
ATOM 3087 O O . ASN A 1 366 ? -4.576 -0.225 26.822 1.00 94.00 366 ASN A O 1
ATOM 3091 N N . LYS A 1 367 ? -3.086 -1.850 26.437 1.00 93.19 367 LYS A N 1
ATOM 3092 C CA . LYS A 1 367 ? -1.927 -0.947 26.529 1.00 93.19 367 LYS A CA 1
ATOM 3093 C C . LYS A 1 367 ? -1.896 0.088 25.410 1.00 93.19 367 LYS A C 1
ATOM 3095 O O . LYS A 1 367 ? -1.599 1.246 25.681 1.00 93.19 367 LYS A O 1
ATOM 3100 N N . VAL A 1 368 ? -2.214 -0.304 24.177 1.00 92.25 368 VAL A N 1
ATOM 3101 C CA . VAL A 1 368 ? -2.307 0.635 23.046 1.00 92.25 368 VAL A CA 1
ATOM 3102 C C . VAL A 1 368 ? -3.397 1.676 23.296 1.00 92.25 368 VAL A C 1
ATOM 3104 O O . VAL A 1 368 ? -3.142 2.873 23.189 1.00 92.25 368 VAL A O 1
ATOM 3107 N N . LYS A 1 369 ? -4.584 1.222 23.697 1.00 94.44 369 LYS A N 1
ATOM 3108 C CA . LYS A 1 369 ? -5.727 2.066 24.045 1.00 94.44 369 LYS A CA 1
ATOM 3109 C C . LYS A 1 369 ? -5.406 3.032 25.187 1.00 94.44 369 LYS A C 1
ATOM 3111 O O . LYS A 1 369 ? -5.681 4.221 25.064 1.00 94.44 369 LYS A O 1
ATOM 3116 N N . ASP A 1 370 ? -4.773 2.547 26.256 1.00 94.62 370 ASP A N 1
ATOM 3117 C CA . ASP A 1 370 ? -4.340 3.374 27.386 1.00 94.62 370 ASP A CA 1
ATOM 3118 C C . ASP A 1 370 ? -3.350 4.461 26.947 1.00 94.62 370 ASP A C 1
ATOM 3120 O O . ASP A 1 370 ? -3.399 5.572 27.460 1.00 94.62 370 ASP A O 1
ATOM 3124 N N . ILE A 1 371 ? -2.447 4.163 26.004 1.00 93.19 371 ILE A N 1
ATOM 3125 C CA . ILE A 1 371 ? -1.493 5.145 25.468 1.00 93.19 371 ILE A CA 1
ATOM 3126 C C . ILE A 1 371 ? -2.216 6.204 24.635 1.00 93.19 371 ILE A C 1
ATOM 3128 O O . ILE A 1 371 ? -1.960 7.394 24.823 1.00 93.19 371 ILE A O 1
ATOM 3132 N N . ILE A 1 372 ? -3.107 5.783 23.732 1.00 92.19 372 ILE A N 1
ATOM 3133 C CA . ILE A 1 372 ? -3.840 6.692 22.842 1.00 92.19 372 ILE A CA 1
ATOM 3134 C C . ILE A 1 372 ? -4.708 7.653 23.654 1.00 92.19 372 ILE A C 1
ATOM 3136 O O . ILE A 1 372 ? -4.640 8.859 23.446 1.00 92.19 372 ILE A O 1
ATOM 3140 N N . ASN A 1 373 ? -5.433 7.138 24.646 1.00 91.00 373 ASN A N 1
ATOM 3141 C CA . ASN A 1 373 ? -6.363 7.925 25.457 1.00 91.00 373 ASN A CA 1
ATOM 3142 C C . ASN A 1 373 ? -5.675 8.733 26.581 1.00 91.00 373 ASN A C 1
ATOM 3144 O O . ASN A 1 373 ? -6.350 9.328 27.419 1.00 91.00 373 ASN A O 1
ATOM 3148 N N . ASN A 1 374 ? -4.338 8.748 26.658 1.00 92.94 374 ASN A N 1
ATOM 3149 C CA . ASN A 1 374 ? -3.611 9.446 27.718 1.00 92.94 374 ASN A CA 1
ATOM 3150 C C . ASN A 1 374 ? -3.155 10.838 27.276 1.00 92.94 374 ASN A C 1
ATOM 3152 O O . ASN A 1 374 ? -2.009 11.041 26.865 1.00 92.94 374 ASN A O 1
ATOM 3156 N N . ASP A 1 375 ? -4.030 11.825 27.452 1.00 91.38 375 ASP A N 1
ATOM 3157 C CA . ASP A 1 375 ? -3.769 13.226 27.097 1.00 91.38 375 ASP A CA 1
ATOM 3158 C C . ASP A 1 375 ? -2.484 13.779 27.717 1.00 91.38 375 ASP A C 1
ATOM 3160 O O . ASP A 1 375 ? -1.711 14.484 27.064 1.00 91.38 375 ASP A O 1
ATOM 3164 N N . LYS A 1 376 ? -2.200 13.427 28.977 1.00 93.69 376 LYS A N 1
ATOM 3165 C CA . LYS A 1 376 ? -1.003 13.902 29.682 1.00 93.69 376 LYS A CA 1
ATOM 3166 C C . LYS A 1 376 ? 0.276 13.337 29.065 1.00 93.69 376 LYS A C 1
ATOM 3168 O O . LYS A 1 376 ? 1.278 14.048 28.985 1.00 93.69 376 LYS A O 1
ATOM 3173 N N . LEU A 1 377 ? 0.267 12.069 28.659 1.00 92.06 377 LEU A N 1
ATOM 3174 C CA . LEU A 1 377 ? 1.382 11.441 27.953 1.00 92.06 377 LEU A CA 1
ATOM 3175 C C . LEU A 1 377 ? 1.522 12.024 26.544 1.00 92.06 377 LEU A C 1
ATOM 3177 O O . LEU A 1 377 ? 2.618 12.440 26.172 1.00 92.06 377 LEU A O 1
ATOM 3181 N N . ASN A 1 378 ? 0.419 12.135 25.804 1.00 90.75 378 ASN A N 1
ATOM 3182 C CA . ASN A 1 378 ? 0.388 12.705 24.460 1.00 90.75 378 ASN A CA 1
ATOM 3183 C C . ASN A 1 378 ? 0.930 14.138 24.429 1.00 90.75 378 ASN A C 1
ATOM 3185 O O . ASN A 1 378 ? 1.755 14.454 23.575 1.00 90.75 378 ASN A O 1
ATOM 3189 N N . ALA A 1 379 ? 0.557 14.978 25.399 1.00 91.06 379 ALA A N 1
ATOM 3190 C CA . ALA A 1 379 ? 1.072 16.339 25.531 1.00 91.06 379 ALA A CA 1
ATOM 3191 C C . ALA A 1 379 ? 2.585 16.374 25.816 1.00 91.06 379 ALA A C 1
ATOM 3193 O O . ALA A 1 379 ? 3.304 17.204 25.255 1.00 91.06 379 ALA A O 1
ATOM 3194 N N . LYS A 1 380 ? 3.097 15.455 26.648 1.00 92.81 380 LYS A N 1
ATOM 3195 C CA . LYS A 1 380 ? 4.543 15.330 26.905 1.00 92.81 380 LYS A CA 1
ATOM 3196 C C . LYS A 1 380 ? 5.307 14.903 25.654 1.00 92.81 380 LYS A C 1
ATOM 3198 O O . LYS A 1 380 ? 6.323 15.516 25.334 1.00 92.81 380 LYS A O 1
ATOM 3203 N N . ILE A 1 381 ? 4.805 13.892 24.943 1.00 90.44 381 ILE A N 1
ATOM 3204 C CA . ILE A 1 381 ? 5.396 13.425 23.684 1.00 90.44 381 ILE A CA 1
ATOM 3205 C C . ILE A 1 381 ? 5.362 14.553 22.644 1.00 90.44 381 ILE A C 1
ATOM 3207 O O . ILE A 1 381 ? 6.368 14.803 21.987 1.00 90.44 381 ILE A O 1
ATOM 3211 N N . ALA A 1 382 ? 4.249 15.286 22.540 1.00 89.50 382 ALA A N 1
ATOM 3212 C CA . ALA A 1 382 ? 4.105 16.418 21.626 1.00 89.50 382 ALA A CA 1
ATOM 3213 C C . ALA A 1 382 ? 5.114 17.524 21.899 1.00 89.50 382 ALA A C 1
ATOM 3215 O O . ALA A 1 382 ? 5.779 17.969 20.968 1.00 89.50 382 ALA A O 1
ATOM 3216 N N . SER A 1 383 ? 5.275 17.916 23.162 1.00 89.81 383 SER A N 1
ATOM 3217 C CA . SER A 1 383 ? 6.262 18.918 23.564 1.00 89.81 383 SER A CA 1
ATOM 3218 C C . SER A 1 383 ? 7.693 18.486 23.214 1.00 89.81 383 SER A C 1
ATOM 3220 O O . SER A 1 383 ? 8.465 19.276 22.676 1.00 89.81 383 SER A O 1
ATOM 3222 N N . ALA A 1 384 ? 8.027 17.208 23.429 1.00 87.94 384 ALA A N 1
ATOM 3223 C CA . ALA A 1 384 ? 9.344 16.667 23.102 1.00 87.94 384 ALA A CA 1
ATOM 3224 C C . ALA A 1 384 ? 9.594 16.564 21.583 1.00 87.94 384 ALA A C 1
ATOM 3226 O O . ALA A 1 384 ? 10.706 16.817 21.126 1.00 87.94 384 ALA A O 1
ATOM 3227 N N . ILE A 1 385 ? 8.573 16.210 20.792 1.00 85.94 385 ILE A N 1
ATOM 3228 C CA . ILE A 1 385 ? 8.682 16.015 19.336 1.00 85.94 385 ILE A CA 1
ATOM 3229 C C . ILE A 1 385 ? 8.587 17.330 18.552 1.00 85.94 385 ILE A C 1
ATOM 3231 O O . ILE A 1 385 ? 9.178 17.440 17.480 1.00 85.94 385 ILE A O 1
ATOM 3235 N N . GLN A 1 386 ? 7.859 18.332 19.051 1.00 79.25 386 GLN A N 1
ATOM 3236 C CA . GLN A 1 386 ? 7.612 19.594 18.347 1.00 79.25 386 GLN A CA 1
ATOM 3237 C C . GLN A 1 386 ? 8.869 20.308 17.803 1.00 79.25 386 GLN A C 1
ATOM 3239 O O . GLN A 1 386 ? 8.785 20.813 16.679 1.00 79.25 386 GLN A O 1
ATOM 3244 N N . PRO A 1 387 ? 10.014 20.377 18.513 1.00 76.75 387 PRO A N 1
ATOM 3245 C CA . PRO A 1 387 ? 11.210 21.028 17.977 1.00 76.75 387 PRO A CA 1
ATOM 3246 C C . PRO A 1 387 ? 11.933 20.199 16.901 1.00 76.75 387 PRO A C 1
ATOM 3248 O O . PRO A 1 387 ? 12.818 20.718 16.223 1.00 76.75 387 PRO A O 1
ATOM 3251 N N . ILE A 1 388 ? 11.567 18.929 16.718 1.00 76.81 388 ILE A N 1
ATOM 3252 C CA . ILE A 1 388 ? 12.342 17.959 15.947 1.00 76.81 388 ILE A CA 1
ATOM 3253 C C . ILE A 1 388 ? 11.791 17.787 14.532 1.00 76.81 388 ILE A C 1
ATOM 3255 O O . ILE A 1 388 ? 10.625 17.441 14.313 1.00 76.81 388 ILE A O 1
ATOM 3259 N N . ARG A 1 389 ? 12.674 17.963 13.543 1.00 71.00 389 ARG A N 1
ATOM 3260 C CA . ARG A 1 389 ? 12.376 17.686 12.129 1.00 71.00 389 ARG A CA 1
ATOM 3261 C C . ARG A 1 389 ? 12.780 16.272 11.706 1.00 71.00 389 ARG A C 1
ATOM 3263 O O . ARG A 1 389 ? 12.093 15.698 10.864 1.00 71.00 389 ARG A O 1
ATOM 3270 N N . ASP A 1 390 ? 13.828 15.709 12.306 1.00 76.06 390 ASP A N 1
ATOM 3271 C CA . ASP A 1 390 ? 14.357 14.387 11.959 1.00 76.06 390 ASP A CA 1
ATOM 3272 C C . ASP A 1 390 ? 13.437 13.250 12.447 1.00 76.06 390 ASP A C 1
ATOM 3274 O O . ASP A 1 390 ? 12.990 13.209 13.594 1.00 76.06 390 ASP A O 1
ATOM 3278 N N . TYR A 1 391 ? 13.141 12.303 11.560 1.00 70.31 391 TYR A N 1
ATOM 3279 C CA . TYR A 1 391 ? 12.308 11.141 11.858 1.00 70.31 391 TYR A CA 1
ATOM 3280 C C . TYR A 1 391 ? 12.946 10.162 12.863 1.00 70.31 391 TYR A C 1
ATOM 3282 O O . TYR A 1 391 ? 12.241 9.570 13.683 1.00 70.31 391 TYR A O 1
ATOM 3290 N N . ARG A 1 392 ? 14.271 9.982 12.829 1.00 73.06 392 ARG A N 1
ATOM 3291 C CA . ARG A 1 392 ? 15.013 9.102 13.746 1.00 73.06 392 ARG A CA 1
ATOM 3292 C C . ARG A 1 392 ? 14.971 9.632 15.171 1.00 73.06 392 ARG A C 1
ATOM 3294 O O . ARG A 1 392 ? 14.699 8.872 16.094 1.00 73.06 392 ARG A O 1
ATOM 3301 N N . GLU A 1 393 ? 15.150 10.936 15.343 1.00 77.06 393 GLU A N 1
ATOM 3302 C CA . GLU A 1 393 ? 15.061 11.578 16.657 1.00 77.06 393 GLU A CA 1
ATOM 3303 C C . GLU A 1 393 ? 13.652 11.451 17.261 1.00 77.06 393 GLU A C 1
ATOM 3305 O O . GLU A 1 393 ? 13.506 11.162 18.449 1.00 77.06 393 GLU A O 1
ATOM 3310 N N . LYS A 1 394 ? 12.595 11.544 16.438 1.00 80.81 394 LYS A N 1
ATOM 3311 C CA . LYS A 1 394 ? 11.217 11.271 16.890 1.00 80.81 394 LYS A CA 1
ATOM 3312 C C . LYS A 1 394 ? 11.050 9.845 17.406 1.00 80.81 394 LYS A C 1
ATOM 3314 O O . LYS A 1 394 ? 10.393 9.641 18.424 1.00 80.81 394 LYS A O 1
ATOM 3319 N N . ARG A 1 395 ? 11.643 8.853 16.732 1.00 81.31 395 ARG A N 1
ATOM 3320 C CA . ARG A 1 395 ? 11.619 7.457 17.200 1.00 81.31 395 ARG A CA 1
ATOM 3321 C C . ARG A 1 395 ? 12.317 7.303 18.545 1.00 81.31 395 ARG A C 1
ATOM 3323 O O . ARG A 1 395 ? 11.796 6.597 19.403 1.00 81.31 395 ARG A O 1
ATOM 3330 N N . GLU A 1 396 ? 13.438 7.987 18.748 1.00 81.31 396 GLU A N 1
ATOM 3331 C CA . GLU A 1 396 ? 14.164 7.921 20.017 1.00 81.31 396 GLU A CA 1
ATOM 3332 C C . GLU A 1 396 ? 13.328 8.470 21.175 1.00 81.31 396 GLU A C 1
ATOM 3334 O O . GLU A 1 396 ? 13.258 7.854 22.236 1.00 81.31 396 GLU A O 1
ATOM 3339 N N . ILE A 1 397 ? 12.598 9.564 20.949 1.00 86.06 397 ILE A N 1
ATOM 3340 C CA . ILE A 1 397 ? 11.647 10.090 21.933 1.00 86.06 397 ILE A CA 1
ATOM 3341 C C . ILE A 1 397 ? 10.562 9.059 22.247 1.00 86.06 397 ILE A C 1
ATOM 3343 O O . ILE A 1 397 ? 10.309 8.758 23.412 1.00 86.06 397 ILE A O 1
ATOM 3347 N N . LEU A 1 398 ? 9.933 8.476 21.224 1.00 85.88 398 LEU A N 1
ATOM 3348 C CA . LEU A 1 398 ? 8.910 7.445 21.424 1.00 85.88 398 LEU A CA 1
ATOM 3349 C C . LEU A 1 398 ? 9.458 6.228 22.192 1.00 85.88 398 LEU A C 1
ATOM 3351 O O . LEU A 1 398 ? 8.714 5.581 22.932 1.00 85.88 398 LEU A O 1
ATOM 3355 N N . ARG A 1 399 ? 10.754 5.920 22.058 1.00 85.12 399 ARG A N 1
ATOM 3356 C CA . ARG A 1 399 ? 11.423 4.891 22.862 1.00 85.12 399 ARG A CA 1
ATOM 3357 C C . ARG A 1 399 ? 11.608 5.333 24.315 1.00 85.12 399 ARG A C 1
ATOM 3359 O O . ARG A 1 399 ? 11.315 4.547 25.208 1.00 85.12 399 ARG A O 1
ATOM 3366 N N . GLN A 1 400 ? 12.037 6.570 24.564 1.00 88.25 400 GLN A N 1
ATOM 3367 C CA . GLN A 1 400 ? 12.192 7.113 25.924 1.00 88.25 400 GLN A CA 1
ATOM 3368 C C . GLN A 1 400 ? 10.871 7.121 26.707 1.00 88.25 400 GLN A C 1
ATOM 3370 O O . GLN A 1 400 ? 10.870 6.917 27.918 1.00 88.25 400 GLN A O 1
ATOM 3375 N N . PHE A 1 401 ? 9.746 7.310 26.014 1.00 87.75 401 PHE A N 1
ATOM 3376 C CA . PHE A 1 401 ? 8.402 7.212 26.592 1.00 87.75 401 PHE A CA 1
ATOM 3377 C C . PHE A 1 401 ? 7.834 5.782 26.631 1.00 87.75 401 PHE A C 1
ATOM 3379 O O . PHE A 1 401 ? 6.694 5.604 27.050 1.00 87.75 401 PHE A O 1
ATOM 3386 N N . ASP A 1 402 ? 8.598 4.769 26.204 1.00 86.25 402 ASP A N 1
ATOM 3387 C CA . ASP A 1 402 ? 8.198 3.354 26.170 1.00 86.25 402 ASP A CA 1
ATOM 3388 C C . ASP A 1 402 ? 6.939 3.062 25.318 1.00 86.25 402 ASP A C 1
ATOM 3390 O O . ASP A 1 402 ? 6.247 2.060 25.507 1.00 86.25 402 ASP A O 1
ATOM 3394 N N . VAL A 1 403 ? 6.642 3.925 24.338 1.00 88.00 403 VAL A N 1
ATOM 3395 C CA . VAL A 1 403 ? 5.476 3.780 23.444 1.00 88.00 403 VAL A CA 1
ATOM 3396 C C . VAL A 1 403 ? 5.830 3.113 22.115 1.00 88.00 403 VAL A C 1
ATOM 3398 O O . VAL A 1 403 ? 4.985 2.464 21.500 1.00 88.00 403 VAL A O 1
ATOM 3401 N N . LEU A 1 404 ? 7.092 3.211 21.677 1.00 84.50 404 LEU A N 1
ATOM 3402 C CA . LEU A 1 404 ? 7.518 2.729 20.358 1.00 84.50 404 LEU A CA 1
ATOM 3403 C C . LEU A 1 404 ? 7.252 1.228 20.151 1.00 84.50 404 LEU A C 1
ATOM 3405 O O . LEU A 1 404 ? 6.846 0.834 19.061 1.00 84.50 404 LEU A O 1
ATOM 3409 N N . LYS A 1 405 ? 7.410 0.400 21.193 1.00 78.94 405 LYS A N 1
ATOM 3410 C CA . LYS A 1 405 ? 7.135 -1.051 21.128 1.00 78.94 405 LYS A CA 1
ATOM 3411 C C . LYS A 1 405 ? 5.679 -1.381 20.814 1.00 78.94 405 LYS A C 1
ATOM 3413 O O . LYS A 1 405 ? 5.398 -2.421 20.232 1.00 78.94 405 LYS A O 1
ATOM 3418 N N . TYR A 1 406 ? 4.759 -0.494 21.181 1.00 84.31 406 TYR A N 1
ATOM 3419 C CA . TYR A 1 406 ? 3.340 -0.662 20.906 1.00 84.31 406 TYR A CA 1
ATOM 3420 C C . TYR A 1 406 ? 2.993 -0.189 19.491 1.00 84.31 406 TYR A C 1
ATOM 3422 O O . TYR A 1 406 ? 2.203 -0.837 18.809 1.00 84.31 406 TYR A O 1
ATOM 3430 N N . PHE A 1 407 ? 3.649 0.877 19.021 1.00 82.62 407 PHE A N 1
ATOM 3431 C CA . PHE A 1 407 ? 3.392 1.493 17.710 1.00 82.62 407 PHE A CA 1
ATOM 3432 C C . PHE A 1 407 ? 4.094 0.780 16.550 1.00 82.62 407 PHE A C 1
ATOM 3434 O O . PHE A 1 407 ? 3.667 0.857 15.405 1.00 82.62 407 PHE A O 1
ATOM 3441 N N . ARG A 1 408 ? 5.201 0.088 16.827 1.00 73.62 408 ARG A N 1
ATOM 3442 C CA . ARG A 1 408 ? 5.999 -0.648 15.834 1.00 73.62 408 ARG A CA 1
ATOM 3443 C C . ARG A 1 408 ? 6.077 -2.141 16.150 1.00 73.62 408 ARG A C 1
ATOM 3445 O O . ARG A 1 408 ? 7.078 -2.787 15.855 1.00 73.62 408 ARG A O 1
ATOM 3452 N N . SER A 1 409 ? 5.020 -2.687 16.749 1.00 69.12 409 SER A N 1
ATOM 3453 C CA . SER A 1 409 ? 4.899 -4.129 16.970 1.00 69.12 409 SER A CA 1
ATOM 3454 C C . SER A 1 409 ? 4.636 -4.839 15.640 1.00 69.12 409 SER A C 1
ATOM 3456 O O . SER A 1 409 ? 3.511 -4.878 15.143 1.00 69.12 409 SER A O 1
ATOM 3458 N N . ILE A 1 410 ? 5.702 -5.382 15.053 1.00 62.91 410 ILE A N 1
ATOM 3459 C CA . ILE A 1 410 ? 5.648 -6.239 13.865 1.00 62.91 410 ILE A CA 1
ATOM 3460 C C . ILE A 1 410 ? 5.690 -7.698 14.332 1.00 62.91 410 ILE A C 1
ATOM 3462 O O . ILE A 1 410 ? 6.431 -8.041 15.254 1.00 62.91 410 ILE A O 1
ATOM 3466 N N . CYS A 1 411 ? 4.880 -8.558 13.713 1.00 61.16 411 CYS A N 1
ATOM 3467 C CA . CYS A 1 411 ? 4.938 -9.997 13.953 1.00 61.16 411 CYS A CA 1
ATOM 3468 C C . CYS A 1 411 ? 6.246 -10.610 13.430 1.00 61.16 411 CYS A C 1
ATOM 3470 O O . CYS A 1 411 ? 6.657 -10.302 12.313 1.00 61.16 411 CYS A O 1
ATOM 3472 N N . ASP A 1 412 ? 6.832 -11.544 14.185 1.00 54.06 412 ASP A N 1
ATOM 3473 C CA . ASP A 1 412 ? 8.044 -12.284 13.811 1.00 54.06 412 ASP A CA 1
ATOM 3474 C C . ASP A 1 412 ? 7.897 -13.105 12.505 1.00 54.06 412 ASP A C 1
ATOM 3476 O O . ASP A 1 412 ? 8.843 -13.214 11.729 1.00 54.06 412 ASP A O 1
ATOM 3480 N N . ASP A 1 413 ? 6.702 -13.626 12.200 1.00 51.75 413 ASP A N 1
ATOM 3481 C CA . ASP A 1 413 ? 6.437 -14.387 10.962 1.00 51.75 413 ASP A CA 1
ATOM 3482 C C . ASP A 1 413 ? 6.463 -13.479 9.716 1.00 51.75 413 ASP A C 1
ATOM 3484 O O . ASP A 1 413 ? 7.144 -13.767 8.734 1.00 51.75 413 ASP A O 1
ATOM 3488 N N . LEU A 1 414 ? 5.850 -12.292 9.786 1.00 52.00 414 LEU A N 1
ATOM 3489 C CA . LEU A 1 414 ? 6.006 -11.272 8.739 1.00 52.00 414 LEU A CA 1
ATOM 3490 C C . LEU A 1 414 ? 7.441 -10.746 8.659 1.00 52.00 414 LEU A C 1
ATOM 3492 O O . LEU A 1 414 ? 7.950 -10.490 7.574 1.00 52.00 414 LEU A O 1
ATOM 3496 N N . TYR A 1 415 ? 8.108 -10.599 9.800 1.00 54.22 415 TYR A N 1
ATOM 3497 C CA . TYR A 1 415 ? 9.499 -10.163 9.900 1.00 54.22 415 TYR A CA 1
ATOM 3498 C C . TYR A 1 415 ? 10.486 -11.161 9.270 1.00 54.22 415 TYR A C 1
ATOM 3500 O O . TYR A 1 415 ? 11.432 -10.746 8.596 1.00 54.22 415 TYR A O 1
ATOM 3508 N N . THR A 1 416 ? 10.257 -12.465 9.424 1.00 52.62 416 THR A N 1
ATOM 3509 C CA . THR A 1 416 ? 11.093 -13.519 8.832 1.00 52.62 416 THR A CA 1
ATOM 3510 C C . THR A 1 416 ? 10.783 -13.752 7.356 1.00 52.62 416 THR A C 1
ATOM 3512 O O . THR A 1 416 ? 11.729 -13.896 6.580 1.00 52.62 416 THR A O 1
ATOM 3515 N N . ARG A 1 417 ? 9.505 -13.711 6.946 1.00 55.53 417 ARG A N 1
ATOM 3516 C CA . ARG A 1 417 ? 9.095 -13.832 5.533 1.00 55.53 417 ARG A CA 1
ATOM 3517 C C . ARG A 1 417 ? 9.509 -12.617 4.697 1.00 55.53 417 ARG A C 1
ATOM 3519 O O . ARG A 1 417 ? 9.939 -12.783 3.560 1.00 55.53 417 ARG A O 1
ATOM 3526 N N . ARG A 1 418 ? 9.413 -11.402 5.252 1.00 49.38 418 ARG A N 1
ATOM 3527 C CA . ARG A 1 418 ? 9.702 -10.152 4.528 1.00 49.38 418 ARG A CA 1
ATOM 3528 C C . ARG A 1 418 ? 11.179 -9.785 4.521 1.00 49.38 418 ARG A C 1
ATOM 3530 O O . ARG A 1 418 ? 11.645 -9.196 3.565 1.00 49.38 418 ARG A O 1
ATOM 3537 N N . TYR A 1 419 ? 11.952 -10.121 5.547 1.00 52.00 419 TYR A N 1
ATOM 3538 C CA . TYR A 1 419 ? 13.368 -9.754 5.584 1.00 52.00 419 TYR A CA 1
ATOM 3539 C C . TYR A 1 419 ? 14.217 -11.010 5.693 1.00 52.00 419 TYR A C 1
ATOM 3541 O O . TYR A 1 419 ? 14.538 -11.469 6.786 1.00 52.00 419 TYR A O 1
ATOM 3549 N N . VAL A 1 420 ? 14.608 -11.571 4.547 1.00 52.12 420 VAL A N 1
ATOM 3550 C CA . VAL A 1 420 ? 15.494 -12.749 4.487 1.00 52.12 420 VAL A CA 1
ATOM 3551 C C . VAL A 1 420 ? 16.905 -12.412 5.011 1.00 52.12 420 VAL A C 1
ATOM 3553 O O . VAL A 1 420 ? 17.616 -13.280 5.507 1.00 52.12 420 VAL A O 1
ATOM 3556 N N . ASN A 1 421 ? 17.294 -11.131 4.975 1.00 53.59 421 ASN A N 1
ATOM 3557 C CA . ASN A 1 421 ? 18.618 -10.639 5.362 1.00 53.59 421 ASN A CA 1
ATOM 3558 C C . ASN A 1 421 ? 18.630 -10.002 6.773 1.00 53.59 421 ASN A C 1
ATOM 3560 O O . ASN A 1 421 ? 17.886 -9.060 7.057 1.00 53.59 421 ASN A O 1
ATOM 3564 N N . GLU A 1 422 ? 19.533 -10.471 7.645 1.00 52.41 422 GLU A N 1
ATOM 3565 C CA . GLU A 1 422 ? 19.723 -9.970 9.017 1.00 52.41 422 GLU A CA 1
ATOM 3566 C C . GLU A 1 422 ? 20.122 -8.486 9.123 1.00 52.41 422 GLU A C 1
ATOM 3568 O O . GLU A 1 422 ? 19.747 -7.825 10.092 1.00 52.41 422 GLU A O 1
ATOM 3573 N N . GLN A 1 423 ? 20.833 -7.922 8.144 1.00 49.53 423 GLN A N 1
ATOM 3574 C CA . GLN A 1 423 ? 21.177 -6.493 8.149 1.00 49.53 423 GLN A CA 1
ATOM 3575 C C . GLN A 1 423 ? 19.957 -5.603 7.876 1.00 49.53 423 GLN A C 1
ATOM 3577 O O . GLN A 1 423 ? 19.813 -4.545 8.491 1.00 49.53 423 GLN A O 1
ATOM 3582 N N . PHE A 1 424 ? 19.037 -6.045 7.013 1.00 46.00 424 PHE A N 1
ATOM 3583 C CA . PHE A 1 424 ? 17.765 -5.350 6.786 1.00 46.00 424 PHE A CA 1
ATOM 3584 C C . PHE A 1 424 ? 16.867 -5.421 8.018 1.00 46.00 424 PHE A C 1
ATOM 3586 O O . PHE A 1 424 ? 16.269 -4.414 8.402 1.00 46.00 424 PHE A O 1
ATOM 3593 N N . ARG A 1 425 ? 16.866 -6.569 8.709 1.00 53.66 425 ARG A N 1
ATOM 3594 C CA . ARG A 1 425 ? 16.214 -6.701 10.016 1.00 53.66 425 ARG A CA 1
ATOM 3595 C C . ARG A 1 425 ? 16.733 -5.645 10.992 1.00 53.66 425 ARG A C 1
ATOM 3597 O O . ARG A 1 425 ? 15.923 -4.981 11.616 1.00 53.66 425 ARG A O 1
ATOM 3604 N N . TYR A 1 426 ? 18.048 -5.414 11.054 1.00 47.34 426 TYR A N 1
ATOM 3605 C CA . TYR A 1 426 ? 18.660 -4.415 11.943 1.00 47.34 426 TYR A CA 1
ATOM 3606 C C . TYR A 1 426 ? 18.317 -2.955 11.586 1.00 47.34 426 TYR A C 1
ATOM 3608 O O . TYR A 1 426 ? 18.107 -2.139 12.482 1.00 47.34 426 TYR A O 1
ATOM 3616 N N . MET A 1 427 ? 18.246 -2.610 10.294 1.00 43.09 427 MET A N 1
ATOM 3617 C CA . MET A 1 427 ? 17.963 -1.237 9.842 1.00 43.09 427 MET A CA 1
ATOM 3618 C C . MET A 1 427 ? 16.492 -0.835 9.987 1.00 43.09 427 MET A C 1
ATOM 3620 O O . MET A 1 427 ? 16.195 0.303 10.358 1.00 43.09 427 MET A O 1
ATOM 3624 N N . PHE A 1 428 ? 15.569 -1.752 9.694 1.00 44.47 428 PHE A N 1
ATOM 3625 C CA . PHE A 1 428 ? 14.136 -1.456 9.676 1.00 44.47 428 PHE A CA 1
ATOM 3626 C C . PHE A 1 428 ? 13.431 -1.837 10.982 1.00 44.47 428 PHE A C 1
ATOM 3628 O O . PHE A 1 428 ? 12.392 -1.253 11.305 1.00 44.47 428 PHE A O 1
ATOM 3635 N N . CYS A 1 429 ? 14.004 -2.750 11.775 1.00 48.84 429 CYS A N 1
ATOM 3636 C CA . CYS A 1 429 ? 13.373 -3.288 12.976 1.00 48.84 429 CYS A CA 1
ATOM 3637 C C . CYS A 1 429 ? 14.374 -3.413 14.144 1.00 48.84 429 CYS A C 1
ATOM 3639 O O . CYS A 1 429 ? 15.320 -4.194 14.150 1.00 48.84 429 CYS A O 1
ATOM 3641 N N . GLU A 1 430 ? 14.157 -2.658 15.215 1.00 52.56 430 GLU A N 1
ATOM 3642 C CA . GLU A 1 430 ? 15.064 -2.665 16.367 1.00 52.56 430 GLU A CA 1
ATOM 3643 C C . GLU A 1 430 ? 14.876 -3.943 17.186 1.00 52.56 430 GLU A C 1
ATOM 3645 O O . GLU A 1 430 ? 13.828 -4.070 17.821 1.00 52.56 430 GLU A O 1
ATOM 3650 N N . ARG A 1 431 ? 15.884 -4.847 17.200 1.00 41.22 431 ARG A N 1
ATOM 3651 C CA . ARG A 1 431 ? 15.944 -6.206 17.828 1.00 41.22 431 ARG A CA 1
ATOM 3652 C C . ARG A 1 431 ? 15.318 -6.373 19.237 1.00 41.22 431 ARG A C 1
ATOM 3654 O O . ARG A 1 431 ? 15.130 -7.499 19.684 1.00 41.22 431 ARG A O 1
ATOM 3661 N N . ASN A 1 432 ? 14.956 -5.284 19.915 1.00 43.78 432 ASN A N 1
ATOM 3662 C CA . ASN A 1 432 ? 14.489 -5.240 21.303 1.00 43.78 432 ASN A CA 1
ATOM 3663 C C . ASN A 1 432 ? 12.979 -4.966 21.483 1.00 43.78 432 ASN A C 1
ATOM 3665 O O . ASN A 1 432 ? 12.521 -4.924 22.620 1.00 43.78 432 ASN A O 1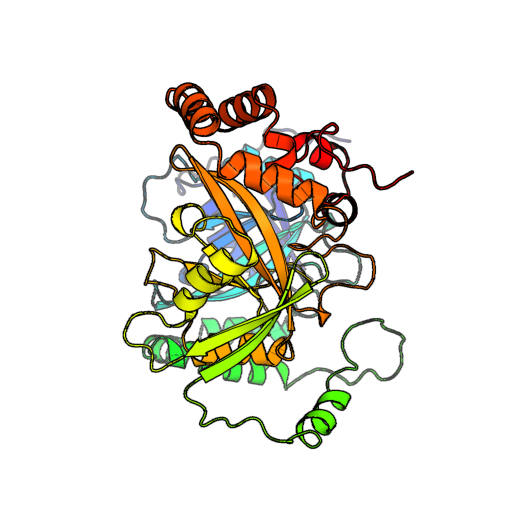
ATOM 3669 N N . LEU A 1 433 ? 12.197 -4.783 20.410 1.00 48.62 433 LEU A N 1
ATOM 3670 C CA . LEU A 1 433 ? 10.750 -4.482 20.493 1.00 48.62 433 LEU A CA 1
ATOM 3671 C C . LEU A 1 433 ? 9.841 -5.685 20.155 1.00 48.62 433 LEU A C 1
ATOM 3673 O O . LEU A 1 433 ? 8.645 -5.515 19.930 1.00 48.62 433 LEU A O 1
ATOM 3677 N N . TYR A 1 434 ? 10.400 -6.897 20.109 1.00 51.69 434 TYR A N 1
ATOM 3678 C CA . TYR A 1 434 ? 9.712 -8.103 19.640 1.00 51.69 434 TYR A CA 1
ATOM 3679 C C . TYR A 1 434 ? 8.904 -8.751 20.759 1.00 51.69 434 TYR A C 1
ATOM 3681 O O . TYR A 1 434 ? 9.414 -9.001 21.854 1.00 51.69 434 TYR A O 1
ATOM 3689 N N . LEU A 1 435 ? 7.665 -9.117 20.442 1.00 46.69 435 LEU A N 1
ATOM 3690 C CA . LEU A 1 435 ? 6.946 -10.149 21.177 1.00 46.69 435 LEU A CA 1
ATOM 3691 C C . LEU A 1 435 ? 7.587 -11.490 20.792 1.00 46.69 435 LEU A C 1
ATOM 3693 O O . LEU A 1 435 ? 7.302 -12.022 19.722 1.00 46.69 435 LEU A O 1
ATOM 3697 N N . ARG A 1 436 ? 8.504 -12.009 21.619 1.00 41.22 436 ARG A N 1
ATOM 3698 C CA . ARG A 1 436 ? 9.045 -13.363 21.424 1.00 41.22 436 ARG A CA 1
ATOM 3699 C C . ARG A 1 436 ? 7.889 -14.359 21.512 1.00 41.22 436 ARG A C 1
ATOM 3701 O O . ARG A 1 436 ? 7.213 -14.425 22.533 1.00 41.22 436 ARG A O 1
ATOM 3708 N N . THR A 1 437 ? 7.695 -15.144 20.462 1.00 40.47 437 THR A N 1
ATOM 3709 C CA . THR A 1 437 ? 6.674 -16.198 20.352 1.00 40.47 437 THR A CA 1
ATOM 3710 C C . THR A 1 437 ? 7.073 -17.514 21.036 1.00 40.47 437 THR A C 1
ATOM 3712 O O . THR A 1 437 ? 6.445 -18.538 20.790 1.00 40.47 437 THR A O 1
ATOM 3715 N N . HIS A 1 438 ? 8.064 -17.509 21.935 1.00 28.19 438 HIS A N 1
ATOM 3716 C CA . HIS A 1 438 ? 8.473 -18.703 22.678 1.00 28.19 438 HIS A CA 1
ATOM 3717 C C . HIS A 1 438 ? 8.434 -18.477 24.191 1.00 28.19 438 HIS A C 1
ATOM 3719 O O . HIS A 1 438 ? 9.312 -17.821 24.759 1.00 28.19 438 HIS A O 1
ATOM 3725 N N . GLY A 1 439 ? 7.393 -19.044 24.805 1.00 30.31 439 GLY A N 1
ATOM 3726 C CA . GLY A 1 439 ? 7.457 -19.706 26.105 1.00 30.31 439 GLY A CA 1
ATOM 3727 C C . GLY A 1 439 ? 7.414 -21.208 25.873 1.00 30.31 439 GLY A C 1
ATOM 3728 O O . GLY A 1 439 ? 6.653 -21.611 24.961 1.00 30.31 439 GLY A O 1
#

Organism: Tetranychus urticae (NCBI:txid32264)

Foldseek 3Di:
DDPPDPPACKDWFWEDAQNDIDIDMFRVPPPVDPQSVLSVLVVCCVVLVQHSVQAAWEFQFFPDDDPLPRRTLIDGDDDPDDPDPRRQDPVRNVRSCVVLVRYFYWFKDWDCDPPVLAIHMYIYGHRPVPQPPQAADPGGGSVCRHPLNSVLVSCCRPPPVNSVVLSPDDDVVNVVVVVVSVVVSVPDDDDDDDDDDDPDDPPCPVVPVVVVVPDPDDDDPPDQKDWFWEDAQNDIDIDMFRNPPPVDPARCCSVLVVVCVVLVAHSVQEFWEWQWADDPDPDDSDDVQDTHTQIDGPPDDPRHDDPVRNVRSCVRLVRYFYKFKAWDDDPLAIHMYIYGHRPVSAPVQAAGPRGGPLCRHPVLSVVSRCRRPDPVLSNVLSVLCVVDPDPVSSLVSCVVSVNNLSRPADAVVCLVVRDVDPVVCVVPPPPPSYPPPDD

Secondary structure (DSSP, 8-state):
-----TT-SEEEEEEEETTEEEEEEEETT-TT-SSGGGHHHHHHHHHH---GGGEEEEEEE--SS-TTS--EEEEESS--S-TTSSSPPHHHHHHHHHHTTTEEEEEEEEEEETTTTEEEEEEEEEEGGGS-TTSB-SS-BTTTS-HHHHHHHHHHHT-HHHHHHHTTS-HHHHHHHHHHHHHHHHSS-----------SS-SSGGGSTTTTTS------TT-SEEEEEEEETTEEEEEEEETT-TT-SSGGGHHHHHHHHHH---GGGEEEEEEEE----TT-S--TTPPEEEEEESS--TT---HHHHHHHHHHTTTEEEEEEEEEEETTEEEEEEEEEEGGGS-TT-EETTEETTTS-HHHHHHHHHHHT-HHHHHHHHHHHTT---HHHHHHHHHHTT-HHHHT---HHHHHHH--SHHHHHHHS-TTS------

Sequence (439 aa):
MEQQSDNSGKTTFKVEFLGEYHDLVIDWNDDKYICKGKQLFDQLESITGVPKQYIAEINVYEPWWDPFNTQYRTIRYNETYDFRRFAITKEQILNSVSYAEGRFHLAYDIYFGNREKNTSIYYYLVAESSVPQGECCFYFCRFKNTKTVFNKVKDIINNDQLNAKVMSLDQPHIFIERDKILATARRSDMPLLEDTRLIGPTRRIHKHIDIICVKMERQNDNSDKITFRVEFLGEYHEVVIDWNDDKYKHKGRQLFDQLESIVGVPREFNYEILLQYHHVVDGANTSPGDPFYHNIDDTDDSNYPNKEEICDSIRDAEGRFRLGYDAHYWFKRTHICFFLVRESSVPEGECFYDFCRYKNTKSFYNKVKDIINNDKLNAKIASAIQPIRDYREKREILRQFDVLKYFRSICDDLYTRRYVNEQFRYMFCERNLYLRTHG

Radius of gyration: 26.45 Å; chains: 1; bounding box: 74×55×66 Å

pLDDT: mean 72.96, std 21.25, range [25.22, 97.81]